Protein AF-A0A2E3Q3A1-F1 (afdb_monomer)

pLDDT: mean 87.08, std 12.89, range [39.47, 98.56]

Sequence (401 aa):
MSESPPPDHPSKDDPNRVDPGDLRKASRDSPEWWSAHWRRTAAVLAILVLLVGTHIPRLELGPPHDGPDKILHFFAFAVIAVLLRISDLGRTAMRTGLIAISLAVLDEITQELPGLNRSFDPMDLVADVAGTITALTWCAALAPTRRGSPGHRLRQIRRLAGLRLLLSSPMNWVHVATGGVLGAMLVGVFLGVAGRNPIIGPITMVVVGAITGFVAAAVLVVEAGCRHSIRRLDRERRCLSCLRSTPPGGECERCDGRYLPAPAGAGVTDRGMLLKTSISVFVLSLLIVVVYFGAMSGLAGAGSPGLQRMVTWYDGLSTSMSMALDATVLGISSALIVGSSRRRSAIAGEQEGILCLACGHDLQGTPHGADGGRCPECGTDFTMEPARTMAGTAAQGENAD

Structure (mmCIF, N/CA/C/O backbone):
data_AF-A0A2E3Q3A1-F1
#
_entry.id   AF-A0A2E3Q3A1-F1
#
loop_
_atom_site.group_PDB
_atom_site.id
_atom_site.type_symbol
_atom_site.label_atom_id
_atom_site.label_alt_id
_atom_site.label_comp_id
_atom_site.label_asym_id
_atom_site.label_entity_id
_atom_site.label_seq_id
_atom_site.pdbx_PDB_ins_code
_atom_site.Cartn_x
_atom_site.Cartn_y
_atom_site.Cartn_z
_atom_site.occupancy
_atom_site.B_iso_or_equiv
_atom_site.auth_seq_id
_atom_site.auth_comp_id
_atom_site.auth_asym_id
_atom_site.auth_atom_id
_atom_site.pdbx_PDB_model_num
ATOM 1 N N . MET A 1 1 ? 9.294 1.080 56.441 1.00 53.06 1 MET A N 1
ATOM 2 C CA . MET A 1 1 ? 9.211 0.828 54.989 1.00 53.06 1 MET A CA 1
ATOM 3 C C . MET A 1 1 ? 8.738 -0.602 54.827 1.00 53.06 1 MET A C 1
ATOM 5 O O . MET A 1 1 ? 9.459 -1.498 55.232 1.00 53.06 1 MET A O 1
ATOM 9 N N . SER A 1 2 ? 7.491 -0.796 54.399 1.00 55.88 2 SER A N 1
ATOM 10 C CA . SER A 1 2 ? 6.932 -2.125 54.130 1.00 55.88 2 SER A CA 1
ATOM 11 C C . SER A 1 2 ? 7.254 -2.453 52.681 1.00 55.88 2 SER A C 1
ATOM 13 O O . SER A 1 2 ? 6.757 -1.765 51.792 1.00 55.88 2 SER A O 1
ATOM 15 N N . GLU A 1 3 ? 8.117 -3.435 52.445 1.00 61.28 3 GLU A N 1
ATOM 16 C CA . GLU A 1 3 ? 8.357 -3.963 51.103 1.00 61.28 3 GLU A CA 1
ATOM 17 C C . GLU A 1 3 ? 7.063 -4.614 50.606 1.00 61.28 3 GLU A C 1
ATOM 19 O O . GLU A 1 3 ? 6.501 -5.497 51.255 1.00 61.28 3 GLU A O 1
ATOM 24 N N . SER A 1 4 ? 6.534 -4.119 49.489 1.00 63.78 4 SER A N 1
ATOM 25 C CA . SER A 1 4 ? 5.440 -4.768 48.777 1.00 63.78 4 SER A CA 1
ATOM 26 C C . SER A 1 4 ? 5.938 -6.117 48.248 1.00 63.78 4 SER A C 1
ATOM 28 O O . SER A 1 4 ? 7.024 -6.161 47.662 1.00 63.78 4 SER A O 1
ATOM 30 N N . PRO A 1 5 ? 5.178 -7.210 48.430 1.00 73.06 5 PRO A N 1
ATOM 31 C CA . PRO A 1 5 ? 5.574 -8.511 47.916 1.00 73.06 5 PRO A CA 1
ATOM 32 C C . PRO A 1 5 ? 5.735 -8.447 46.388 1.00 73.06 5 PRO A C 1
ATOM 34 O O . PRO A 1 5 ? 4.994 -7.711 45.722 1.00 73.06 5 PRO A O 1
ATOM 37 N N . PRO A 1 6 ? 6.708 -9.182 45.822 1.00 72.00 6 PRO A N 1
ATOM 38 C CA . PRO A 1 6 ? 6.875 -9.261 44.380 1.00 72.00 6 PRO A CA 1
ATOM 39 C C . PRO A 1 6 ? 5.580 -9.791 43.740 1.00 72.00 6 PRO A C 1
ATOM 41 O O . PRO A 1 6 ? 4.932 -10.659 44.324 1.00 72.00 6 PRO A O 1
ATOM 44 N N . PRO A 1 7 ? 5.174 -9.273 42.567 1.00 70.38 7 PRO A N 1
ATOM 45 C CA . PRO A 1 7 ? 3.980 -9.748 41.880 1.00 70.38 7 PRO A CA 1
ATOM 46 C C . PRO A 1 7 ? 4.133 -11.239 41.562 1.00 70.38 7 PRO A C 1
ATOM 48 O O . PRO A 1 7 ? 5.124 -11.640 40.950 1.00 70.38 7 PRO A O 1
ATOM 51 N N . ASP A 1 8 ? 3.156 -12.043 41.985 1.00 69.44 8 ASP A N 1
ATOM 52 C CA . ASP A 1 8 ? 3.122 -13.481 41.727 1.00 69.44 8 ASP A CA 1
ATOM 53 C C . ASP A 1 8 ? 3.256 -13.739 40.223 1.00 69.44 8 ASP A C 1
ATOM 55 O O . ASP A 1 8 ? 2.405 -13.356 39.415 1.00 69.44 8 ASP A O 1
ATOM 59 N N . HIS A 1 9 ? 4.355 -14.385 39.831 1.00 65.06 9 HIS A N 1
ATOM 60 C CA . HIS A 1 9 ? 4.501 -14.884 38.475 1.00 65.06 9 HIS A CA 1
ATOM 61 C C . HIS A 1 9 ? 3.432 -15.963 38.250 1.00 65.06 9 HIS A C 1
ATOM 63 O O . HIS A 1 9 ? 3.410 -16.945 38.996 1.00 65.06 9 HIS A O 1
ATOM 69 N N . PRO A 1 10 ? 2.558 -15.821 37.236 1.00 59.62 10 PRO A N 1
ATOM 70 C CA . PRO A 1 10 ? 1.483 -16.776 37.001 1.00 59.62 10 PRO A CA 1
ATOM 71 C C . PRO A 1 10 ? 2.063 -18.181 36.804 1.00 59.62 10 PRO A C 1
ATOM 73 O O . PRO A 1 10 ? 2.951 -18.387 35.965 1.00 59.62 10 PRO A O 1
ATOM 76 N N . SER A 1 11 ? 1.582 -19.142 37.601 1.00 70.38 11 SER A N 1
ATOM 77 C CA . SER A 1 11 ? 2.052 -20.528 37.571 1.00 70.38 11 SER A CA 1
ATOM 78 C C . SER A 1 11 ? 1.894 -21.116 36.169 1.00 70.38 11 SER A C 1
ATOM 80 O O . SER A 1 11 ? 0.898 -20.868 35.488 1.00 70.38 11 SER A O 1
ATOM 82 N N . LYS A 1 12 ? 2.869 -21.919 35.725 1.00 65.50 12 LYS A N 1
ATOM 83 C CA . LYS A 1 12 ? 2.830 -22.582 34.408 1.00 65.50 12 LYS A CA 1
ATOM 84 C C . LYS A 1 12 ? 1.596 -23.470 34.199 1.00 65.50 12 LYS A C 1
ATOM 86 O O . LYS A 1 12 ? 1.207 -23.637 33.051 1.00 65.50 12 LYS A O 1
ATOM 91 N N . ASP A 1 13 ? 0.969 -23.924 35.280 1.00 66.50 13 ASP A N 1
ATOM 92 C CA . ASP A 1 13 ? -0.155 -24.861 35.264 1.00 66.50 13 ASP A CA 1
ATOM 93 C C . ASP A 1 13 ? -1.523 -24.190 35.474 1.00 66.50 13 ASP A C 1
ATOM 95 O O . ASP A 1 13 ? -2.459 -24.847 35.919 1.00 66.50 13 ASP A O 1
ATOM 99 N N . ASP A 1 14 ? -1.666 -22.888 35.192 1.00 63.22 14 ASP A N 1
ATOM 100 C CA . ASP A 1 14 ? -2.988 -22.250 35.223 1.00 63.22 14 ASP A CA 1
ATOM 101 C C . ASP A 1 14 ? -3.893 -22.895 34.148 1.00 63.22 14 ASP A C 1
ATOM 103 O O . ASP A 1 14 ? -3.613 -22.747 32.956 1.00 63.22 14 ASP A O 1
ATOM 107 N N . PRO A 1 15 ? -4.975 -23.607 34.524 1.00 52.56 15 PRO A N 1
ATOM 108 C CA . PRO A 1 15 ? -5.883 -24.243 33.569 1.00 52.56 15 PRO A CA 1
ATOM 109 C C . PRO A 1 15 ? -6.650 -23.227 32.705 1.00 52.56 15 PRO A C 1
ATOM 111 O O . PRO A 1 15 ? -7.284 -23.621 31.727 1.00 52.56 15 PRO A O 1
ATOM 114 N N . ASN A 1 16 ? -6.574 -21.930 33.028 1.00 47.53 16 ASN A N 1
ATOM 115 C CA . ASN A 1 16 ? -7.085 -20.835 32.202 1.00 47.53 16 ASN A CA 1
ATOM 116 C C . ASN A 1 16 ? -6.011 -20.204 31.302 1.00 47.53 16 ASN A C 1
ATOM 118 O O . ASN A 1 16 ? -6.298 -19.239 30.587 1.00 47.53 16 ASN A O 1
ATOM 122 N N . ARG A 1 17 ? -4.775 -20.724 31.307 1.00 46.75 17 ARG A N 1
ATOM 123 C CA . ARG A 1 17 ? -3.708 -20.276 30.412 1.00 46.75 17 ARG A CA 1
ATOM 124 C C . ARG A 1 17 ? -4.016 -20.740 28.993 1.00 46.75 17 ARG A C 1
ATOM 126 O O . ARG A 1 17 ? -3.646 -21.832 28.576 1.00 46.75 17 ARG A O 1
ATOM 133 N N . VAL A 1 18 ? -4.701 -19.880 28.248 1.00 46.38 18 VAL A N 1
ATOM 134 C CA . VAL A 1 18 ? -4.923 -20.055 26.812 1.00 46.38 18 VAL A CA 1
ATOM 135 C C . VAL A 1 18 ? -3.567 -19.983 26.116 1.00 46.38 18 VAL A C 1
ATOM 137 O O . VAL A 1 18 ? -2.915 -18.939 26.117 1.00 46.38 18 VAL A O 1
ATOM 140 N N . ASP A 1 19 ? -3.122 -21.105 25.554 1.00 48.59 19 ASP A N 1
ATOM 141 C CA . ASP A 1 19 ? -1.874 -21.174 24.804 1.00 48.59 19 ASP A CA 1
ATOM 142 C C . ASP A 1 19 ? -2.017 -20.301 23.538 1.00 48.59 19 ASP A C 1
ATOM 144 O O . ASP A 1 19 ? -2.912 -20.550 22.723 1.00 48.59 19 ASP A O 1
ATOM 148 N N . PRO A 1 20 ? -1.197 -19.253 23.330 1.00 49.00 20 PRO A N 1
ATOM 149 C CA . PRO A 1 20 ? -1.325 -18.365 22.171 1.00 49.00 20 PRO A CA 1
ATOM 150 C C . PRO A 1 20 ? -1.158 -19.092 20.823 1.00 49.00 20 PRO A C 1
ATOM 152 O O . PRO A 1 20 ? -1.581 -18.576 19.789 1.00 49.00 20 PRO A O 1
ATOM 155 N N . GLY A 1 21 ? -0.597 -20.309 20.815 1.00 48.53 21 GLY A N 1
ATOM 156 C CA . GLY A 1 21 ? -0.563 -21.189 19.641 1.00 48.53 21 GLY A CA 1
ATOM 157 C C . GLY A 1 21 ? -1.930 -21.765 19.238 1.00 48.53 21 GLY A C 1
ATOM 158 O O . GLY A 1 21 ? -2.141 -22.049 18.056 1.00 48.53 21 GLY A O 1
ATOM 159 N N . ASP A 1 22 ? -2.867 -21.859 20.184 1.00 46.53 22 ASP A N 1
ATOM 160 C CA . ASP A 1 22 ? -4.243 -22.334 19.993 1.00 46.53 22 ASP A CA 1
ATOM 161 C C . ASP A 1 22 ? -5.241 -21.196 19.740 1.00 46.53 22 ASP A C 1
ATOM 163 O O . ASP A 1 22 ? -6.456 -21.422 19.685 1.00 46.53 22 ASP A O 1
ATOM 167 N N . LEU A 1 23 ? -4.745 -19.975 19.484 1.00 50.88 23 LEU A N 1
ATOM 168 C CA . LEU A 1 23 ? -5.519 -18.860 18.933 1.00 50.88 23 LEU A CA 1
ATOM 169 C C . LEU A 1 23 ? -5.980 -19.183 17.498 1.00 50.88 23 LEU A C 1
ATOM 171 O O . LEU A 1 23 ? -5.453 -18.728 16.483 1.00 50.88 23 LEU A O 1
ATOM 175 N N . ARG A 1 24 ? -7.012 -20.032 17.477 1.00 59.66 24 ARG A N 1
ATOM 176 C CA . ARG A 1 24 ? -8.144 -20.185 16.569 1.00 59.66 24 ARG A CA 1
ATOM 177 C C . ARG A 1 24 ? -7.825 -19.8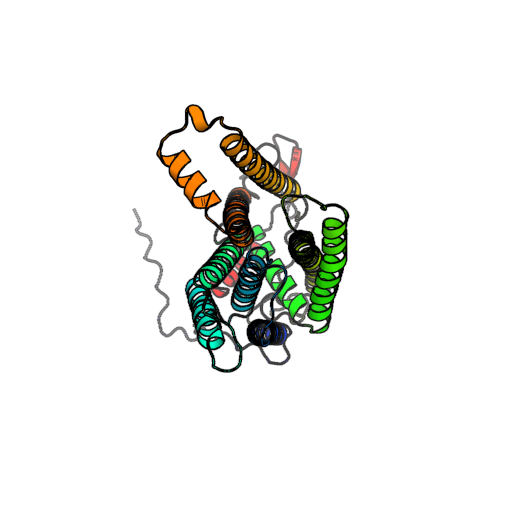94 15.110 1.00 59.66 24 ARG A C 1
ATOM 179 O O . ARG A 1 24 ? -7.980 -18.776 14.621 1.00 59.66 24 ARG A O 1
ATOM 186 N N . LYS A 1 25 ? -7.546 -20.970 14.362 1.00 71.31 25 LYS A N 1
ATOM 187 C CA . LYS A 1 25 ? -7.754 -21.000 12.905 1.00 71.31 25 LYS A CA 1
ATOM 188 C C . LYS A 1 25 ? -9.117 -20.371 12.612 1.00 71.31 25 LYS A C 1
ATOM 190 O O . LYS A 1 25 ? -10.144 -20.925 13.005 1.00 71.31 25 LYS A O 1
ATOM 195 N N . ALA A 1 26 ? -9.113 -19.214 11.946 1.00 80.25 26 ALA A N 1
ATOM 196 C CA . ALA A 1 26 ? -10.334 -18.539 11.530 1.00 80.25 26 ALA A CA 1
ATOM 197 C C . ALA A 1 26 ? -11.243 -19.558 10.838 1.00 80.25 26 ALA A C 1
ATOM 199 O O . ALA A 1 26 ? -10.810 -20.287 9.939 1.00 80.25 26 ALA A O 1
ATOM 200 N N . SER A 1 27 ? -12.487 -19.659 11.295 1.00 88.31 27 SER A N 1
ATOM 201 C CA . SER A 1 27 ? -13.410 -20.621 10.720 1.00 88.31 27 SER A CA 1
ATOM 202 C C . SER A 1 27 ? -13.651 -20.311 9.243 1.00 88.31 27 SER A C 1
ATOM 204 O O . SER A 1 27 ? -13.723 -19.142 8.862 1.00 88.31 27 SER A O 1
ATOM 206 N N . ARG A 1 28 ? -13.782 -21.346 8.402 1.00 91.81 28 ARG A N 1
ATOM 207 C CA . ARG A 1 28 ? -13.927 -21.198 6.936 1.00 91.81 28 ARG A CA 1
ATOM 208 C C . ARG A 1 28 ? -15.120 -20.336 6.517 1.00 91.81 28 ARG A C 1
ATOM 210 O O . ARG A 1 28 ? -15.147 -19.771 5.436 1.00 91.81 28 ARG A O 1
ATOM 217 N N . ASP A 1 29 ? -16.107 -20.229 7.387 1.00 91.81 29 ASP A N 1
ATOM 218 C CA . ASP A 1 29 ? -17.320 -19.440 7.220 1.00 91.81 29 ASP A CA 1
ATOM 219 C C . ASP A 1 29 ? -17.219 -18.034 7.848 1.00 91.81 29 ASP A C 1
ATOM 221 O O . ASP A 1 29 ? -18.210 -17.310 7.915 1.00 91.81 29 ASP A O 1
ATOM 225 N N . SER A 1 30 ? -16.063 -17.625 8.377 1.00 93.94 30 SER A N 1
ATOM 226 C CA . SER A 1 30 ? -15.847 -16.261 8.878 1.00 93.94 30 SER A CA 1
ATOM 227 C C . SER A 1 30 ? -15.355 -15.332 7.757 1.00 93.94 30 SER A C 1
ATOM 229 O O . SER A 1 30 ? -14.557 -15.757 6.918 1.00 93.94 30 SER A O 1
ATOM 231 N N . PRO A 1 31 ? -15.773 -14.051 7.731 1.00 96.06 31 PRO A N 1
ATOM 232 C CA . PRO A 1 31 ? -15.252 -13.090 6.758 1.00 96.06 31 PRO A CA 1
ATOM 233 C C . PRO A 1 31 ? -13.733 -12.909 6.853 1.00 96.06 31 PRO A C 1
ATOM 235 O O . PRO A 1 31 ? -13.092 -12.632 5.845 1.00 96.06 31 PRO A O 1
ATOM 238 N N . GLU A 1 32 ? -13.151 -13.102 8.040 1.00 94.75 32 GLU A N 1
ATOM 239 C CA . GLU A 1 32 ? -11.700 -13.042 8.235 1.00 94.75 32 GLU A CA 1
ATOM 240 C C . GLU A 1 32 ? -10.970 -14.135 7.448 1.00 94.75 32 GLU A C 1
ATOM 242 O O . GLU A 1 32 ? -9.980 -13.861 6.766 1.00 94.75 32 GLU A O 1
ATOM 247 N N . TRP A 1 33 ? -11.495 -15.366 7.468 1.00 95.62 33 TRP A N 1
ATOM 248 C CA . TRP A 1 33 ? -10.941 -16.458 6.669 1.00 95.62 33 TRP A CA 1
ATOM 249 C C . TRP A 1 33 ? -11.013 -16.150 5.172 1.00 95.62 33 TRP A C 1
ATOM 251 O O . TRP A 1 33 ? -10.010 -16.293 4.473 1.00 95.62 33 TRP A O 1
ATOM 261 N N . TRP A 1 34 ? -12.162 -15.662 4.690 1.00 97.06 34 TRP A N 1
ATOM 262 C CA . TRP A 1 34 ? -12.325 -15.264 3.289 1.00 97.06 34 TRP A CA 1
ATOM 263 C C . TRP A 1 34 ? -11.397 -14.112 2.901 1.00 97.06 34 TRP A C 1
ATOM 265 O O . TRP A 1 34 ? -10.813 -14.138 1.822 1.00 97.06 34 TRP A O 1
ATOM 275 N N . SER A 1 35 ? -11.190 -13.139 3.789 1.00 96.56 35 SER A N 1
ATOM 276 C CA . SER A 1 35 ? -10.228 -12.054 3.579 1.00 96.56 35 SER A CA 1
ATOM 277 C C . SER A 1 35 ? -8.805 -12.581 3.423 1.00 96.56 35 SER A C 1
ATOM 279 O O . SER A 1 35 ? -8.098 -12.226 2.481 1.00 96.56 35 SER A O 1
ATOM 281 N N . ALA A 1 36 ? -8.368 -13.472 4.316 1.00 95.88 36 ALA A N 1
ATOM 282 C CA . ALA A 1 36 ? -7.061 -14.114 4.206 1.00 95.88 36 ALA A CA 1
ATOM 283 C C . ALA A 1 36 ? -6.934 -14.949 2.921 1.00 95.88 36 ALA A C 1
ATOM 285 O O . ALA A 1 36 ? -5.903 -14.880 2.252 1.00 95.88 36 ALA A O 1
ATOM 286 N N . HIS A 1 37 ? -7.981 -15.693 2.557 1.00 97.12 37 HIS A N 1
ATOM 287 C CA . HIS A 1 37 ? -8.028 -16.470 1.322 1.00 97.12 37 HIS A CA 1
ATOM 288 C C . HIS A 1 37 ? -7.849 -15.574 0.091 1.00 97.12 37 HIS A C 1
ATOM 290 O O . HIS A 1 37 ? -6.892 -15.764 -0.655 1.00 97.12 37 HIS A O 1
ATOM 296 N N . TRP A 1 38 ? -8.683 -14.545 -0.080 1.00 97.94 38 TRP A N 1
ATOM 297 C CA . TRP A 1 38 ? -8.614 -13.671 -1.253 1.00 97.94 38 TRP A CA 1
ATOM 298 C C . TRP A 1 38 ? -7.334 -12.835 -1.319 1.00 97.94 38 TRP A C 1
ATOM 300 O O . TRP A 1 38 ? -6.791 -12.679 -2.409 1.00 97.94 38 TRP A O 1
ATOM 310 N N . ARG A 1 39 ? -6.788 -12.365 -0.185 1.00 97.31 39 ARG A N 1
ATOM 311 C CA . ARG A 1 39 ? -5.479 -11.678 -0.167 1.00 97.31 39 ARG A CA 1
ATOM 312 C C . ARG A 1 39 ? -4.355 -12.590 -0.679 1.00 97.31 39 ARG A C 1
ATOM 314 O O . ARG A 1 39 ? -3.512 -12.136 -1.448 1.00 97.31 39 ARG A O 1
ATOM 321 N N . ARG A 1 40 ? -4.344 -13.872 -0.290 1.00 97.81 40 ARG A N 1
ATOM 322 C CA . ARG A 1 40 ? -3.368 -14.862 -0.790 1.00 97.81 40 ARG A CA 1
ATOM 323 C C . ARG A 1 40 ? -3.581 -15.179 -2.261 1.00 97.81 40 ARG A C 1
ATOM 325 O O . ARG A 1 40 ? -2.610 -15.185 -3.007 1.00 97.81 40 ARG A O 1
ATOM 332 N N . THR A 1 41 ? -4.828 -15.390 -2.676 1.00 97.81 41 THR A N 1
ATOM 333 C CA . THR A 1 41 ? -5.170 -15.615 -4.084 1.00 97.81 41 THR A CA 1
ATOM 334 C C . THR A 1 41 ? -4.720 -14.441 -4.951 1.00 97.81 41 THR A C 1
ATOM 336 O O . THR A 1 41 ? -4.102 -14.665 -5.984 1.00 97.81 41 THR A O 1
ATOM 339 N N . ALA A 1 42 ? -4.937 -13.198 -4.509 1.00 97.75 42 ALA A N 1
ATOM 340 C CA . ALA A 1 42 ? -4.473 -12.005 -5.213 1.00 97.75 42 ALA A CA 1
ATOM 341 C C . ALA A 1 42 ? -2.939 -11.936 -5.308 1.00 97.75 42 ALA A C 1
ATOM 343 O O . ALA A 1 42 ? -2.417 -11.636 -6.376 1.00 97.75 42 ALA A O 1
ATOM 344 N N . ALA A 1 43 ? -2.216 -12.256 -4.228 1.00 98.12 43 ALA A N 1
ATOM 345 C CA . ALA A 1 43 ? -0.752 -12.305 -4.246 1.00 98.12 43 ALA A CA 1
ATOM 346 C C . ALA A 1 43 ? -0.217 -13.364 -5.224 1.00 98.12 43 ALA A C 1
ATOM 348 O O . ALA A 1 43 ? 0.664 -13.066 -6.024 1.00 98.12 43 ALA A O 1
ATOM 349 N N . VAL A 1 44 ? -0.778 -14.579 -5.203 1.00 98.25 44 VAL A N 1
ATOM 350 C CA . VAL A 1 44 ? -0.402 -15.655 -6.135 1.00 98.25 44 VAL A CA 1
ATOM 351 C C . VAL A 1 44 ? -0.729 -15.265 -7.574 1.00 98.25 44 VAL A C 1
ATOM 353 O O . VAL A 1 44 ? 0.114 -15.421 -8.448 1.00 98.25 44 VAL A O 1
ATOM 356 N N . LEU A 1 45 ? -1.921 -14.717 -7.823 1.00 97.81 45 LEU A N 1
ATOM 357 C CA . LEU A 1 45 ? -2.319 -14.278 -9.157 1.00 97.81 45 LEU A CA 1
ATOM 358 C C . LEU A 1 45 ? -1.397 -13.173 -9.685 1.00 97.81 45 LEU A C 1
ATOM 360 O O . LEU A 1 45 ? -1.012 -13.226 -10.845 1.00 97.81 45 LEU A O 1
ATOM 364 N N . ALA A 1 46 ? -1.002 -12.213 -8.847 1.00 97.94 46 ALA A N 1
ATOM 365 C CA . ALA A 1 46 ? -0.064 -11.164 -9.239 1.00 97.94 46 ALA A CA 1
ATOM 366 C C . ALA A 1 46 ? 1.319 -11.722 -9.605 1.00 97.94 46 ALA A C 1
ATOM 368 O O . ALA A 1 46 ? 1.891 -11.292 -10.600 1.00 97.94 46 ALA A O 1
ATOM 369 N N . ILE A 1 47 ? 1.824 -12.710 -8.856 1.00 98.44 47 ILE A N 1
ATOM 370 C CA . ILE A 1 47 ? 3.078 -13.405 -9.190 1.00 98.44 47 ILE A CA 1
ATOM 371 C C . ILE A 1 47 ? 2.945 -14.141 -10.527 1.00 98.44 47 ILE A C 1
ATOM 373 O O . ILE A 1 47 ? 3.829 -14.040 -11.366 1.00 98.44 47 ILE A O 1
ATOM 377 N N . LEU A 1 48 ? 1.833 -14.844 -10.761 1.00 98.06 48 LEU A N 1
ATOM 378 C CA . LEU A 1 48 ? 1.600 -15.526 -12.038 1.00 98.06 48 LEU A CA 1
ATOM 379 C C . LEU A 1 48 ? 1.514 -14.539 -13.207 1.00 98.06 48 LEU A C 1
ATOM 381 O O . LEU A 1 48 ? 2.072 -14.808 -14.263 1.00 98.06 48 LEU A O 1
ATOM 385 N N . VAL A 1 49 ? 0.840 -13.401 -13.026 1.00 97.12 49 VAL A N 1
ATOM 386 C CA . VAL A 1 49 ? 0.755 -12.347 -14.048 1.00 97.12 49 VAL A CA 1
ATOM 387 C C . VAL A 1 49 ? 2.129 -11.744 -14.335 1.00 97.12 49 VAL A C 1
ATOM 389 O O . VAL A 1 49 ? 2.440 -11.549 -15.506 1.00 97.12 49 VAL A O 1
ATOM 392 N N . LEU A 1 50 ? 2.949 -11.494 -13.305 1.00 97.12 50 LEU A N 1
ATOM 393 C CA . LEU A 1 50 ? 4.340 -11.065 -13.479 1.00 97.12 50 LEU A CA 1
ATOM 394 C C . LEU A 1 50 ? 5.102 -12.086 -14.328 1.00 97.12 50 LEU A C 1
ATOM 396 O O . LEU A 1 50 ? 5.554 -11.727 -15.406 1.00 97.12 50 LEU A O 1
ATOM 400 N N . LEU A 1 51 ? 5.169 -13.345 -13.877 1.00 96.94 51 LEU A N 1
ATOM 401 C CA . LEU A 1 51 ? 5.929 -14.404 -14.549 1.00 96.94 51 LEU A CA 1
ATOM 402 C C . LEU A 1 51 ? 5.469 -14.598 -15.999 1.00 96.94 51 LEU A C 1
ATOM 404 O O . LEU A 1 51 ? 6.281 -14.766 -16.897 1.00 96.94 51 LEU A O 1
ATOM 408 N N . VAL A 1 52 ? 4.161 -14.549 -16.262 1.00 96.75 52 VAL A N 1
ATOM 409 C CA . VAL A 1 52 ? 3.654 -14.619 -17.639 1.00 96.75 52 VAL A CA 1
ATOM 410 C C . VAL A 1 52 ? 4.103 -13.402 -18.447 1.00 96.75 52 VAL A C 1
ATOM 412 O O . VAL A 1 52 ? 4.523 -13.574 -19.586 1.00 96.75 52 VAL A O 1
ATOM 415 N N . GLY A 1 53 ? 4.020 -12.195 -17.882 1.00 95.12 53 GLY A N 1
ATOM 416 C CA . GLY A 1 53 ? 4.376 -10.948 -18.561 1.00 95.12 53 GLY A CA 1
ATOM 417 C C . GLY A 1 53 ? 5.862 -10.835 -18.908 1.00 95.12 53 GLY A C 1
ATOM 418 O O . GLY A 1 53 ? 6.194 -10.424 -20.018 1.00 95.12 53 GLY A O 1
ATOM 419 N N . THR A 1 54 ? 6.745 -11.247 -17.999 1.00 95.06 54 THR A N 1
ATOM 420 C CA . THR A 1 54 ? 8.209 -11.213 -18.173 1.00 95.06 54 THR A CA 1
ATOM 421 C C . THR A 1 54 ? 8.723 -12.307 -19.113 1.00 95.06 54 THR A C 1
ATOM 423 O O . THR A 1 54 ? 9.804 -12.185 -19.684 1.00 95.06 54 THR A O 1
ATOM 426 N N . HIS A 1 55 ? 7.924 -13.352 -19.350 1.00 95.38 55 HIS A N 1
ATOM 427 C CA . HIS A 1 55 ? 8.279 -14.479 -20.218 1.00 95.38 55 HIS A CA 1
ATOM 428 C C . HIS A 1 55 ? 7.575 -14.444 -21.585 1.00 95.38 55 HIS A C 1
ATOM 430 O O . HIS A 1 55 ? 7.589 -15.439 -22.314 1.00 95.38 55 HIS A O 1
ATOM 436 N N . ILE A 1 56 ? 6.964 -13.317 -21.974 1.00 95.31 56 ILE A N 1
ATOM 437 C CA . ILE A 1 56 ? 6.445 -13.149 -23.339 1.00 95.31 56 ILE A CA 1
ATOM 438 C C . ILE A 1 56 ? 7.640 -13.041 -24.309 1.00 95.31 56 ILE A C 1
ATOM 440 O O . ILE A 1 56 ? 8.431 -12.100 -24.195 1.00 95.31 56 ILE A O 1
ATOM 444 N N . PRO A 1 57 ? 7.788 -13.959 -25.288 1.00 93.25 57 PRO A N 1
ATOM 445 C CA . PRO A 1 57 ? 8.944 -13.962 -26.181 1.00 93.25 57 PRO A CA 1
ATOM 446 C C . PRO A 1 57 ? 9.042 -12.668 -26.992 1.00 93.25 57 PRO A C 1
ATOM 448 O O . PRO A 1 57 ? 8.052 -12.242 -27.591 1.00 93.25 57 PRO A O 1
ATOM 451 N N . ARG A 1 58 ? 10.249 -12.089 -27.074 1.00 87.69 58 ARG A N 1
ATOM 452 C CA . ARG A 1 58 ? 10.546 -10.877 -27.871 1.00 87.69 58 ARG A CA 1
ATOM 453 C C . ARG A 1 58 ? 9.659 -9.667 -27.544 1.00 87.69 58 ARG A C 1
ATOM 455 O O . ARG A 1 58 ? 9.377 -8.847 -28.418 1.00 87.69 58 ARG A O 1
ATOM 462 N N . LEU A 1 59 ? 9.182 -9.560 -26.305 1.00 87.19 59 LEU A N 1
ATOM 463 C CA . LEU A 1 59 ? 8.464 -8.371 -25.866 1.00 87.19 59 LEU A CA 1
ATOM 464 C C . LEU A 1 59 ? 9.463 -7.216 -25.696 1.00 87.19 59 LEU A C 1
ATOM 466 O O . LEU A 1 59 ? 10.168 -7.150 -24.694 1.00 87.19 59 LEU A O 1
ATOM 470 N N . GLU A 1 60 ? 9.521 -6.320 -26.675 1.00 84.06 60 GLU A N 1
ATOM 471 C CA . GLU A 1 60 ? 10.278 -5.065 -26.615 1.00 84.06 60 GLU A CA 1
ATOM 472 C C . GLU A 1 60 ? 9.284 -3.901 -26.514 1.00 84.06 60 GLU A C 1
ATOM 474 O O . GLU A 1 60 ? 8.510 -3.630 -27.436 1.00 84.06 60 GLU A O 1
ATOM 479 N N . LEU A 1 61 ? 9.250 -3.232 -25.358 1.00 83.38 61 LEU A N 1
ATOM 480 C CA . LEU A 1 61 ? 8.353 -2.104 -25.114 1.00 83.38 61 LEU A CA 1
ATOM 481 C C . LEU A 1 61 ? 9.065 -0.787 -25.437 1.00 83.38 61 LEU A C 1
ATOM 483 O O . LEU A 1 61 ? 9.664 -0.163 -24.568 1.00 83.38 61 LEU A O 1
ATOM 487 N N . GLY A 1 62 ? 8.948 -0.339 -26.686 1.00 82.12 62 GLY A N 1
ATOM 488 C CA . GLY A 1 62 ? 9.512 0.934 -27.146 1.00 82.12 62 GLY A CA 1
ATOM 489 C C . GLY A 1 62 ? 10.889 0.800 -27.810 1.00 82.12 62 GLY A C 1
ATOM 490 O O . GLY A 1 62 ? 11.341 -0.312 -28.070 1.00 82.12 62 GLY A O 1
ATOM 491 N N . PRO A 1 63 ? 11.532 1.929 -28.160 1.00 79.88 63 PRO A N 1
ATOM 492 C CA . PRO A 1 63 ? 12.839 1.928 -28.808 1.00 79.88 63 PRO A CA 1
ATOM 493 C C . PRO A 1 63 ? 13.923 1.307 -27.913 1.00 79.88 63 PRO A C 1
ATOM 495 O O . PRO A 1 63 ? 13.848 1.451 -26.686 1.00 79.88 63 PRO A O 1
ATOM 498 N N . PRO A 1 64 ? 14.969 0.697 -28.503 1.00 72.44 64 PRO A N 1
ATOM 499 C CA . PRO A 1 64 ? 16.135 0.241 -27.755 1.00 72.44 64 PRO A CA 1
ATOM 500 C C . PRO A 1 64 ? 16.683 1.387 -26.893 1.00 72.44 64 PRO A C 1
ATOM 502 O O . PRO A 1 64 ? 16.905 2.481 -27.407 1.00 72.44 64 PRO A O 1
ATOM 505 N N . HIS A 1 65 ? 16.883 1.132 -25.597 1.00 72.62 65 HIS A N 1
ATOM 506 C CA . HIS A 1 65 ? 17.383 2.067 -24.568 1.00 72.62 65 HIS A CA 1
ATOM 507 C C . HIS A 1 65 ? 16.397 3.088 -23.968 1.00 72.62 65 HIS A C 1
ATOM 509 O O . HIS A 1 65 ? 16.737 3.685 -22.947 1.00 72.62 65 HIS A O 1
ATOM 515 N N . ASP A 1 66 ? 15.180 3.236 -24.503 1.00 72.56 66 ASP A N 1
ATOM 516 C CA . ASP A 1 66 ? 14.198 4.239 -24.032 1.00 72.56 66 ASP A CA 1
ATOM 517 C C . ASP A 1 66 ? 12.856 3.641 -23.567 1.00 72.56 66 ASP A C 1
ATOM 519 O O . ASP A 1 66 ? 11.872 4.351 -23.335 1.00 72.56 66 ASP A O 1
ATOM 523 N N . GLY A 1 67 ? 12.801 2.317 -23.413 1.00 81.62 67 GLY A N 1
ATOM 524 C CA . GLY A 1 67 ? 11.615 1.614 -22.938 1.00 81.62 67 GLY A CA 1
ATOM 525 C C . GLY A 1 67 ? 11.318 1.851 -21.447 1.00 81.62 67 GLY A C 1
ATOM 526 O O . GLY A 1 67 ? 12.245 1.975 -20.643 1.00 81.62 67 GLY A O 1
ATOM 527 N N . PRO A 1 68 ? 10.037 1.844 -21.027 1.00 92.50 68 PRO A N 1
ATOM 528 C CA . PRO A 1 68 ? 9.612 2.016 -19.632 1.00 92.50 68 PRO A CA 1
ATOM 529 C C . PRO A 1 68 ? 9.858 0.771 -18.757 1.00 92.50 68 PRO A C 1
ATOM 531 O O . PRO A 1 68 ? 9.287 0.650 -17.675 1.00 92.50 68 PRO A O 1
ATOM 534 N N . ASP A 1 69 ? 10.680 -0.159 -19.230 1.00 93.12 69 ASP A N 1
ATOM 535 C CA . ASP A 1 69 ? 10.828 -1.518 -18.716 1.00 93.12 69 ASP A CA 1
ATOM 536 C C . ASP A 1 69 ? 11.213 -1.547 -17.230 1.00 93.12 69 ASP A C 1
ATOM 538 O O . ASP A 1 69 ? 10.479 -2.067 -16.393 1.00 93.12 69 ASP A O 1
ATOM 542 N N . LYS A 1 70 ? 12.259 -0.801 -16.860 1.00 94.75 70 LYS A N 1
ATOM 543 C CA . LYS A 1 70 ? 12.731 -0.674 -15.469 1.00 94.75 70 LYS A CA 1
ATOM 544 C C . LYS A 1 70 ? 11.682 -0.097 -14.519 1.00 94.75 70 LYS A C 1
ATOM 546 O O . LYS A 1 70 ? 11.621 -0.466 -13.351 1.00 94.75 70 LYS A O 1
ATOM 551 N N . ILE A 1 71 ? 10.819 0.796 -15.005 1.00 95.12 71 ILE A N 1
ATOM 552 C CA . ILE A 1 71 ? 9.724 1.358 -14.198 1.00 95.12 71 ILE A CA 1
ATOM 553 C C . ILE A 1 71 ? 8.627 0.309 -13.990 1.00 95.12 71 ILE A C 1
ATOM 555 O O . ILE A 1 71 ? 8.040 0.243 -12.906 1.00 95.12 71 ILE A O 1
ATOM 559 N N . LEU A 1 72 ? 8.348 -0.512 -15.008 1.00 95.44 72 LEU A N 1
ATOM 560 C CA . LEU A 1 72 ? 7.399 -1.619 -14.903 1.00 95.44 72 LEU A CA 1
ATOM 561 C C . LEU A 1 72 ? 7.897 -2.670 -13.907 1.00 95.44 72 LEU A C 1
ATOM 563 O O . LEU A 1 72 ? 7.125 -3.046 -13.028 1.00 95.44 72 LEU A O 1
ATOM 567 N N . HIS A 1 73 ? 9.173 -3.050 -13.982 1.00 97.25 73 HIS A N 1
ATOM 568 C CA . HIS A 1 73 ? 9.862 -3.923 -13.024 1.00 97.25 73 HIS A CA 1
ATOM 569 C C . HIS A 1 73 ? 9.763 -3.390 -11.584 1.00 97.25 73 HIS A C 1
ATOM 571 O O . HIS A 1 73 ? 9.147 -4.016 -10.710 1.00 97.25 73 HIS A O 1
ATOM 577 N N . PHE A 1 74 ? 10.199 -2.141 -11.371 1.00 97.81 74 PHE A N 1
ATOM 578 C CA . PHE A 1 74 ? 10.058 -1.435 -10.094 1.00 97.81 74 PHE A CA 1
ATOM 579 C C . PHE A 1 74 ? 8.625 -1.495 -9.543 1.00 97.81 74 PHE A C 1
ATOM 581 O O . PHE A 1 74 ? 8.399 -1.846 -8.379 1.00 97.81 74 PHE A O 1
ATOM 588 N N . PHE A 1 75 ? 7.628 -1.155 -10.363 1.00 97.50 75 PHE A N 1
ATOM 589 C CA . PHE A 1 75 ? 6.241 -1.111 -9.912 1.00 97.50 75 PHE A CA 1
ATOM 590 C C . PHE A 1 75 ? 5.664 -2.507 -9.655 1.00 97.50 75 PHE A C 1
ATOM 592 O O . PHE A 1 75 ? 4.960 -2.707 -8.660 1.00 97.50 75 PHE A O 1
ATOM 599 N N . ALA A 1 76 ? 5.968 -3.482 -10.510 1.00 97.75 76 ALA A N 1
ATOM 600 C CA . ALA A 1 76 ? 5.463 -4.841 -10.382 1.00 97.75 76 ALA A CA 1
ATOM 601 C C . ALA A 1 76 ? 5.960 -5.496 -9.086 1.00 97.75 76 ALA A C 1
ATOM 603 O O . ALA A 1 76 ? 5.153 -6.029 -8.314 1.00 97.75 76 ALA A O 1
ATOM 604 N N . PHE A 1 77 ? 7.249 -5.354 -8.767 1.00 98.44 77 PHE A N 1
ATOM 605 C CA . PHE A 1 77 ? 7.798 -5.863 -7.510 1.00 98.44 77 PHE A CA 1
ATOM 606 C C . PHE A 1 77 ? 7.345 -5.069 -6.284 1.00 98.44 77 PHE A C 1
ATOM 608 O O . PHE A 1 77 ? 7.120 -5.664 -5.224 1.00 98.44 77 PHE A O 1
ATOM 615 N N . ALA A 1 78 ? 7.091 -3.762 -6.412 1.00 98.44 78 ALA A N 1
ATOM 616 C CA . ALA A 1 78 ? 6.435 -3.001 -5.351 1.00 98.44 78 ALA A CA 1
ATOM 617 C C . ALA A 1 78 ? 5.027 -3.556 -5.041 1.00 98.44 78 ALA A C 1
ATOM 619 O O . ALA A 1 78 ? 4.687 -3.777 -3.873 1.00 98.44 78 ALA A O 1
ATOM 620 N N . VAL A 1 79 ? 4.217 -3.842 -6.069 1.00 98.06 79 VAL A N 1
ATOM 621 C CA . VAL A 1 79 ? 2.879 -4.443 -5.914 1.00 98.06 79 VAL A CA 1
ATOM 622 C C . VAL A 1 79 ? 2.967 -5.838 -5.294 1.00 98.06 79 VAL A C 1
ATOM 624 O O . VAL A 1 79 ? 2.230 -6.124 -4.345 1.00 98.06 79 VAL A O 1
ATOM 627 N N . ILE A 1 80 ? 3.883 -6.691 -5.760 1.00 98.56 80 ILE A N 1
ATOM 628 C CA . ILE A 1 80 ? 4.093 -8.033 -5.195 1.00 98.56 80 ILE A CA 1
ATOM 629 C C . ILE A 1 80 ? 4.488 -7.949 -3.722 1.00 98.56 80 ILE A C 1
ATOM 631 O O . ILE A 1 80 ? 3.894 -8.643 -2.897 1.00 98.56 80 ILE A O 1
ATOM 635 N N . ALA A 1 81 ? 5.425 -7.072 -3.356 1.00 98.50 81 ALA A N 1
ATOM 636 C CA . ALA A 1 81 ? 5.835 -6.890 -1.967 1.00 98.50 81 ALA A CA 1
ATOM 637 C C . ALA A 1 81 ? 4.662 -6.444 -1.073 1.00 98.50 81 ALA A C 1
ATOM 639 O O . ALA A 1 81 ? 4.476 -6.995 0.018 1.00 98.50 81 ALA A O 1
ATOM 640 N N . VAL A 1 82 ? 3.816 -5.514 -1.541 1.00 98.06 82 VAL A N 1
ATOM 641 C CA . VAL A 1 82 ? 2.585 -5.122 -0.827 1.00 98.06 82 VAL A CA 1
ATOM 642 C C . VAL A 1 82 ? 1.637 -6.315 -0.678 1.00 98.06 82 VAL A C 1
ATOM 644 O O . VAL A 1 82 ? 1.178 -6.591 0.433 1.00 98.06 82 VAL A O 1
ATOM 647 N N . LEU A 1 83 ? 1.359 -7.052 -1.757 1.00 97.94 83 LEU A N 1
ATOM 648 C CA . LEU A 1 83 ? 0.440 -8.195 -1.745 1.00 97.94 83 LEU A CA 1
ATOM 649 C C . LEU A 1 83 ? 0.938 -9.342 -0.852 1.00 97.94 83 LEU A C 1
ATOM 651 O O . LEU A 1 83 ? 0.161 -9.918 -0.086 1.00 97.94 83 LEU A O 1
ATOM 655 N N . LEU A 1 84 ? 2.236 -9.643 -0.871 1.00 97.88 84 LEU A N 1
ATOM 656 C CA . LEU A 1 84 ? 2.870 -10.605 0.034 1.00 97.88 84 LEU A CA 1
ATOM 657 C C . LEU A 1 84 ? 2.744 -10.169 1.497 1.00 97.88 84 LEU A C 1
ATOM 659 O O . LEU A 1 84 ? 2.443 -11.000 2.363 1.00 97.88 84 LEU A O 1
ATOM 663 N N . ARG A 1 85 ? 2.923 -8.870 1.774 1.00 96.75 85 ARG A N 1
ATOM 664 C CA . ARG A 1 85 ? 2.817 -8.324 3.129 1.00 96.75 85 ARG A CA 1
ATOM 665 C C . ARG A 1 85 ? 1.390 -8.380 3.661 1.00 96.75 85 ARG A C 1
ATOM 667 O O . ARG A 1 85 ? 1.209 -8.744 4.823 1.00 96.75 85 ARG A O 1
ATOM 674 N N . ILE A 1 86 ? 0.394 -8.033 2.840 1.00 95.94 86 ILE A N 1
ATOM 675 C CA . ILE A 1 86 ? -1.015 -8.053 3.256 1.00 95.94 86 ILE A CA 1
ATOM 676 C C . ILE A 1 86 ? -1.632 -9.451 3.205 1.00 95.94 86 ILE A C 1
ATOM 678 O O . ILE A 1 86 ? -2.656 -9.650 3.835 1.00 95.94 86 ILE A O 1
ATOM 682 N N . SER A 1 87 ? -1.076 -10.423 2.482 1.00 96.06 87 SER A N 1
ATOM 683 C CA . SER A 1 87 ? -1.611 -11.799 2.418 1.00 96.06 87 SER A CA 1
ATOM 684 C C . SER A 1 87 ? -1.162 -12.705 3.567 1.00 96.06 87 SER A C 1
ATOM 686 O O . SER A 1 87 ? -1.557 -13.875 3.640 1.00 96.06 87 SER A O 1
ATOM 688 N N . ASP A 1 88 ? -0.324 -12.173 4.458 1.00 93.56 88 ASP A N 1
ATOM 689 C CA . ASP A 1 88 ? 0.340 -12.897 5.541 1.00 93.56 88 ASP A CA 1
ATOM 690 C C . ASP A 1 88 ? 1.272 -14.030 5.047 1.00 93.56 88 ASP A C 1
ATOM 692 O O . ASP A 1 88 ? 1.732 -14.839 5.855 1.00 93.56 88 ASP A O 1
ATOM 696 N N . LEU A 1 89 ? 1.588 -14.092 3.741 1.00 95.06 89 LEU A N 1
ATOM 697 C CA . LEU A 1 89 ? 2.634 -14.970 3.187 1.00 95.06 89 LEU A CA 1
ATOM 698 C C . LEU A 1 89 ? 4.027 -14.457 3.583 1.00 95.06 89 LEU A C 1
ATOM 700 O O . LEU A 1 89 ? 4.893 -15.232 3.997 1.00 95.06 89 LEU A O 1
ATOM 704 N N . GLY A 1 90 ? 4.206 -13.135 3.546 1.00 92.19 90 GLY A N 1
ATOM 705 C CA . GLY A 1 90 ? 5.360 -12.410 4.068 1.00 92.19 90 GLY A CA 1
ATOM 706 C C . GLY A 1 90 ? 5.043 -11.745 5.409 1.00 92.19 90 GLY A C 1
ATOM 707 O O . GLY A 1 90 ? 4.980 -10.524 5.507 1.00 92.19 90 GLY A O 1
ATOM 708 N N . ARG A 1 91 ? 4.806 -12.534 6.470 1.00 90.88 91 ARG A N 1
ATOM 709 C CA . ARG A 1 91 ? 4.401 -11.988 7.790 1.00 90.88 91 ARG A CA 1
ATOM 710 C C . ARG A 1 91 ? 5.316 -10.872 8.311 1.00 90.88 91 ARG A C 1
ATOM 712 O O . ARG A 1 91 ? 4.840 -9.928 8.933 1.00 90.88 91 ARG A O 1
ATOM 719 N N . THR A 1 92 ? 6.618 -10.972 8.049 1.00 94.94 92 THR A N 1
ATOM 720 C CA . THR A 1 92 ? 7.618 -9.964 8.425 1.00 94.94 92 THR A CA 1
ATOM 721 C C . THR A 1 92 ? 8.172 -9.260 7.188 1.00 94.94 92 THR A C 1
ATOM 723 O O . THR A 1 92 ? 8.167 -9.818 6.088 1.00 94.94 92 THR A O 1
ATOM 726 N N . ALA A 1 93 ? 8.683 -8.036 7.363 1.00 95.75 93 ALA A N 1
ATOM 727 C CA . ALA A 1 93 ? 9.326 -7.292 6.277 1.00 95.75 93 ALA A CA 1
ATOM 728 C C . ALA A 1 93 ? 10.529 -8.059 5.705 1.00 95.75 93 ALA A C 1
ATOM 730 O O . ALA A 1 93 ? 10.651 -8.177 4.493 1.00 95.75 93 ALA A O 1
ATOM 731 N N . MET A 1 94 ? 11.345 -8.669 6.574 1.00 97.38 94 MET A N 1
ATOM 732 C CA . MET A 1 94 ? 12.483 -9.500 6.169 1.00 97.38 94 MET A CA 1
ATOM 733 C C . MET A 1 94 ? 12.047 -10.708 5.334 1.00 97.38 94 MET A C 1
ATOM 735 O O . MET A 1 94 ? 12.602 -10.941 4.267 1.00 97.38 94 MET A O 1
ATOM 739 N N . ARG A 1 95 ? 11.017 -11.450 5.772 1.00 97.62 95 ARG A N 1
ATOM 740 C CA . ARG A 1 95 ? 10.499 -12.597 5.009 1.00 97.62 95 ARG A CA 1
ATOM 741 C C . ARG A 1 95 ? 9.902 -12.162 3.672 1.00 97.62 95 ARG A C 1
ATOM 743 O O . ARG A 1 95 ? 10.099 -12.845 2.678 1.00 97.62 95 ARG A O 1
ATOM 750 N N . THR A 1 96 ? 9.183 -11.041 3.650 1.00 97.81 96 THR A N 1
ATOM 751 C CA . THR A 1 96 ? 8.632 -10.474 2.410 1.00 97.81 96 THR A CA 1
ATOM 752 C C . THR A 1 96 ? 9.745 -10.093 1.442 1.00 97.81 96 THR A C 1
ATOM 754 O O 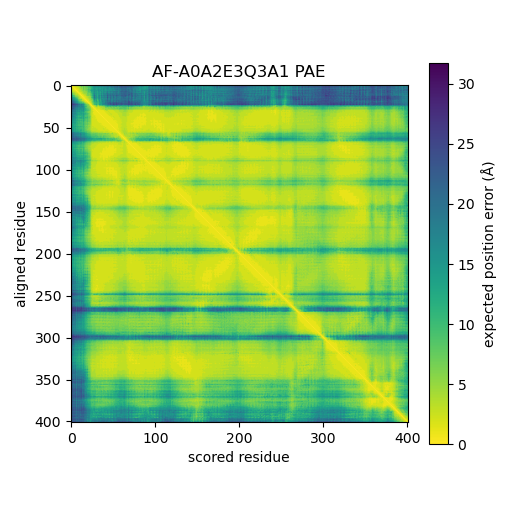. THR A 1 96 ? 9.685 -10.486 0.285 1.00 97.81 96 THR A O 1
ATOM 757 N N . GLY A 1 97 ? 10.769 -9.381 1.925 1.00 98.12 97 GLY A N 1
ATOM 758 C CA . GLY A 1 97 ? 11.928 -8.990 1.128 1.00 98.12 97 GLY A CA 1
ATOM 759 C C . GLY A 1 97 ? 12.673 -10.199 0.579 1.00 98.12 97 GLY A C 1
ATOM 760 O O . GLY A 1 97 ? 12.960 -10.229 -0.606 1.00 98.12 97 GLY A O 1
ATOM 761 N N . LEU A 1 98 ? 12.894 -11.234 1.396 1.00 98.44 98 LEU A N 1
ATOM 762 C CA . LEU A 1 98 ? 13.522 -12.472 0.937 1.00 98.44 98 LEU A CA 1
ATOM 763 C C . LEU A 1 98 ? 12.701 -13.145 -0.170 1.00 98.44 98 LEU A C 1
ATOM 765 O O . LEU A 1 98 ? 13.260 -13.466 -1.207 1.00 98.44 98 LEU A O 1
ATOM 769 N N . ILE A 1 99 ? 11.382 -13.304 0.004 1.00 98.25 99 ILE A N 1
ATOM 770 C CA . ILE A 1 99 ? 10.521 -13.907 -1.030 1.00 98.25 99 ILE A CA 1
ATOM 771 C C . ILE A 1 99 ? 10.541 -13.073 -2.319 1.00 98.25 99 ILE A C 1
ATOM 773 O O . ILE A 1 99 ? 10.715 -13.637 -3.393 1.00 98.25 99 ILE A O 1
ATOM 777 N N . ALA A 1 100 ? 10.364 -11.753 -2.221 1.00 98.31 100 ALA A N 1
ATOM 778 C CA . ALA A 1 100 ? 10.297 -10.870 -3.384 1.00 98.31 100 ALA A CA 1
ATOM 779 C C . ALA A 1 100 ? 11.641 -10.784 -4.126 1.00 98.31 100 ALA A C 1
ATOM 781 O O . ALA A 1 100 ? 11.665 -10.915 -5.340 1.00 98.31 100 ALA A O 1
ATOM 782 N N . ILE A 1 101 ? 12.764 -10.651 -3.415 1.00 98.38 101 ILE A N 1
ATOM 783 C CA . ILE A 1 101 ? 14.097 -10.596 -4.035 1.00 98.38 101 ILE A CA 1
ATOM 784 C C . ILE A 1 101 ? 14.475 -11.956 -4.632 1.00 98.38 101 ILE A C 1
ATOM 786 O O . ILE A 1 101 ? 15.014 -12.006 -5.731 1.00 98.38 101 ILE A O 1
ATOM 790 N N . SER A 1 102 ? 14.161 -13.070 -3.960 1.00 98.50 102 SER A N 1
ATOM 791 C CA . SER A 1 102 ? 14.355 -14.400 -4.554 1.00 98.50 102 SER A CA 1
ATOM 792 C C . SER A 1 102 ? 13.506 -14.598 -5.808 1.00 98.50 102 SER A C 1
ATOM 794 O O . SER A 1 102 ? 13.977 -15.233 -6.745 1.00 98.50 102 SER A O 1
ATOM 796 N N . LEU A 1 103 ? 12.284 -14.055 -5.841 1.00 98.44 103 LEU A N 1
ATOM 797 C CA . LEU A 1 103 ? 11.442 -14.076 -7.035 1.00 98.44 103 LEU A CA 1
ATOM 798 C C . LEU A 1 103 ? 12.037 -13.228 -8.168 1.00 98.44 103 LEU A C 1
ATOM 800 O O . LEU A 1 103 ? 12.007 -13.692 -9.295 1.00 98.44 103 LEU A O 1
ATOM 804 N N . ALA A 1 104 ? 12.610 -12.055 -7.877 1.00 98.12 104 ALA A N 1
ATOM 805 C CA . ALA A 1 104 ? 13.287 -11.213 -8.873 1.00 98.12 104 ALA A CA 1
ATOM 806 C C . ALA A 1 104 ? 14.497 -11.921 -9.489 1.00 98.12 104 ALA A C 1
ATOM 808 O O . ALA A 1 104 ? 14.616 -12.028 -10.702 1.00 98.12 104 ALA A O 1
ATOM 809 N N . VAL A 1 105 ? 15.355 -12.506 -8.646 1.00 98.12 105 VAL A N 1
ATOM 810 C CA . VAL A 1 105 ? 16.504 -13.296 -9.116 1.00 98.12 105 VAL A CA 1
ATOM 811 C C . VAL A 1 105 ? 16.050 -14.492 -9.954 1.00 98.12 105 VAL A C 1
ATOM 813 O O . VAL A 1 105 ? 16.667 -14.789 -10.971 1.00 98.12 105 VAL A O 1
ATOM 816 N N . LEU A 1 106 ? 14.990 -15.190 -9.530 1.00 97.88 106 LEU A N 1
ATOM 817 C CA . LEU A 1 106 ? 14.435 -16.303 -10.296 1.00 97.88 106 LEU A CA 1
ATOM 818 C C . LEU A 1 106 ? 13.927 -15.827 -11.658 1.00 97.88 106 LEU A C 1
ATOM 820 O O . LEU A 1 106 ? 14.284 -16.453 -12.646 1.00 97.88 106 LEU A O 1
ATOM 824 N N . ASP A 1 107 ? 13.127 -14.758 -11.689 1.00 97.56 107 ASP A N 1
ATOM 825 C CA . ASP A 1 107 ? 12.528 -14.208 -12.906 1.00 97.56 107 ASP A CA 1
ATOM 826 C C . ASP A 1 107 ? 13.603 -13.857 -13.940 1.00 97.56 107 ASP A C 1
ATOM 828 O O . ASP A 1 107 ? 13.560 -14.367 -15.056 1.00 97.56 107 ASP A O 1
ATOM 832 N N . GLU A 1 108 ? 14.632 -13.114 -13.534 1.00 96.69 108 GLU A N 1
ATOM 833 C CA . GLU A 1 108 ? 15.748 -12.731 -14.404 1.00 96.69 108 GLU A CA 1
ATOM 834 C C . GLU A 1 108 ? 16.544 -13.937 -14.928 1.00 96.69 108 GLU A C 1
ATOM 836 O O . GLU A 1 108 ? 16.857 -14.022 -16.115 1.00 96.69 108 GLU A O 1
ATOM 841 N N . ILE A 1 109 ? 16.837 -14.924 -14.072 1.00 97.00 109 ILE A N 1
ATOM 842 C CA . ILE A 1 109 ? 17.533 -16.148 -14.504 1.00 97.00 109 ILE A CA 1
ATOM 843 C C . ILE A 1 109 ? 16.667 -16.945 -15.488 1.00 97.00 109 ILE A C 1
ATOM 845 O O . ILE A 1 109 ? 17.180 -17.506 -16.457 1.00 97.00 109 ILE A O 1
ATOM 849 N N . THR A 1 110 ? 15.354 -17.033 -15.260 1.00 96.75 110 THR A N 1
ATOM 850 C CA . THR A 1 110 ? 14.461 -17.792 -16.145 1.00 96.75 110 THR A CA 1
ATOM 851 C C . THR A 1 110 ? 14.173 -17.069 -17.460 1.00 96.75 110 THR A C 1
ATOM 853 O O . THR A 1 110 ? 13.859 -17.738 -18.447 1.00 96.75 110 THR A O 1
ATOM 856 N N . GLN A 1 111 ? 14.359 -15.750 -17.535 1.00 95.25 111 GLN A N 1
ATOM 857 C CA . GLN A 1 111 ? 14.301 -15.014 -18.801 1.00 95.25 111 GLN A CA 1
ATOM 858 C C . GLN A 1 111 ? 15.431 -15.409 -19.778 1.00 95.25 111 GLN A C 1
ATOM 860 O O . GLN A 1 111 ? 15.237 -15.308 -20.991 1.00 95.25 111 GLN A O 1
ATOM 865 N N . GLU A 1 112 ? 16.559 -15.954 -19.295 1.00 95.62 112 GLU A N 1
ATOM 866 C CA . GLU A 1 112 ? 17.643 -16.480 -20.150 1.00 95.62 112 GLU A CA 1
ATOM 867 C C . GLU A 1 112 ? 17.314 -17.828 -20.822 1.00 95.62 112 GLU A C 1
ATOM 869 O O . GLU A 1 112 ? 18.118 -18.352 -21.602 1.00 95.62 112 GLU A O 1
ATOM 874 N N . LEU A 1 113 ? 16.150 -18.429 -20.541 1.00 95.44 113 LEU A N 1
ATOM 875 C CA . LEU A 1 113 ? 15.794 -19.730 -21.104 1.00 95.44 113 LEU A CA 1
ATOM 876 C C . LEU A 1 113 ? 15.825 -19.708 -22.649 1.00 95.44 113 LEU A C 1
ATOM 878 O O . LEU A 1 113 ? 15.176 -18.859 -23.279 1.00 95.44 113 LEU A O 1
ATOM 882 N N . PRO A 1 114 ? 16.521 -20.677 -23.288 1.00 93.31 114 PRO A N 1
ATOM 883 C CA . PRO A 1 114 ? 16.578 -20.773 -24.741 1.00 93.31 114 PRO A CA 1
ATOM 884 C C . PRO A 1 114 ? 15.172 -20.809 -25.352 1.00 93.31 114 PRO A C 1
ATOM 886 O O . PRO A 1 114 ? 14.367 -21.684 -25.038 1.00 93.31 114 PRO A O 1
ATOM 889 N N . GLY A 1 115 ? 14.877 -19.853 -26.235 1.00 92.25 115 GLY A N 1
ATOM 890 C CA . GLY A 1 115 ? 13.570 -19.702 -26.888 1.00 92.25 115 GLY A CA 1
ATOM 891 C C . GLY A 1 115 ? 12.848 -18.393 -26.561 1.00 92.25 115 GLY A C 1
ATOM 892 O O . GLY A 1 115 ? 12.099 -17.903 -27.409 1.00 92.25 115 GLY A O 1
ATOM 893 N N . LEU A 1 116 ? 13.126 -17.771 -25.409 1.00 92.06 116 LEU A N 1
ATOM 894 C CA . LEU A 1 116 ? 12.548 -16.464 -25.057 1.00 92.06 116 LEU A CA 1
ATOM 895 C C . LEU A 1 116 ? 13.201 -15.306 -25.829 1.00 92.06 116 LEU A C 1
ATOM 897 O O . LEU A 1 116 ? 12.530 -14.322 -26.145 1.00 92.06 116 LEU A O 1
ATOM 901 N N . ASN A 1 117 ? 14.471 -15.476 -26.224 1.00 93.12 117 ASN A N 1
ATOM 902 C CA . ASN A 1 117 ? 15.316 -14.444 -26.843 1.00 93.12 117 ASN A CA 1
ATOM 903 C C . ASN A 1 117 ? 15.413 -13.179 -25.974 1.00 93.12 117 ASN A C 1
ATOM 905 O O . ASN A 1 117 ? 15.320 -12.067 -26.489 1.00 93.12 117 ASN A O 1
ATOM 909 N N . ARG A 1 118 ? 15.568 -13.365 -24.660 1.00 91.81 118 ARG A N 1
ATOM 910 C CA . ARG A 1 118 ? 15.875 -12.311 -23.693 1.00 91.81 118 ARG A CA 1
ATOM 911 C C . ARG A 1 118 ? 17.221 -12.599 -23.032 1.00 91.81 118 ARG A C 1
ATOM 913 O O . ARG A 1 118 ? 17.677 -13.742 -23.023 1.00 91.81 118 ARG A O 1
ATOM 920 N N . SER A 1 119 ? 17.868 -11.547 -22.548 1.00 91.50 119 SER A N 1
ATOM 921 C CA . SER A 1 119 ? 19.134 -11.607 -21.817 1.00 91.50 119 SER A CA 1
ATOM 922 C C . SER A 1 119 ? 18.928 -11.037 -20.426 1.00 91.50 119 SER A C 1
ATOM 924 O O . SER A 1 119 ? 18.224 -10.039 -20.301 1.00 91.50 119 SER A O 1
ATOM 926 N N . PHE A 1 120 ? 19.590 -11.617 -19.431 1.00 93.75 120 PHE A N 1
ATOM 927 C CA . PHE A 1 120 ? 19.646 -11.075 -18.078 1.00 93.75 120 PHE A CA 1
ATOM 928 C C . PHE A 1 120 ? 20.136 -9.618 -18.093 1.00 93.75 120 PHE A C 1
ATOM 930 O O . PHE A 1 120 ? 21.248 -9.349 -18.566 1.00 93.75 120 PHE A O 1
ATOM 937 N N . ASP A 1 121 ? 19.335 -8.687 -17.566 1.00 94.06 121 ASP A N 1
ATOM 938 C CA . ASP A 1 121 ? 19.749 -7.298 -17.336 1.00 94.06 121 ASP A CA 1
ATOM 939 C C . ASP A 1 121 ? 19.885 -7.058 -15.822 1.00 94.06 121 ASP A C 1
ATOM 941 O O . ASP A 1 121 ? 18.889 -6.935 -15.105 1.00 94.06 121 ASP A O 1
ATOM 945 N N . PRO A 1 122 ? 21.118 -6.921 -15.293 1.00 96.06 122 PRO A N 1
ATOM 946 C CA . PRO A 1 122 ? 21.327 -6.625 -13.879 1.00 96.06 122 PRO A CA 1
ATOM 947 C C . PRO A 1 122 ? 20.565 -5.385 -13.393 1.00 96.06 122 PRO A C 1
ATOM 949 O O . PRO A 1 122 ? 20.275 -5.271 -12.202 1.00 96.06 122 PRO A O 1
ATOM 952 N N . MET A 1 123 ? 20.273 -4.433 -14.281 1.00 95.62 123 MET A N 1
ATOM 953 C CA . MET A 1 123 ? 19.586 -3.199 -13.918 1.00 95.62 123 MET A CA 1
ATOM 954 C C . MET A 1 123 ? 18.085 -3.397 -13.677 1.00 95.62 123 MET A C 1
ATOM 956 O O . MET A 1 123 ? 17.515 -2.641 -12.886 1.00 95.62 123 MET A O 1
ATOM 960 N N . ASP A 1 124 ? 17.466 -4.416 -14.274 1.00 95.81 124 ASP A N 1
ATOM 961 C CA . ASP A 1 124 ? 16.066 -4.766 -14.011 1.00 95.81 124 ASP A CA 1
ATOM 962 C C . ASP A 1 124 ? 15.939 -5.397 -12.615 1.00 95.81 124 ASP A C 1
ATOM 964 O O . ASP A 1 124 ? 15.119 -4.956 -11.806 1.00 95.81 124 ASP A O 1
ATOM 968 N N . LEU A 1 125 ? 16.899 -6.252 -12.230 1.00 97.12 125 LEU A N 1
ATOM 969 C CA . LEU A 1 125 ? 17.021 -6.746 -10.852 1.00 97.12 125 LEU A CA 1
ATOM 970 C C . LEU A 1 125 ? 17.189 -5.606 -9.828 1.00 97.12 125 LEU A C 1
ATOM 972 O O . LEU A 1 125 ? 16.610 -5.650 -8.736 1.00 97.12 125 LEU A O 1
ATOM 976 N N . VAL A 1 126 ? 17.979 -4.568 -10.142 1.00 97.31 126 VAL A N 1
ATOM 977 C CA . VAL A 1 126 ? 18.104 -3.396 -9.252 1.00 97.31 126 VAL A CA 1
ATOM 978 C C . VAL A 1 126 ? 16.762 -2.673 -9.127 1.00 97.31 126 VAL A C 1
ATOM 980 O O . VAL A 1 126 ? 16.390 -2.286 -8.013 1.00 97.31 126 VAL A O 1
ATOM 983 N N . ALA A 1 127 ? 16.024 -2.507 -10.226 1.00 96.94 127 ALA A N 1
ATOM 984 C CA . ALA A 1 127 ? 14.702 -1.890 -10.208 1.00 96.94 127 ALA A CA 1
ATOM 985 C C . ALA A 1 127 ? 13.703 -2.697 -9.353 1.00 96.94 127 ALA A C 1
ATOM 987 O O . ALA A 1 127 ? 13.003 -2.110 -8.520 1.00 96.94 127 ALA A O 1
ATOM 988 N N . ASP A 1 128 ? 13.709 -4.026 -9.458 1.00 98.00 128 ASP A N 1
ATOM 989 C CA . ASP A 1 128 ? 12.867 -4.933 -8.666 1.00 98.00 128 ASP A CA 1
ATOM 990 C C . ASP A 1 128 ? 13.139 -4.826 -7.160 1.00 98.00 128 ASP A C 1
ATOM 992 O O . ASP A 1 128 ? 12.222 -4.714 -6.327 1.00 98.00 128 ASP A O 1
ATOM 996 N N . VAL A 1 129 ? 14.424 -4.817 -6.790 1.00 98.44 129 VAL A N 1
ATOM 997 C CA . VAL A 1 129 ? 14.869 -4.637 -5.402 1.00 98.44 129 VAL A CA 1
ATOM 998 C C . VAL A 1 129 ? 14.440 -3.264 -4.885 1.00 98.44 129 VAL A C 1
ATOM 1000 O O . VAL A 1 129 ? 13.913 -3.155 -3.771 1.00 98.44 129 VAL A O 1
ATOM 1003 N N . ALA A 1 130 ? 14.614 -2.214 -5.686 1.00 98.25 130 ALA A N 1
ATOM 1004 C CA . ALA A 1 130 ? 14.250 -0.853 -5.315 1.00 98.25 130 ALA A CA 1
ATOM 1005 C C . ALA A 1 130 ? 12.729 -0.691 -5.112 1.00 98.25 130 ALA A C 1
ATOM 1007 O O . ALA A 1 130 ? 12.288 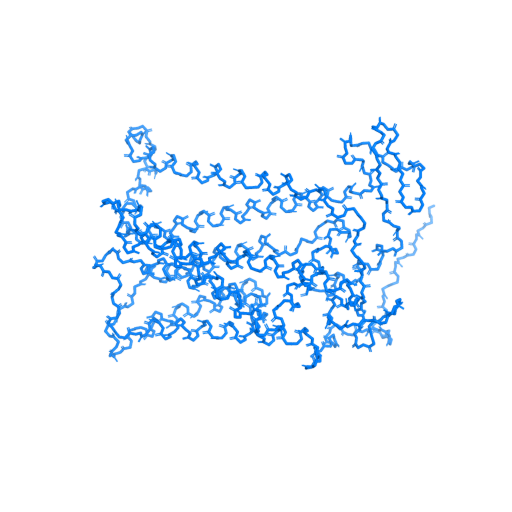-0.089 -4.120 1.00 98.25 130 ALA A O 1
ATOM 1008 N N . GLY A 1 131 ? 11.920 -1.313 -5.976 1.00 98.38 131 GLY A N 1
ATOM 1009 C CA . GLY A 1 131 ? 10.464 -1.398 -5.841 1.00 98.38 131 GLY A CA 1
ATOM 1010 C C . GLY A 1 131 ? 10.042 -2.115 -4.563 1.00 98.38 131 GLY A C 1
ATOM 1011 O O . GLY A 1 131 ? 9.236 -1.599 -3.777 1.00 98.38 131 GLY A O 1
ATOM 1012 N N . THR A 1 132 ? 10.668 -3.261 -4.290 1.00 98.56 132 THR A N 1
ATOM 1013 C CA . THR A 1 132 ? 10.450 -4.052 -3.071 1.00 98.56 132 THR A CA 1
ATOM 1014 C C . THR A 1 132 ? 10.759 -3.244 -1.806 1.00 98.56 132 THR A C 1
ATOM 1016 O O . THR A 1 132 ? 9.930 -3.178 -0.894 1.00 98.56 132 THR A O 1
ATOM 1019 N N . ILE A 1 133 ? 11.922 -2.586 -1.733 1.00 98.44 133 ILE A N 1
ATOM 1020 C CA . ILE A 1 133 ? 12.319 -1.768 -0.571 1.00 98.44 133 ILE A CA 1
ATOM 1021 C C . ILE A 1 133 ? 11.348 -0.602 -0.373 1.00 98.44 133 ILE A C 1
ATOM 1023 O O . ILE A 1 133 ? 10.913 -0.337 0.756 1.00 98.44 133 ILE A O 1
ATOM 1027 N N . THR A 1 134 ? 10.969 0.076 -1.457 1.00 98.38 134 THR A N 1
ATOM 1028 C CA . THR A 1 134 ? 10.018 1.192 -1.408 1.00 98.38 134 THR A CA 1
ATOM 1029 C C . THR A 1 134 ? 8.675 0.739 -0.835 1.00 98.38 134 THR A C 1
ATOM 1031 O O . THR A 1 134 ? 8.167 1.339 0.119 1.00 98.38 134 THR A O 1
ATOM 1034 N N . ALA A 1 135 ? 8.132 -0.373 -1.336 1.00 98.06 135 ALA A N 1
ATOM 1035 C CA . ALA A 1 135 ? 6.891 -0.964 -0.844 1.00 98.06 135 ALA A CA 1
ATOM 1036 C C . ALA A 1 135 ? 6.968 -1.382 0.631 1.00 98.06 135 ALA A C 1
ATOM 1038 O O . ALA A 1 135 ? 6.047 -1.099 1.405 1.00 98.06 135 ALA A O 1
ATOM 1039 N N . LEU A 1 136 ? 8.066 -2.015 1.054 1.00 98.31 136 LEU A N 1
ATOM 1040 C CA . LEU A 1 136 ? 8.271 -2.405 2.452 1.00 98.31 136 LEU A CA 1
ATOM 1041 C C . LEU A 1 136 ? 8.365 -1.193 3.380 1.00 98.31 136 LEU A C 1
ATOM 1043 O O . LEU A 1 136 ? 7.822 -1.230 4.488 1.00 98.31 136 LEU A O 1
ATOM 1047 N N . THR A 1 137 ? 8.984 -0.106 2.920 1.00 98.00 137 THR A N 1
ATOM 1048 C CA . THR A 1 137 ? 9.066 1.152 3.674 1.00 98.00 137 THR A CA 1
ATOM 1049 C C . THR A 1 137 ? 7.676 1.764 3.859 1.00 98.00 137 THR A C 1
ATOM 1051 O O . THR A 1 137 ? 7.319 2.148 4.974 1.00 98.00 137 THR A O 1
ATOM 1054 N N . TRP A 1 138 ? 6.842 1.776 2.814 1.00 97.69 138 TRP A N 1
ATOM 1055 C CA . TRP A 1 138 ? 5.438 2.192 2.918 1.00 97.69 138 TRP A CA 1
ATOM 1056 C C . TRP A 1 138 ? 4.620 1.286 3.837 1.00 97.69 138 TRP A C 1
ATOM 1058 O O . TRP A 1 138 ? 3.877 1.782 4.684 1.00 97.69 138 TRP A O 1
ATOM 1068 N N . CYS A 1 139 ? 4.794 -0.033 3.745 1.00 96.25 139 CYS A N 1
ATOM 1069 C CA . CYS A 1 139 ? 4.138 -0.974 4.651 1.00 96.25 139 CYS A CA 1
ATOM 1070 C C . CYS A 1 139 ? 4.528 -0.710 6.113 1.00 96.25 139 CYS A C 1
ATOM 1072 O O . CYS A 1 139 ? 3.665 -0.724 6.988 1.00 96.25 139 CYS A O 1
ATOM 1074 N N . ALA A 1 140 ? 5.803 -0.422 6.388 1.00 95.81 140 ALA A N 1
ATOM 1075 C CA . ALA A 1 140 ? 6.276 -0.065 7.724 1.00 95.81 140 ALA A CA 1
ATOM 1076 C C . ALA A 1 140 ? 5.738 1.299 8.193 1.00 95.81 140 ALA A C 1
ATOM 1078 O O . ALA A 1 140 ? 5.367 1.450 9.358 1.00 95.81 140 ALA A O 1
ATOM 1079 N N . ALA A 1 141 ? 5.652 2.283 7.295 1.00 95.06 141 ALA A N 1
ATOM 1080 C CA . ALA A 1 141 ? 5.093 3.602 7.580 1.00 95.06 141 ALA A CA 1
ATOM 1081 C C . ALA A 1 141 ? 3.586 3.560 7.874 1.00 95.06 141 ALA A C 1
ATOM 1083 O O . ALA A 1 141 ? 3.094 4.345 8.689 1.00 95.06 141 ALA A O 1
ATOM 1084 N N . LEU A 1 142 ? 2.859 2.644 7.226 1.00 93.50 142 LEU A N 1
ATOM 1085 C CA . LEU A 1 142 ? 1.414 2.440 7.365 1.00 93.50 142 LEU A CA 1
ATOM 1086 C C . LEU A 1 142 ? 1.036 1.400 8.430 1.00 93.50 142 LEU A C 1
ATOM 1088 O O . LEU A 1 142 ? -0.127 1.346 8.838 1.00 93.50 142 LEU A O 1
ATOM 1092 N N . ALA A 1 143 ? 2.004 0.638 8.945 1.00 92.12 143 ALA A N 1
ATOM 1093 C CA . ALA A 1 143 ? 1.784 -0.325 10.016 1.00 92.12 143 ALA A CA 1
ATOM 1094 C C . ALA A 1 143 ? 1.148 0.333 11.261 1.00 92.12 143 ALA A C 1
ATOM 1096 O O . ALA A 1 143 ? 1.319 1.543 11.485 1.00 92.12 143 ALA A O 1
ATOM 1097 N N . PRO A 1 144 ? 0.396 -0.432 12.072 1.00 88.75 144 PRO A N 1
ATOM 1098 C CA . PRO A 1 144 ? -0.083 0.038 13.364 1.00 88.75 144 PRO A CA 1
ATOM 1099 C C . PRO A 1 144 ? 1.070 0.559 14.228 1.00 88.75 144 PRO A C 1
ATOM 1101 O O . PRO A 1 144 ? 2.160 -0.017 14.264 1.00 88.75 144 PRO A O 1
ATOM 1104 N N . THR A 1 145 ? 0.851 1.678 14.910 1.00 89.19 145 THR A N 1
ATOM 1105 C CA . THR A 1 145 ? 1.852 2.242 15.818 1.00 89.19 145 THR A CA 1
ATOM 1106 C C . THR A 1 145 ? 1.718 1.570 17.178 1.00 89.19 145 THR A C 1
ATOM 1108 O O . THR A 1 145 ? 0.638 1.549 17.755 1.00 89.19 145 THR A O 1
ATOM 1111 N N . ARG A 1 146 ? 2.829 1.067 17.731 1.00 86.69 146 ARG A N 1
ATOM 1112 C CA . ARG A 1 146 ? 2.853 0.499 19.096 1.00 86.69 146 ARG A CA 1
ATOM 1113 C C . ARG A 1 146 ? 2.606 1.542 20.192 1.00 86.69 146 ARG A C 1
ATOM 1115 O O . ARG A 1 146 ? 2.187 1.200 21.290 1.00 86.69 146 ARG A O 1
ATOM 1122 N N . ARG A 1 147 ? 2.888 2.811 19.887 1.00 87.44 147 ARG A N 1
ATOM 1123 C CA . ARG A 1 147 ? 2.612 3.971 20.743 1.00 87.44 147 ARG A CA 1
ATOM 1124 C C . ARG A 1 147 ? 1.253 4.575 20.405 1.00 87.44 147 ARG A C 1
ATOM 1126 O O . ARG A 1 147 ? 0.754 4.380 19.292 1.00 87.44 147 ARG A O 1
ATOM 1133 N N . GLY A 1 148 ? 0.694 5.321 21.347 1.00 85.31 148 GLY A N 1
ATOM 1134 C CA . GLY A 1 148 ? -0.580 6.014 21.213 1.00 85.31 148 GLY A CA 1
ATOM 1135 C C . GLY A 1 148 ? -1.602 5.643 22.277 1.00 85.31 148 GLY A C 1
ATOM 1136 O O . GLY A 1 148 ? -1.542 4.550 22.857 1.00 85.31 148 GLY A O 1
ATOM 1137 N N . SER A 1 149 ? -2.565 6.551 22.474 1.00 84.62 149 SER A N 1
ATOM 1138 C CA . SER A 1 149 ? -3.709 6.344 23.363 1.00 84.62 149 SER A CA 1
ATOM 1139 C C . SER A 1 149 ? -4.505 5.092 22.983 1.00 84.62 149 SER A C 1
ATOM 1141 O O . SER A 1 149 ? -4.532 4.701 21.806 1.00 84.62 149 SER A O 1
ATOM 1143 N N . PRO A 1 150 ? -5.206 4.459 23.939 1.00 83.19 150 PRO A N 1
ATOM 1144 C CA . PRO A 1 150 ? -6.056 3.308 23.644 1.00 83.19 150 PRO A CA 1
ATOM 1145 C C . PRO A 1 150 ? -7.106 3.607 22.564 1.00 83.19 150 PRO A C 1
ATOM 1147 O O . PRO A 1 150 ? -7.327 2.770 21.690 1.00 83.19 150 PRO A O 1
ATOM 1150 N N . GLY A 1 151 ? -7.661 4.825 22.529 1.00 83.62 151 GLY A N 1
ATOM 1151 C CA . GLY A 1 151 ? -8.562 5.274 21.462 1.00 83.62 151 GLY A CA 1
ATOM 1152 C C . GLY A 1 151 ? -7.884 5.350 20.086 1.00 83.62 151 GLY A C 1
ATOM 1153 O O . GLY A 1 151 ? -8.477 4.976 19.070 1.00 83.62 151 GLY A O 1
ATOM 1154 N N . HIS A 1 152 ? -6.616 5.776 20.010 1.00 85.69 152 HIS A N 1
ATOM 1155 C CA . HIS A 1 152 ? -5.849 5.728 18.759 1.00 85.69 152 HIS A CA 1
ATOM 1156 C C . HIS A 1 152 ? -5.605 4.287 18.288 1.00 85.69 152 HIS A C 1
ATOM 1158 O O . HIS A 1 152 ? -5.846 3.976 17.117 1.00 85.69 152 HIS A O 1
ATOM 1164 N N . ARG A 1 153 ? -5.202 3.389 19.195 1.00 86.38 153 ARG A N 1
ATOM 1165 C CA . ARG A 1 153 ? -5.014 1.961 18.877 1.00 86.38 153 ARG A CA 1
ATOM 1166 C C . ARG A 1 153 ? -6.318 1.320 18.410 1.00 86.38 153 ARG A C 1
ATOM 1168 O O . ARG A 1 153 ? -6.332 0.648 17.383 1.00 86.38 153 ARG A O 1
ATOM 1175 N N . LEU A 1 154 ? -7.430 1.605 19.087 1.00 87.88 154 LEU A N 1
ATOM 1176 C CA . LEU A 1 154 ? -8.751 1.117 18.702 1.00 87.88 154 LEU A CA 1
ATOM 1177 C C . LEU A 1 154 ? -9.155 1.598 17.302 1.00 87.88 154 LEU A C 1
ATOM 1179 O O . LEU A 1 154 ? -9.644 0.804 16.498 1.00 87.88 154 LEU A O 1
ATOM 1183 N N . ARG A 1 155 ? -8.900 2.869 16.960 1.00 89.19 155 ARG A N 1
ATOM 1184 C CA . ARG A 1 155 ? -9.116 3.393 15.597 1.00 89.19 155 ARG A CA 1
ATOM 1185 C C . ARG A 1 155 ? -8.305 2.618 14.555 1.00 89.19 155 ARG A C 1
ATOM 1187 O O . ARG A 1 155 ? -8.845 2.271 13.504 1.00 89.19 155 ARG A O 1
ATOM 1194 N N . GLN A 1 156 ? -7.040 2.312 14.846 1.00 90.12 156 GLN A N 1
ATOM 1195 C CA . GLN A 1 156 ? -6.188 1.525 13.948 1.00 90.12 156 GLN A CA 1
ATOM 1196 C C . GLN A 1 156 ? -6.695 0.086 13.785 1.00 90.12 156 GLN A C 1
ATOM 1198 O O . GLN A 1 156 ? -6.841 -0.374 12.652 1.00 90.12 156 GLN A O 1
ATOM 1203 N N . ILE A 1 157 ? -7.037 -0.591 14.887 1.00 89.94 157 ILE A N 1
ATOM 1204 C CA . ILE A 1 157 ? -7.613 -1.946 14.874 1.00 89.94 157 ILE A CA 1
ATOM 1205 C C . ILE A 1 157 ? -8.905 -1.961 14.052 1.00 89.94 157 ILE A C 1
ATOM 1207 O O . ILE A 1 157 ? -9.080 -2.809 13.179 1.00 89.94 157 ILE A O 1
ATOM 1211 N N . ARG A 1 158 ? -9.790 -0.981 14.258 1.00 93.12 158 ARG A N 1
ATOM 1212 C CA . ARG A 1 158 ? -11.051 -0.860 13.512 1.00 93.12 158 ARG A CA 1
ATOM 1213 C C . ARG A 1 158 ? -10.830 -0.584 12.028 1.00 93.12 158 ARG A C 1
ATOM 1215 O O . ARG A 1 158 ? -11.542 -1.150 11.202 1.00 93.12 158 ARG A O 1
ATOM 1222 N N . ARG A 1 159 ? -9.838 0.236 11.662 1.00 93.69 159 ARG A N 1
ATOM 1223 C CA . ARG A 1 159 ? -9.469 0.457 10.252 1.00 93.69 159 ARG A CA 1
ATOM 1224 C C . ARG A 1 159 ? -8.945 -0.824 9.608 1.00 93.69 159 ARG A C 1
ATOM 1226 O O . ARG A 1 159 ? -9.337 -1.134 8.487 1.00 93.69 159 ARG A O 1
ATOM 1233 N N . LEU A 1 160 ? -8.119 -1.590 10.319 1.00 93.56 160 LEU A N 1
ATOM 1234 C CA . LEU A 1 160 ? -7.621 -2.879 9.840 1.00 93.56 160 LEU A CA 1
ATOM 1235 C C . LEU A 1 160 ? -8.753 -3.905 9.692 1.00 93.56 160 LEU A C 1
ATOM 1237 O O . LEU A 1 160 ? -8.843 -4.557 8.655 1.00 93.56 160 LEU A O 1
ATOM 1241 N N . ALA A 1 161 ? -9.658 -3.995 10.668 1.00 95.12 161 ALA A N 1
ATOM 1242 C CA . ALA A 1 161 ? -10.860 -4.825 10.591 1.00 95.12 161 ALA A CA 1
ATOM 1243 C C . ALA A 1 161 ? -11.768 -4.405 9.420 1.00 95.12 161 ALA A C 1
ATOM 1245 O O . ALA A 1 161 ? -12.283 -5.253 8.693 1.00 95.12 161 ALA A O 1
ATOM 1246 N N . GLY A 1 162 ? -11.922 -3.098 9.184 1.00 96.38 162 GLY A N 1
ATOM 1247 C CA . GLY A 1 162 ? -12.668 -2.549 8.050 1.00 96.38 162 GLY A CA 1
ATOM 1248 C C . GLY A 1 162 ? -12.045 -2.914 6.702 1.00 96.38 162 GLY A C 1
ATOM 1249 O O . GLY A 1 162 ? -12.761 -3.319 5.785 1.00 96.38 162 GLY A O 1
ATOM 1250 N N . LEU A 1 163 ? -10.715 -2.842 6.595 1.00 96.75 163 LEU A N 1
ATOM 1251 C CA . LEU A 1 163 ? -9.973 -3.280 5.412 1.00 96.75 163 LEU A CA 1
ATOM 1252 C C . LEU A 1 163 ? -10.102 -4.794 5.200 1.00 96.75 163 LEU A C 1
ATOM 1254 O O . LEU A 1 163 ? -10.379 -5.235 4.089 1.00 96.75 163 LEU A O 1
ATOM 1258 N N . ARG A 1 164 ? -9.959 -5.602 6.253 1.00 96.62 164 ARG A N 1
ATOM 1259 C CA . ARG A 1 164 ? -10.132 -7.059 6.163 1.00 96.62 164 ARG A CA 1
ATOM 1260 C C . ARG A 1 164 ? -11.548 -7.422 5.727 1.00 96.62 164 ARG A C 1
ATOM 1262 O O . ARG A 1 164 ? -11.706 -8.240 4.823 1.00 96.62 164 ARG A O 1
ATOM 1269 N N . LEU A 1 165 ? -12.564 -6.751 6.274 1.00 97.44 165 LEU A N 1
ATOM 1270 C CA . LEU A 1 165 ? -13.951 -6.926 5.848 1.00 97.44 165 LEU A CA 1
ATOM 1271 C C . LEU A 1 165 ? -14.151 -6.513 4.383 1.00 97.44 165 LEU A C 1
ATOM 1273 O O . LEU A 1 165 ? -14.817 -7.235 3.644 1.00 97.44 165 LEU A O 1
ATOM 1277 N N . LEU A 1 166 ? -13.545 -5.405 3.938 1.00 97.62 166 LEU A N 1
ATOM 1278 C CA . LEU A 1 166 ? -13.561 -4.998 2.529 1.00 97.62 166 LEU A CA 1
ATOM 1279 C C . LEU A 1 166 ? -12.983 -6.107 1.636 1.00 97.62 166 LEU A C 1
ATOM 1281 O O . LEU A 1 166 ? -13.632 -6.529 0.684 1.00 97.62 166 LEU A O 1
ATOM 1285 N N . LEU A 1 167 ? -11.807 -6.632 1.975 1.00 97.56 167 LEU A N 1
ATOM 1286 C CA . LEU A 1 167 ? -11.098 -7.631 1.168 1.00 97.56 167 LEU A CA 1
ATOM 1287 C C . LEU A 1 167 ? -11.658 -9.060 1.302 1.00 97.56 167 LEU A C 1
ATOM 1289 O O . LEU A 1 167 ? -11.165 -9.971 0.641 1.00 97.56 167 LEU A O 1
ATOM 1293 N N . SER A 1 168 ? -12.694 -9.266 2.123 1.00 97.44 168 SER A N 1
ATOM 1294 C CA . SER A 1 168 ? -13.362 -10.566 2.281 1.00 97.44 168 SER A CA 1
ATOM 1295 C C . SER A 1 168 ? -14.272 -10.954 1.110 1.00 97.44 168 SER A C 1
ATOM 1297 O O . SER A 1 168 ? -14.621 -12.124 0.979 1.00 97.44 168 SER A O 1
ATOM 1299 N N . SER A 1 169 ? -14.643 -9.999 0.250 1.00 97.38 169 SER A N 1
ATOM 1300 C CA . SER A 1 169 ? -15.508 -10.232 -0.911 1.00 97.38 169 SER A CA 1
ATOM 1301 C C . SER A 1 169 ? -14.717 -10.134 -2.219 1.00 97.38 169 SER A C 1
ATOM 1303 O O . SER A 1 169 ? -14.053 -9.115 -2.430 1.00 97.38 169 SER A O 1
ATOM 1305 N N . PRO A 1 170 ? -14.832 -11.108 -3.143 1.00 97.19 170 PRO A N 1
ATOM 1306 C CA . PRO A 1 170 ? -14.163 -11.040 -4.443 1.00 97.19 170 PRO A CA 1
ATOM 1307 C C . PRO A 1 170 ? -14.649 -9.852 -5.284 1.00 97.19 170 PRO A C 1
ATOM 1309 O O . PRO A 1 170 ? -13.864 -9.252 -6.011 1.00 97.19 170 PRO A O 1
ATOM 1312 N N . MET A 1 171 ? -15.912 -9.437 -5.134 1.00 98.12 171 MET A N 1
ATOM 1313 C CA . MET A 1 171 ? -16.454 -8.283 -5.861 1.00 98.12 171 MET A CA 1
ATOM 1314 C C . MET A 1 171 ? -15.726 -6.979 -5.499 1.00 98.12 171 MET A C 1
ATOM 1316 O O . MET A 1 171 ? -15.501 -6.128 -6.353 1.00 98.12 171 MET A O 1
ATOM 1320 N N . ASN A 1 172 ? -15.282 -6.837 -4.247 1.00 97.75 172 ASN A N 1
ATOM 1321 C CA . ASN A 1 172 ? -14.524 -5.658 -3.829 1.00 97.75 172 ASN A CA 1
ATOM 1322 C C . ASN A 1 172 ? -13.125 -5.627 -4.461 1.00 97.75 172 ASN A C 1
ATOM 1324 O O . ASN A 1 172 ? -12.648 -4.549 -4.803 1.00 97.75 172 ASN A O 1
ATOM 1328 N N . TRP A 1 173 ? -12.493 -6.785 -4.682 1.00 97.75 173 TRP A N 1
ATOM 1329 C CA . TRP A 1 173 ? -11.247 -6.871 -5.452 1.00 97.75 173 TRP A CA 1
ATOM 1330 C C . TRP A 1 173 ? -11.452 -6.449 -6.904 1.00 97.75 173 TRP A C 1
ATOM 1332 O O . TRP A 1 173 ? -10.648 -5.677 -7.424 1.00 97.75 173 TRP A O 1
ATOM 1342 N N . VAL A 1 174 ? -12.554 -6.884 -7.525 1.00 97.69 174 VAL A N 1
ATOM 1343 C CA . VAL A 1 174 ? -12.935 -6.438 -8.874 1.00 97.69 174 VAL A CA 1
ATOM 1344 C C . VAL A 1 174 ? -13.108 -4.921 -8.900 1.00 97.69 174 VAL A C 1
ATOM 1346 O O . VAL A 1 174 ? -12.523 -4.273 -9.757 1.00 97.69 174 VAL A O 1
ATOM 1349 N N . HIS A 1 175 ? -13.805 -4.320 -7.931 1.00 97.44 175 HIS A N 1
ATOM 1350 C CA . HIS A 1 175 ? -13.951 -2.861 -7.867 1.00 97.44 175 HIS A CA 1
ATOM 1351 C C . HIS A 1 175 ? -12.620 -2.115 -7.714 1.00 97.44 175 HIS A C 1
ATOM 1353 O O . HIS A 1 175 ? -12.430 -1.087 -8.364 1.00 97.44 175 HIS A O 1
ATOM 1359 N N . VAL A 1 176 ? -11.695 -2.618 -6.888 1.00 96.81 176 VAL A N 1
ATOM 1360 C CA . VAL A 1 176 ? -10.351 -2.028 -6.752 1.00 96.81 176 VAL A CA 1
ATOM 1361 C C . VAL A 1 176 ? -9.588 -2.125 -8.075 1.00 96.81 176 VAL A C 1
ATOM 1363 O O . VAL A 1 176 ? -9.031 -1.123 -8.519 1.00 96.81 176 VAL A O 1
ATOM 1366 N N . ALA A 1 177 ? -9.616 -3.287 -8.734 1.00 96.56 177 ALA A N 1
ATOM 1367 C CA . ALA A 1 177 ? -8.971 -3.489 -10.029 1.00 96.56 177 ALA A CA 1
ATOM 1368 C C . ALA A 1 177 ? -9.581 -2.599 -11.123 1.00 96.56 177 ALA A C 1
ATOM 1370 O O . ALA A 1 177 ? -8.848 -1.912 -11.828 1.00 96.56 177 ALA A O 1
ATOM 1371 N N . THR A 1 178 ? -10.912 -2.542 -11.232 1.00 97.56 178 THR A N 1
ATOM 1372 C CA . THR A 1 178 ? -11.620 -1.678 -12.188 1.00 97.56 178 THR A CA 1
ATOM 1373 C C . THR A 1 178 ? -11.314 -0.206 -11.938 1.00 97.56 178 THR A C 1
ATOM 1375 O O . THR A 1 178 ? -10.999 0.513 -12.882 1.00 97.56 178 THR A O 1
ATOM 1378 N N . GLY A 1 179 ? -11.361 0.248 -10.681 1.00 97.50 179 GLY A N 1
ATOM 1379 C CA . GLY A 1 179 ? -11.001 1.619 -10.324 1.00 97.50 179 GLY A CA 1
ATOM 1380 C C . GLY A 1 179 ? -9.566 1.951 -10.722 1.00 97.50 179 GLY A C 1
ATOM 1381 O O . GLY A 1 179 ? -9.336 2.973 -11.364 1.00 97.50 179 GLY A O 1
ATOM 1382 N N . GLY A 1 180 ? -8.623 1.054 -10.420 1.00 96.38 180 GLY A N 1
ATOM 1383 C CA . GLY A 1 180 ? -7.231 1.179 -10.841 1.00 96.38 180 GLY A CA 1
ATOM 1384 C C . GLY A 1 180 ? -7.080 1.267 -12.363 1.00 96.38 180 GLY A C 1
ATOM 1385 O O . GLY A 1 180 ? -6.472 2.210 -12.858 1.00 96.38 180 GLY A O 1
ATOM 1386 N N . VAL A 1 181 ? -7.669 0.343 -13.127 1.00 97.50 181 VAL A N 1
ATOM 1387 C CA . VAL A 1 181 ? -7.591 0.346 -14.602 1.00 97.50 181 VAL A CA 1
ATOM 1388 C C . VAL A 1 181 ? -8.186 1.625 -15.197 1.00 97.50 181 VAL A C 1
ATOM 1390 O O . VAL A 1 181 ? -7.568 2.234 -16.067 1.00 97.50 181 VAL A O 1
ATOM 1393 N N . LEU A 1 182 ? -9.338 2.088 -14.704 1.00 97.19 182 LEU A N 1
ATOM 1394 C CA . LEU A 1 182 ? -9.941 3.346 -15.161 1.00 97.19 182 LEU A CA 1
ATOM 1395 C C . LEU A 1 182 ? -9.049 4.555 -14.851 1.00 97.19 182 LEU A C 1
ATOM 1397 O O . LEU A 1 182 ? -8.876 5.424 -15.706 1.00 97.19 182 LEU A O 1
ATOM 1401 N N . GLY A 1 183 ? -8.450 4.598 -13.658 1.00 97.31 183 GLY A N 1
ATOM 1402 C CA . GLY A 1 183 ? -7.466 5.619 -13.301 1.00 97.31 183 GLY A CA 1
ATOM 1403 C C . GLY A 1 183 ? -6.246 5.588 -14.220 1.00 97.31 183 GLY A C 1
ATOM 1404 O O . GLY A 1 183 ? -5.807 6.638 -14.691 1.00 97.31 183 GLY A O 1
ATOM 1405 N N . ALA A 1 184 ? -5.745 4.391 -14.529 1.00 95.94 184 ALA A N 1
ATOM 1406 C CA . ALA A 1 184 ? -4.617 4.186 -15.427 1.00 95.94 184 ALA A CA 1
ATOM 1407 C C . ALA A 1 184 ? -4.905 4.702 -16.840 1.00 95.94 184 ALA A C 1
ATOM 1409 O O . ALA A 1 184 ? -4.106 5.442 -17.409 1.00 95.94 184 ALA A O 1
ATOM 1410 N N . MET A 1 185 ? -6.076 4.367 -17.385 1.00 96.69 185 MET A N 1
ATOM 1411 C CA . MET A 1 185 ? -6.510 4.852 -18.693 1.00 96.69 185 MET A CA 1
ATOM 1412 C C . MET A 1 185 ? -6.631 6.378 -18.705 1.00 96.69 185 MET A C 1
ATOM 1414 O O . MET A 1 185 ? -6.096 7.023 -19.601 1.00 96.69 185 MET A O 1
ATOM 1418 N N . LEU A 1 186 ? -7.291 6.966 -17.701 1.00 96.25 186 LEU A N 1
ATOM 1419 C CA . LEU A 1 186 ? -7.525 8.410 -17.641 1.00 96.25 186 LEU A CA 1
ATOM 1420 C C . LEU A 1 186 ? -6.210 9.200 -17.575 1.00 96.25 186 LEU A C 1
ATOM 1422 O O . LEU A 1 186 ? -5.985 10.103 -18.381 1.00 96.25 186 LEU A O 1
ATOM 1426 N N . VAL A 1 187 ? -5.342 8.865 -16.618 1.00 95.56 187 VAL A N 1
ATOM 1427 C CA . VAL A 1 187 ? -4.106 9.621 -16.369 1.00 95.56 187 VAL A CA 1
ATOM 1428 C C . VAL A 1 187 ? -3.023 9.264 -17.388 1.00 95.56 187 VAL A C 1
ATOM 1430 O O . VAL A 1 187 ? -2.304 10.154 -17.836 1.00 95.56 187 VAL A O 1
ATOM 1433 N N . GLY A 1 188 ? -2.936 8.001 -17.814 1.00 93.56 188 GLY A N 1
ATOM 1434 C CA . GLY A 1 188 ? -2.011 7.558 -18.859 1.00 93.56 188 GLY A CA 1
ATOM 1435 C C . GLY A 1 188 ? -2.290 8.227 -20.203 1.00 93.56 188 GLY A C 1
ATOM 1436 O O . GLY A 1 188 ? -1.375 8.782 -20.809 1.00 93.56 188 GLY A O 1
ATOM 1437 N N . VAL A 1 189 ? -3.555 8.269 -20.642 1.00 93.44 189 VAL A N 1
ATOM 1438 C CA . VAL A 1 189 ? -3.935 8.988 -21.872 1.00 93.44 189 VAL A CA 1
ATOM 1439 C C . VAL A 1 189 ? -3.685 10.488 -21.721 1.00 93.44 189 VAL A C 1
ATOM 1441 O O . VAL A 1 189 ? -3.116 11.100 -22.624 1.00 93.44 189 VAL A O 1
ATOM 1444 N N . PHE A 1 190 ? -4.050 11.084 -20.580 1.00 93.81 190 PHE A N 1
ATOM 1445 C CA . PHE A 1 190 ? -3.817 12.508 -20.337 1.00 93.81 190 PHE A CA 1
ATOM 1446 C C . PHE A 1 190 ? -2.329 12.873 -20.417 1.00 93.81 190 PHE A C 1
ATOM 1448 O O . PHE A 1 190 ? -1.976 13.789 -21.160 1.00 93.81 190 PHE A O 1
ATOM 1455 N N . LEU A 1 191 ? -1.446 12.146 -19.721 1.00 90.31 191 LEU A N 1
ATOM 1456 C CA . LEU A 1 191 ? -0.003 12.405 -19.773 1.00 90.31 191 LEU A CA 1
ATOM 1457 C C . LEU A 1 191 ? 0.617 12.046 -21.124 1.00 90.31 191 LEU A C 1
ATOM 1459 O O . LEU A 1 191 ? 1.534 12.738 -21.550 1.00 90.31 191 LEU A O 1
ATOM 1463 N N . GLY A 1 192 ? 0.108 11.041 -21.836 1.00 89.25 192 GLY A N 1
ATOM 1464 C CA . GLY A 1 192 ? 0.551 10.755 -23.202 1.00 89.25 192 GLY A CA 1
ATOM 1465 C C . GLY A 1 192 ? 0.237 11.884 -24.189 1.00 89.25 192 GLY A C 1
ATOM 1466 O O . GLY A 1 192 ? 1.038 12.181 -25.074 1.00 89.25 192 GLY A O 1
ATOM 1467 N N . VAL A 1 193 ? -0.919 12.539 -24.033 1.00 89.88 193 VAL A N 1
ATOM 1468 C CA . VAL A 1 193 ? -1.343 13.652 -24.900 1.00 89.88 193 VAL A CA 1
ATOM 1469 C C . VAL A 1 193 ? -0.686 14.971 -24.490 1.00 89.88 193 VAL A C 1
ATOM 1471 O O . VAL A 1 193 ? -0.168 15.685 -25.351 1.00 89.88 193 VAL A O 1
ATOM 1474 N N . ALA A 1 194 ? -0.708 15.305 -23.197 1.00 88.12 194 ALA A N 1
ATOM 1475 C CA . ALA A 1 194 ? -0.186 16.566 -22.668 1.00 88.12 194 ALA A CA 1
ATOM 1476 C C . ALA A 1 194 ? 1.344 16.565 -22.545 1.00 88.12 194 ALA A C 1
ATOM 1478 O O . ALA A 1 194 ? 1.990 17.594 -22.722 1.00 88.12 194 ALA A O 1
ATOM 1479 N N . GLY A 1 195 ? 1.930 15.406 -22.259 1.00 79.31 195 GLY A N 1
ATOM 1480 C CA . GLY A 1 195 ? 3.352 15.216 -22.003 1.00 79.31 195 GLY A CA 1
ATOM 1481 C C . GLY A 1 195 ? 4.180 14.950 -23.252 1.00 79.31 195 GLY A C 1
ATOM 1482 O O . GLY A 1 195 ? 5.158 14.217 -23.156 1.00 79.31 195 GLY A O 1
ATOM 1483 N N . ARG A 1 196 ? 3.828 15.521 -24.414 1.00 79.38 196 ARG A N 1
ATOM 1484 C CA . ARG A 1 196 ? 4.708 15.508 -25.598 1.00 79.38 196 ARG A CA 1
ATOM 1485 C C . ARG A 1 196 ? 5.949 16.363 -25.325 1.00 79.38 196 ARG A C 1
ATOM 1487 O O . ARG A 1 196 ? 6.052 17.500 -25.774 1.00 79.38 196 ARG A O 1
ATOM 1494 N N . ASN A 1 197 ? 6.861 15.819 -24.533 1.00 75.69 197 ASN A N 1
ATOM 1495 C CA . ASN A 1 197 ? 8.138 16.410 -24.188 1.00 75.69 197 ASN A CA 1
ATOM 1496 C C . ASN A 1 197 ? 9.200 15.813 -25.127 1.00 75.69 197 ASN A C 1
ATOM 1498 O O . ASN A 1 197 ? 9.239 14.594 -25.268 1.00 75.69 197 ASN A O 1
ATOM 1502 N N . PRO A 1 198 ? 10.061 16.621 -25.768 1.00 76.75 198 PRO A N 1
ATOM 1503 C CA . PRO A 1 198 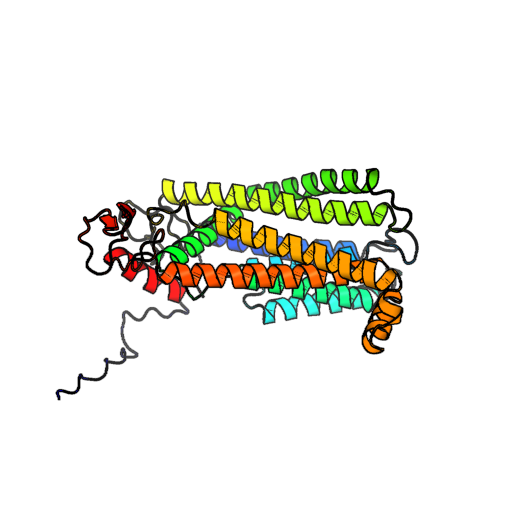? 11.142 16.094 -26.603 1.00 76.75 198 PRO A CA 1
ATOM 1504 C C . PRO A 1 198 ? 12.153 15.226 -25.833 1.00 76.75 198 PRO A C 1
ATOM 1506 O O . PRO A 1 198 ? 12.891 14.480 -26.463 1.00 76.75 198 PRO A O 1
ATOM 1509 N N . ILE A 1 199 ? 12.196 15.327 -24.500 1.00 77.31 199 ILE A N 1
ATOM 1510 C CA . ILE A 1 199 ? 13.165 14.628 -23.642 1.00 77.31 199 ILE A CA 1
ATOM 1511 C C . ILE A 1 199 ? 12.647 13.256 -23.189 1.00 77.31 199 ILE A C 1
ATOM 1513 O O . ILE A 1 199 ? 13.428 12.322 -23.067 1.00 77.31 199 ILE A O 1
ATOM 1517 N N . ILE A 1 200 ? 11.342 13.117 -22.930 1.00 80.62 200 ILE A N 1
ATOM 1518 C CA . ILE A 1 200 ? 10.753 11.866 -22.433 1.00 80.62 200 ILE A CA 1
ATOM 1519 C C . ILE A 1 200 ? 9.829 11.303 -23.504 1.00 80.62 200 ILE A C 1
ATOM 1521 O O . ILE A 1 200 ? 8.840 11.939 -23.874 1.00 80.62 200 ILE A O 1
ATOM 1525 N N . GLY A 1 201 ? 10.122 10.085 -23.960 1.00 84.25 201 GLY A N 1
ATOM 1526 C CA . GLY A 1 201 ? 9.310 9.396 -24.955 1.00 84.25 201 GLY A CA 1
ATOM 1527 C C . GLY A 1 201 ? 7.824 9.319 -24.556 1.00 84.25 201 GLY A C 1
ATOM 1528 O O . GLY A 1 201 ? 7.497 9.103 -23.383 1.00 84.25 201 GLY A O 1
ATOM 1529 N N . PRO A 1 202 ? 6.889 9.447 -25.517 1.00 87.44 202 PRO A N 1
ATOM 1530 C CA . PRO A 1 202 ? 5.452 9.465 -25.231 1.00 87.44 202 PRO A CA 1
ATOM 1531 C C . PRO A 1 202 ? 4.966 8.173 -24.562 1.00 87.44 202 PRO A C 1
ATOM 1533 O O . PRO A 1 202 ? 4.064 8.216 -23.730 1.00 87.44 202 PRO A O 1
ATOM 1536 N N . ILE A 1 203 ? 5.587 7.031 -24.878 1.00 89.31 203 ILE A N 1
ATOM 1537 C CA . ILE A 1 203 ? 5.273 5.734 -24.260 1.00 89.31 203 ILE A CA 1
ATOM 1538 C C . ILE A 1 203 ? 5.574 5.772 -22.757 1.00 89.31 203 ILE A C 1
ATOM 1540 O O . ILE A 1 203 ? 4.729 5.386 -21.952 1.00 89.31 203 ILE A O 1
ATOM 1544 N N . THR A 1 204 ? 6.733 6.299 -22.366 1.00 89.44 204 THR A N 1
ATOM 1545 C CA . THR A 1 204 ? 7.134 6.421 -20.959 1.00 89.44 204 THR A CA 1
ATOM 1546 C C . THR A 1 204 ? 6.175 7.322 -20.187 1.00 89.44 204 THR A C 1
ATOM 1548 O O . THR A 1 204 ? 5.734 6.954 -19.100 1.00 89.44 204 THR A O 1
ATOM 1551 N N . MET A 1 205 ? 5.747 8.445 -20.775 1.00 90.75 205 MET A N 1
ATOM 1552 C CA . MET A 1 205 ? 4.736 9.320 -20.164 1.00 90.75 205 MET A CA 1
ATOM 1553 C C . MET A 1 205 ? 3.380 8.625 -19.987 1.00 90.75 205 MET A C 1
ATOM 1555 O O . MET A 1 205 ? 2.742 8.788 -18.944 1.00 90.75 205 MET A O 1
ATOM 1559 N N . VAL A 1 206 ? 2.953 7.819 -20.967 1.00 92.81 206 VAL A N 1
ATOM 1560 C CA . VAL A 1 206 ? 1.735 7.001 -20.850 1.00 92.81 206 VAL A CA 1
ATOM 1561 C C . VAL A 1 206 ? 1.869 5.994 -19.711 1.00 92.81 206 VAL A C 1
ATOM 1563 O O . VAL A 1 206 ? 0.947 5.888 -18.906 1.00 92.81 206 VAL A O 1
ATOM 1566 N N . VAL A 1 207 ? 2.998 5.287 -19.599 1.00 93.19 207 VAL A N 1
ATOM 1567 C CA . VAL A 1 207 ? 3.209 4.282 -18.543 1.00 93.19 207 VAL A CA 1
ATOM 1568 C C . VAL A 1 207 ? 3.264 4.919 -17.157 1.00 93.19 207 VAL A C 1
ATOM 1570 O O . VAL A 1 207 ? 2.555 4.472 -16.255 1.00 93.19 207 VAL A O 1
ATOM 1573 N N . VAL A 1 208 ? 4.030 5.997 -16.981 1.00 92.56 208 VAL A N 1
ATOM 1574 C CA . VAL A 1 208 ? 4.099 6.729 -15.705 1.00 92.56 208 VAL A CA 1
ATOM 1575 C C . VAL A 1 208 ? 2.721 7.266 -15.316 1.00 92.56 208 VAL A C 1
ATOM 1577 O O . VAL A 1 208 ? 2.297 7.128 -14.162 1.00 92.56 208 VAL A O 1
ATOM 1580 N N . GLY A 1 209 ? 1.981 7.826 -16.278 1.00 93.81 209 GLY A N 1
ATOM 1581 C CA . GLY A 1 209 ? 0.610 8.278 -16.061 1.00 93.81 209 GLY A CA 1
ATOM 1582 C C . GLY A 1 209 ? -0.332 7.139 -15.698 1.00 93.81 209 GLY A C 1
ATOM 1583 O O . GLY A 1 209 ? -1.115 7.272 -14.758 1.00 93.81 209 GLY A O 1
ATOM 1584 N N . ALA A 1 210 ? -0.217 5.999 -16.376 1.00 95.69 210 ALA A N 1
ATOM 1585 C CA . ALA A 1 210 ? -1.024 4.820 -16.112 1.00 95.69 210 ALA A CA 1
ATOM 1586 C C . ALA A 1 210 ? -0.779 4.268 -14.700 1.00 95.69 210 ALA A C 1
ATOM 1588 O O . ALA A 1 210 ? -1.734 4.042 -13.959 1.00 95.69 210 ALA A O 1
ATOM 1589 N N . ILE A 1 211 ? 0.481 4.129 -14.284 1.00 95.62 211 ILE A N 1
ATOM 1590 C CA . ILE A 1 211 ? 0.845 3.680 -12.932 1.00 95.62 211 ILE A CA 1
ATOM 1591 C C . ILE A 1 211 ? 0.318 4.660 -11.878 1.00 95.62 211 ILE A C 1
ATOM 1593 O O . ILE A 1 211 ? -0.344 4.256 -10.919 1.00 95.62 211 ILE A O 1
ATOM 1597 N N . THR A 1 212 ? 0.556 5.959 -12.073 1.00 93.75 212 THR A N 1
ATOM 1598 C CA . THR A 1 212 ? 0.121 7.004 -11.133 1.00 93.75 212 THR A CA 1
ATOM 1599 C C . THR A 1 212 ? -1.400 7.015 -10.988 1.00 93.75 212 THR A C 1
ATOM 1601 O O . THR A 1 212 ? -1.929 7.014 -9.873 1.00 93.75 212 THR A O 1
ATOM 1604 N N . GLY A 1 213 ? -2.112 6.974 -12.116 1.00 96.38 213 GLY A N 1
ATOM 1605 C CA . GLY A 1 213 ? -3.567 6.908 -12.151 1.00 96.38 213 GLY A CA 1
ATOM 1606 C C . GLY A 1 213 ? -4.116 5.641 -11.503 1.00 96.38 213 GLY A C 1
ATOM 1607 O O . GLY A 1 213 ? -5.074 5.727 -10.731 1.00 96.38 213 GLY A O 1
ATOM 1608 N N . PHE A 1 214 ? -3.483 4.489 -11.751 1.00 97.25 214 PHE A N 1
ATOM 1609 C CA . PHE A 1 214 ? -3.850 3.217 -11.132 1.00 97.25 214 PHE A CA 1
ATOM 1610 C C . PHE A 1 214 ? -3.771 3.293 -9.611 1.00 97.25 214 PHE A C 1
ATOM 1612 O O . PHE A 1 214 ? -4.755 3.005 -8.927 1.00 97.25 214 PHE A O 1
ATOM 1619 N N . VAL A 1 215 ? -2.622 3.716 -9.078 1.00 95.31 215 VAL A N 1
ATOM 1620 C CA . VAL A 1 215 ? -2.394 3.800 -7.631 1.00 95.31 215 VAL A CA 1
ATOM 1621 C C . VAL A 1 215 ? -3.376 4.775 -6.990 1.00 95.31 215 VAL A C 1
ATOM 1623 O O . VAL A 1 215 ? -4.029 4.423 -6.007 1.00 95.31 215 VAL A O 1
ATOM 1626 N N . ALA A 1 216 ? -3.529 5.975 -7.557 1.00 94.81 216 ALA A N 1
ATOM 1627 C CA . ALA A 1 216 ? -4.425 6.990 -7.012 1.00 94.81 216 ALA A CA 1
ATOM 1628 C C . ALA A 1 216 ? -5.879 6.493 -6.952 1.00 94.81 216 ALA A C 1
ATOM 1630 O O . ALA A 1 216 ? -6.522 6.575 -5.901 1.00 94.81 216 ALA A O 1
ATOM 1631 N N . ALA A 1 217 ? -6.392 5.927 -8.046 1.00 96.00 217 ALA A N 1
ATOM 1632 C CA . ALA A 1 217 ? -7.764 5.437 -8.100 1.00 96.00 217 ALA A CA 1
ATOM 1633 C C . ALA A 1 217 ? -7.980 4.201 -7.211 1.00 96.00 217 ALA A C 1
ATOM 1635 O O . ALA A 1 217 ? -8.977 4.141 -6.487 1.00 96.00 217 ALA A O 1
ATOM 1636 N N . ALA A 1 218 ? -7.037 3.253 -7.189 1.00 95.69 218 ALA A N 1
ATOM 1637 C CA . ALA A 1 218 ? -7.105 2.086 -6.310 1.00 95.69 218 ALA A CA 1
ATOM 1638 C C . ALA A 1 218 ? -7.139 2.499 -4.830 1.00 95.69 218 ALA A C 1
ATOM 1640 O O . ALA A 1 218 ? -7.985 2.013 -4.076 1.00 95.69 218 ALA A O 1
ATOM 1641 N N . VAL A 1 219 ? -6.291 3.448 -4.416 1.00 95.00 219 VAL A N 1
ATOM 1642 C CA . VAL A 1 219 ? -6.291 3.992 -3.048 1.00 95.00 219 VAL A CA 1
ATOM 1643 C C . VAL A 1 219 ? -7.626 4.662 -2.722 1.00 95.00 219 VAL A C 1
ATOM 1645 O O . VAL A 1 219 ? -8.185 4.406 -1.656 1.00 95.00 219 VAL A O 1
ATOM 1648 N N . LEU A 1 220 ? -8.188 5.466 -3.632 1.00 95.00 220 LEU A N 1
ATOM 1649 C CA . LEU A 1 220 ? -9.497 6.097 -3.425 1.00 95.00 220 LEU A CA 1
ATOM 1650 C C . LEU A 1 220 ? -10.615 5.064 -3.232 1.00 95.00 220 LEU A C 1
ATOM 1652 O O . LEU A 1 220 ? -11.427 5.214 -2.313 1.00 95.00 220 LEU A O 1
ATOM 1656 N N . VAL A 1 221 ? -10.641 4.008 -4.051 1.00 97.25 221 VAL A N 1
ATOM 1657 C CA . VAL A 1 221 ? -11.623 2.918 -3.929 1.00 97.25 221 VAL A CA 1
ATOM 1658 C C . VAL A 1 221 ? -11.438 2.164 -2.612 1.00 97.25 221 VAL A C 1
ATOM 1660 O O . VAL A 1 221 ? -12.422 1.926 -1.909 1.00 97.25 221 VAL A O 1
ATOM 1663 N N . VAL A 1 222 ? -10.199 1.843 -2.227 1.00 96.50 222 VAL A N 1
ATOM 1664 C CA . VAL A 1 222 ? -9.901 1.170 -0.951 1.00 96.50 222 VAL A CA 1
ATOM 1665 C C . VAL A 1 222 ? -10.318 2.033 0.241 1.00 96.50 222 VAL A C 1
ATOM 1667 O O . VAL A 1 222 ? -10.957 1.528 1.162 1.00 96.50 222 VAL A O 1
ATOM 1670 N N . GLU A 1 223 ? -10.039 3.336 0.230 1.00 95.25 223 GLU A N 1
ATOM 1671 C CA . GLU A 1 223 ? -10.420 4.252 1.313 1.00 95.25 223 GLU A CA 1
ATOM 1672 C C . GLU A 1 223 ? -11.936 4.481 1.393 1.00 95.25 223 GLU A C 1
ATOM 1674 O O . GLU A 1 223 ? -12.510 4.570 2.485 1.00 95.25 223 GLU A O 1
ATOM 1679 N N . ALA A 1 224 ? -12.620 4.580 0.252 1.00 95.50 224 ALA A N 1
ATOM 1680 C CA . ALA A 1 224 ? -14.079 4.651 0.212 1.00 95.50 224 ALA A CA 1
ATOM 1681 C C . ALA A 1 224 ? -14.711 3.345 0.729 1.00 95.50 224 ALA A C 1
ATOM 1683 O O . ALA A 1 224 ? -15.594 3.379 1.593 1.00 95.50 224 ALA A O 1
ATOM 1684 N N . GLY A 1 225 ? -14.204 2.201 0.264 1.00 97.06 225 GLY A N 1
ATOM 1685 C CA . GLY A 1 225 ? -14.633 0.872 0.683 1.00 97.06 225 GLY A CA 1
ATOM 1686 C C . GLY A 1 225 ? -14.379 0.610 2.166 1.00 97.06 225 GLY A C 1
ATOM 1687 O O . GLY A 1 225 ? -15.263 0.120 2.862 1.00 97.06 225 GLY A O 1
ATOM 1688 N N . CYS A 1 226 ? -13.222 1.011 2.694 1.00 96.31 226 CYS A N 1
ATOM 1689 C CA . CYS A 1 226 ? -12.886 0.861 4.109 1.00 96.31 226 CYS A CA 1
ATOM 1690 C C . CYS A 1 226 ? -13.823 1.695 4.994 1.00 96.31 226 CYS A C 1
ATOM 1692 O O . CYS A 1 226 ? -14.375 1.179 5.968 1.00 96.31 226 CYS A O 1
ATOM 1694 N N . ARG A 1 227 ? -14.109 2.950 4.614 1.00 95.25 227 ARG A N 1
ATOM 1695 C CA . ARG A 1 227 ? -15.106 3.786 5.309 1.00 95.25 227 ARG A CA 1
ATOM 1696 C C . ARG A 1 227 ? -16.496 3.150 5.304 1.00 95.25 227 ARG A C 1
ATOM 1698 O O . ARG A 1 227 ? -17.182 3.182 6.326 1.00 95.25 227 ARG A O 1
ATOM 1705 N N . HIS A 1 228 ? -16.910 2.559 4.184 1.00 96.94 228 HIS A N 1
ATOM 1706 C CA . HIS A 1 228 ? -18.169 1.820 4.103 1.00 96.94 228 HIS A CA 1
ATOM 1707 C C . HIS A 1 228 ? -18.165 0.582 5.018 1.00 96.94 228 HIS A C 1
ATOM 1709 O O . HIS A 1 228 ? -19.098 0.394 5.801 1.00 96.94 228 HIS A O 1
ATOM 1715 N N . SER A 1 229 ? -17.095 -0.216 4.986 1.00 96.75 229 SER A N 1
ATOM 1716 C CA . SER A 1 229 ? -16.927 -1.401 5.831 1.00 96.75 229 SER A CA 1
ATOM 1717 C C . SER A 1 229 ? -16.937 -1.069 7.321 1.00 96.75 229 SER A C 1
ATOM 1719 O O . SER A 1 229 ? -17.582 -1.782 8.080 1.00 96.75 229 SER A O 1
ATOM 1721 N N . ILE A 1 230 ? -16.309 0.028 7.755 1.00 95.50 230 ILE A N 1
ATOM 1722 C CA . ILE A 1 230 ? -16.336 0.460 9.164 1.00 95.50 230 ILE A CA 1
ATOM 1723 C C . ILE A 1 230 ? -17.766 0.795 9.608 1.00 95.50 230 ILE A C 1
ATOM 1725 O O . ILE A 1 230 ? -18.211 0.311 10.645 1.00 95.50 230 ILE A O 1
ATOM 1729 N N . ARG A 1 231 ? -18.535 1.536 8.797 1.00 95.81 231 ARG A N 1
ATOM 1730 C CA . ARG A 1 231 ? -19.954 1.812 9.107 1.00 95.81 231 ARG A CA 1
ATOM 1731 C C . ARG A 1 231 ? -20.777 0.529 9.205 1.00 95.81 231 ARG A C 1
ATOM 1733 O O . ARG A 1 231 ? -21.718 0.455 9.994 1.00 95.81 231 ARG A O 1
ATOM 1740 N N . ARG A 1 232 ? -20.443 -0.476 8.392 1.00 96.44 232 ARG A N 1
ATOM 1741 C CA . ARG A 1 232 ? -21.075 -1.796 8.439 1.00 96.44 232 ARG A CA 1
ATOM 1742 C C . ARG A 1 232 ? -20.681 -2.576 9.696 1.00 96.44 232 ARG A C 1
ATOM 1744 O O . ARG A 1 232 ? -21.561 -3.183 10.299 1.00 96.44 232 ARG A O 1
ATOM 1751 N N . LEU A 1 233 ? -19.409 -2.524 10.113 1.00 95.56 233 LEU A N 1
ATOM 1752 C CA . LEU A 1 233 ? -18.951 -3.098 11.386 1.00 95.56 233 LEU A CA 1
ATOM 1753 C C . LEU A 1 233 ? -19.771 -2.547 12.557 1.00 95.56 233 LEU A C 1
ATOM 1755 O O . LEU A 1 233 ? -20.187 -3.327 13.407 1.00 95.56 233 LEU A O 1
ATOM 1759 N N . ASP A 1 234 ? -20.045 -1.240 12.563 1.00 94.62 234 ASP A N 1
ATOM 1760 C CA . ASP A 1 234 ? -20.824 -0.590 13.624 1.00 94.62 234 ASP A CA 1
ATOM 1761 C C . ASP A 1 234 ? -22.301 -0.969 13.594 1.00 94.62 234 ASP A C 1
ATOM 1763 O O . ASP A 1 234 ? -22.875 -1.336 14.620 1.00 94.62 234 ASP A O 1
ATOM 1767 N N . ARG A 1 235 ? -22.915 -0.929 12.407 1.00 95.62 235 ARG A N 1
ATOM 1768 C CA . ARG A 1 235 ? -24.333 -1.265 12.232 1.00 95.62 235 ARG A CA 1
ATOM 1769 C C . ARG A 1 235 ? -24.638 -2.703 12.640 1.00 95.62 235 ARG A C 1
ATOM 1771 O O . ARG A 1 235 ? -25.664 -2.961 13.256 1.00 95.62 235 ARG A O 1
ATOM 1778 N N . GLU A 1 236 ? -23.754 -3.627 12.281 1.00 96.00 236 GLU A N 1
ATOM 1779 C CA . GLU A 1 236 ? -23.933 -5.062 12.513 1.00 96.00 236 GLU A CA 1
ATOM 1780 C C . GLU A 1 236 ? -23.210 -5.556 13.777 1.00 96.00 236 GLU A C 1
ATOM 1782 O O . GLU A 1 236 ? -23.176 -6.762 14.020 1.00 96.00 236 GLU A O 1
ATOM 1787 N N . ARG A 1 237 ? -22.612 -4.640 14.560 1.00 95.12 237 ARG A N 1
ATOM 1788 C CA . ARG A 1 237 ? -21.826 -4.924 15.774 1.00 95.12 237 ARG A CA 1
ATOM 1789 C C . ARG A 1 237 ? -20.879 -6.104 15.574 1.00 95.12 237 ARG A C 1
ATOM 1791 O O . ARG A 1 237 ? -20.963 -7.121 16.252 1.00 95.12 237 ARG A O 1
ATOM 1798 N N . ARG A 1 238 ? -20.017 -6.023 14.564 1.00 95.38 238 ARG A N 1
ATOM 1799 C CA . ARG A 1 238 ? -19.129 -7.138 14.216 1.00 95.38 238 ARG A CA 1
ATOM 1800 C C . ARG A 1 238 ? -17.921 -7.198 15.148 1.00 95.38 238 ARG A C 1
ATOM 1802 O O . ARG A 1 238 ? -17.273 -6.186 15.398 1.00 95.38 238 ARG A O 1
ATOM 1809 N N . CYS A 1 239 ? -17.576 -8.397 15.605 1.00 94.12 239 CYS A N 1
ATOM 1810 C CA . CYS A 1 239 ? -16.345 -8.665 16.339 1.00 94.12 239 CYS A CA 1
ATOM 1811 C C . CYS A 1 239 ? -15.131 -8.180 15.534 1.00 94.12 239 CYS A C 1
ATOM 1813 O O . CYS A 1 239 ? -15.010 -8.510 14.355 1.00 94.12 239 CYS A O 1
ATOM 1815 N N . LEU A 1 240 ? -14.212 -7.438 16.156 1.00 91.75 240 LEU A N 1
ATOM 1816 C CA . LEU A 1 240 ? -13.053 -6.884 15.445 1.00 91.75 240 LEU A CA 1
ATOM 1817 C C . LEU A 1 240 ? -12.010 -7.944 15.049 1.00 91.75 240 LEU A C 1
ATOM 1819 O O . LEU A 1 240 ? -11.204 -7.683 14.161 1.00 91.75 240 LEU A O 1
ATOM 1823 N N . SER A 1 241 ? -12.055 -9.133 15.660 1.00 90.25 241 SER A N 1
ATOM 1824 C CA . SER A 1 241 ? -11.123 -10.233 15.383 1.00 90.25 241 SER A CA 1
ATOM 1825 C C . SER A 1 241 ? -11.613 -11.156 14.262 1.00 90.25 241 SER A C 1
ATOM 1827 O O . SER A 1 241 ? -10.896 -11.380 13.294 1.00 90.25 241 SER A O 1
ATOM 1829 N N . CYS A 1 242 ? -12.838 -11.693 14.362 1.00 92.38 242 CYS A N 1
ATOM 1830 C CA . CYS A 1 242 ? -13.375 -12.652 13.378 1.00 92.38 242 CYS A CA 1
ATOM 1831 C C . CYS A 1 242 ? -14.390 -12.048 12.392 1.00 92.38 242 CYS A C 1
ATOM 1833 O O . CYS A 1 242 ? -14.868 -12.742 11.490 1.00 92.38 242 CYS A O 1
ATOM 1835 N N . LEU A 1 243 ? -14.750 -10.772 12.575 1.00 95.69 243 LEU A N 1
ATOM 1836 C CA . LEU A 1 243 ? -15.676 -10.007 11.735 1.00 95.69 243 LEU A CA 1
ATOM 1837 C C . LEU A 1 243 ? -17.117 -10.540 11.694 1.00 95.69 243 LEU A C 1
ATOM 1839 O O . LEU A 1 243 ? -17.895 -10.114 10.841 1.00 95.69 243 LEU A O 1
ATOM 1843 N N . ARG A 1 244 ? -17.512 -11.454 12.588 1.00 95.19 244 ARG A N 1
ATOM 1844 C CA . ARG A 1 244 ? -18.904 -11.928 12.722 1.00 95.19 244 ARG A CA 1
ATOM 1845 C C . ARG A 1 244 ? -19.741 -10.972 13.557 1.00 95.19 244 ARG A C 1
ATOM 1847 O O . ARG A 1 244 ? -19.206 -10.342 14.461 1.00 95.19 244 ARG A O 1
ATOM 1854 N N . SER A 1 245 ? -21.036 -10.883 13.270 1.00 95.25 245 SER A N 1
ATOM 1855 C CA . SER A 1 245 ? -21.990 -10.139 14.101 1.00 95.25 245 SER A CA 1
ATOM 1856 C C . SER A 1 245 ? -22.006 -10.702 15.521 1.00 95.25 245 SER A C 1
ATOM 1858 O O . SER A 1 245 ? -22.076 -11.921 15.686 1.00 95.25 245 SER A O 1
ATOM 1860 N N . THR A 1 246 ? -21.944 -9.834 16.528 1.00 93.69 246 THR A N 1
ATOM 1861 C CA . THR A 1 246 ? -22.082 -10.217 17.938 1.00 93.69 246 THR A CA 1
ATOM 1862 C C . THR A 1 246 ? -23.443 -9.781 18.478 1.00 93.69 246 THR A C 1
ATOM 1864 O O . THR A 1 246 ? -23.938 -8.720 18.077 1.00 93.69 246 THR A O 1
ATOM 1867 N N . PRO A 1 247 ? -24.048 -10.543 19.405 1.00 92.00 247 PRO A N 1
ATOM 1868 C CA . PRO A 1 247 ? -25.265 -10.112 20.079 1.00 92.00 247 PRO A CA 1
ATOM 1869 C C . PRO A 1 247 ? -25.038 -8.801 20.863 1.00 92.00 247 PRO A C 1
ATOM 1871 O O . PRO A 1 247 ? -23.900 -8.463 21.214 1.00 92.00 247 PRO A O 1
ATOM 1874 N N . PRO A 1 248 ? -26.094 -8.013 21.138 1.00 90.12 248 PRO A N 1
ATOM 1875 C CA . PRO A 1 248 ? -25.972 -6.765 21.887 1.00 90.12 248 PRO A CA 1
ATOM 1876 C C . PRO A 1 248 ? -25.367 -6.993 23.281 1.00 90.12 248 PRO A C 1
ATOM 1878 O O . PRO A 1 248 ? -25.960 -7.675 24.104 1.00 90.12 248 PRO A O 1
ATOM 1881 N N . GLY A 1 249 ? -24.197 -6.402 23.550 1.00 77.56 249 GLY A N 1
ATOM 1882 C CA . GLY A 1 249 ? -23.538 -6.480 24.862 1.00 77.56 249 GLY A CA 1
ATOM 1883 C C . GLY A 1 249 ? -22.808 -7.796 25.152 1.00 77.56 249 GLY A C 1
ATOM 1884 O O . GLY A 1 249 ? -22.269 -7.939 26.244 1.00 77.56 249 GLY A O 1
ATOM 1885 N N . GLY A 1 250 ? -22.771 -8.733 24.199 1.00 79.06 250 GLY A N 1
ATOM 1886 C CA . GLY A 1 250 ? -22.136 -10.038 24.374 1.00 79.06 250 GLY A CA 1
ATOM 1887 C C . GLY A 1 250 ? -20.719 -10.129 23.808 1.00 79.06 250 GLY A C 1
ATOM 1888 O O . GLY A 1 250 ? -20.329 -9.393 22.896 1.00 79.06 250 GLY A O 1
ATOM 1889 N N . GLU A 1 251 ? -19.961 -11.081 24.342 1.00 88.56 251 GLU A N 1
ATOM 1890 C CA . GLU A 1 251 ? -18.730 -11.585 23.735 1.00 88.56 251 GLU A CA 1
ATOM 1891 C C . GLU A 1 251 ? -19.052 -12.316 22.424 1.00 88.56 251 GLU A C 1
ATOM 1893 O O . GLU A 1 251 ? -20.187 -12.738 22.178 1.00 88.56 251 GLU A O 1
ATOM 1898 N N . CYS A 1 252 ? -18.076 -12.433 21.523 1.00 88.62 252 CYS A N 1
ATOM 1899 C CA . CYS A 1 252 ? -18.307 -13.195 20.306 1.00 88.62 252 CYS A CA 1
ATOM 1900 C C . CYS A 1 252 ? -18.395 -14.691 20.641 1.00 88.62 252 CYS A C 1
ATOM 1902 O O . CYS A 1 252 ? -17.457 -15.275 21.158 1.00 88.62 252 CYS A O 1
ATOM 1904 N N . GLU A 1 253 ? -19.487 -15.348 20.254 1.00 90.00 253 GLU A N 1
ATOM 1905 C CA . GLU A 1 253 ? -19.722 -16.775 20.549 1.00 90.00 253 GLU A CA 1
ATOM 1906 C C . GLU A 1 253 ? -18.646 -17.724 19.991 1.00 90.00 253 GLU A C 1
ATOM 1908 O O . GLU A 1 253 ? -18.557 -18.882 20.387 1.00 90.00 253 GLU A O 1
ATOM 1913 N N . ARG A 1 254 ? -17.841 -17.259 19.025 1.00 86.56 254 ARG A N 1
ATOM 1914 C CA . ARG A 1 254 ? -16.875 -18.092 18.297 1.00 86.56 254 ARG A CA 1
ATOM 1915 C C . ARG A 1 254 ? -15.415 -17.768 18.589 1.00 86.56 254 ARG A C 1
ATOM 1917 O O . ARG A 1 254 ? -14.549 -18.605 18.341 1.00 86.56 254 ARG A O 1
ATOM 1924 N N . CYS A 1 255 ? -15.130 -16.552 19.037 1.00 85.06 255 CYS A N 1
ATOM 1925 C CA . CYS A 1 255 ? -13.782 -16.125 19.392 1.00 85.06 255 CYS A CA 1
ATOM 1926 C C . CYS A 1 255 ? -13.832 -15.263 20.656 1.00 85.06 255 CYS A C 1
ATOM 1928 O O . CYS A 1 255 ? -14.805 -14.551 20.831 1.00 85.06 255 CYS A O 1
ATOM 1930 N N . ASP A 1 256 ? -12.757 -15.167 21.435 1.00 83.44 256 ASP A N 1
ATOM 1931 C CA . ASP A 1 256 ? -12.714 -14.327 22.656 1.00 83.44 256 ASP A CA 1
ATOM 1932 C C . ASP A 1 256 ? -12.613 -12.819 22.324 1.00 83.44 256 ASP A C 1
ATOM 1934 O O . ASP A 1 256 ? -12.334 -11.955 23.155 1.00 83.44 256 ASP A O 1
ATOM 1938 N N . GLY A 1 257 ? -12.811 -12.484 21.047 1.00 84.62 257 GLY A N 1
ATOM 1939 C CA . GLY A 1 257 ? -12.964 -11.128 20.564 1.00 84.62 257 GLY A CA 1
ATOM 1940 C C . GLY A 1 257 ? -14.326 -10.541 20.935 1.00 84.62 257 GLY A C 1
ATOM 1941 O O . GLY A 1 257 ? -15.309 -11.244 21.158 1.00 84.62 257 GLY A O 1
ATOM 1942 N N . ARG A 1 258 ? -14.428 -9.214 20.891 1.00 87.75 258 ARG A N 1
ATOM 1943 C CA . ARG A 1 258 ? -15.690 -8.489 21.099 1.00 87.75 258 ARG A CA 1
ATOM 1944 C C . ARG A 1 258 ? -15.822 -7.347 20.107 1.00 87.75 258 ARG A C 1
ATOM 1946 O O . ARG A 1 258 ? -14.839 -6.915 19.501 1.00 87.75 258 ARG A O 1
ATOM 1953 N N . TYR A 1 259 ? -17.046 -6.874 19.919 1.00 90.62 259 TYR A N 1
ATOM 1954 C CA . TYR A 1 259 ? -17.267 -5.588 19.274 1.00 90.62 259 TYR A CA 1
ATOM 1955 C C . TYR A 1 259 ? -16.878 -4.473 20.249 1.00 90.62 259 TYR A C 1
ATOM 1957 O O . TYR A 1 259 ? -17.294 -4.476 21.406 1.00 90.62 259 TYR A O 1
ATOM 1965 N N . LEU A 1 260 ? -16.085 -3.518 19.770 1.00 88.50 260 LEU A N 1
ATOM 1966 C CA . LEU A 1 260 ? -15.751 -2.303 20.502 1.00 88.50 260 LEU A CA 1
ATOM 1967 C C . LEU A 1 260 ? -16.309 -1.110 19.714 1.00 88.50 260 LEU A C 1
ATOM 1969 O O . LEU A 1 260 ? -15.943 -0.954 18.538 1.00 88.50 260 LEU A O 1
ATOM 1973 N N . PRO A 1 261 ? -17.201 -0.294 20.309 1.00 88.31 261 PRO A N 1
ATOM 1974 C CA . PRO A 1 261 ? -17.758 0.870 19.632 1.00 88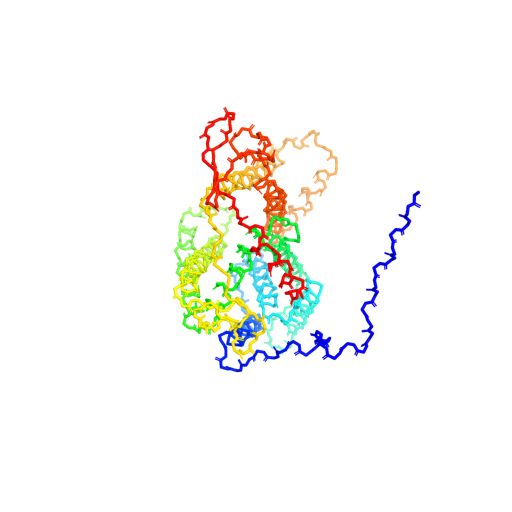.31 261 PRO A CA 1
ATOM 1975 C C . PRO A 1 261 ? -16.651 1.857 19.252 1.00 88.31 261 PRO A C 1
ATOM 1977 O O . PRO A 1 261 ? -15.570 1.864 19.840 1.00 88.31 261 PRO A O 1
ATOM 1980 N N . ALA A 1 262 ? -16.898 2.677 18.231 1.00 86.56 262 ALA A N 1
ATOM 1981 C CA . ALA A 1 262 ? -15.968 3.745 17.888 1.00 86.56 262 ALA A CA 1
ATOM 1982 C C . ALA A 1 262 ? -15.824 4.721 19.077 1.00 86.56 262 ALA A C 1
ATOM 1984 O O . ALA A 1 262 ? -16.844 5.062 19.679 1.00 86.56 262 ALA A O 1
ATOM 1985 N N . PRO A 1 263 ? -14.605 5.194 19.395 1.00 82.31 263 PRO A N 1
ATOM 1986 C CA . PRO A 1 263 ? -14.417 6.193 20.443 1.00 82.31 263 PRO A CA 1
ATOM 1987 C C . PRO A 1 263 ? -15.182 7.481 20.096 1.00 82.31 263 PRO A C 1
ATOM 1989 O O . PRO A 1 263 ? -15.192 7.915 18.935 1.00 82.31 263 PRO A O 1
ATOM 1992 N N . ALA A 1 264 ? -15.839 8.082 21.091 1.00 69.50 264 ALA A N 1
ATOM 1993 C CA . ALA A 1 264 ? -16.545 9.354 20.936 1.00 69.50 264 ALA A CA 1
ATOM 1994 C C . ALA A 1 264 ? -15.553 10.471 20.544 1.00 69.50 264 ALA A C 1
ATOM 1996 O O . ALA A 1 264 ? -14.422 10.496 21.019 1.00 69.50 264 ALA A O 1
ATOM 1997 N N . GLY A 1 265 ? -15.942 11.377 19.635 1.00 65.50 265 GLY A N 1
ATOM 1998 C CA . GLY A 1 265 ? -15.091 12.510 19.220 1.00 65.50 265 GLY A CA 1
ATOM 1999 C C . GLY A 1 265 ? -14.146 12.263 18.028 1.00 65.50 265 GLY A C 1
ATOM 2000 O O . GLY A 1 265 ? -13.260 13.071 17.758 1.00 65.50 265 GLY A O 1
ATOM 2001 N N . ALA A 1 266 ? -14.343 11.191 17.254 1.00 54.06 266 ALA A N 1
ATOM 2002 C CA . ALA A 1 266 ? -13.445 10.719 16.185 1.00 54.06 266 ALA A CA 1
ATOM 2003 C C . ALA A 1 266 ? -13.213 11.646 14.956 1.00 54.06 266 ALA A C 1
ATOM 2005 O O . ALA A 1 266 ? -12.647 11.194 13.960 1.00 54.06 266 ALA A O 1
ATOM 2006 N N . GLY A 1 267 ? -13.647 12.911 14.968 1.00 55.00 267 GLY A N 1
ATOM 2007 C CA . GLY A 1 267 ? -13.748 13.734 13.755 1.00 55.00 267 GLY A CA 1
ATOM 2008 C C . GLY A 1 267 ? -12.628 14.744 13.480 1.00 55.00 267 GLY A C 1
ATOM 2009 O O . GLY A 1 267 ? -12.441 15.116 12.322 1.00 55.00 267 GLY A O 1
ATOM 2010 N N . VAL A 1 268 ? -11.911 15.236 14.497 1.00 52.72 268 VAL A N 1
ATOM 2011 C CA . VAL A 1 268 ? -11.315 16.587 14.382 1.00 52.72 268 VAL A CA 1
ATOM 2012 C C . VAL A 1 268 ? -9.802 16.605 14.113 1.00 52.72 268 VAL A C 1
ATOM 2014 O O . VAL A 1 268 ? -9.328 17.483 13.396 1.00 52.72 268 VAL A O 1
ATOM 2017 N N . THR A 1 269 ? -9.023 15.630 14.588 1.00 59.81 269 THR A N 1
ATOM 2018 C CA . THR A 1 269 ? -7.550 15.761 14.609 1.00 59.81 269 THR A CA 1
ATOM 2019 C C . THR A 1 269 ? -6.804 15.326 13.339 1.00 59.81 269 THR A C 1
ATOM 2021 O O . THR A 1 269 ? -5.653 15.718 13.158 1.00 59.81 269 THR A O 1
ATOM 2024 N N . ASP A 1 270 ? -7.426 14.597 12.405 1.00 70.06 270 ASP A N 1
ATOM 2025 C CA . ASP A 1 270 ? -6.669 13.991 11.291 1.00 70.06 270 ASP A CA 1
ATOM 2026 C C . ASP A 1 270 ? -6.436 14.952 10.103 1.00 70.06 270 ASP A C 1
ATOM 2028 O O . ASP A 1 270 ? -5.409 14.902 9.429 1.00 70.06 270 ASP A O 1
ATOM 2032 N N . ARG A 1 271 ? -7.349 15.904 9.850 1.00 77.62 271 ARG A N 1
ATOM 2033 C CA . ARG A 1 271 ? -7.282 16.761 8.644 1.00 77.62 271 ARG A CA 1
ATOM 2034 C C . ARG A 1 271 ? -6.072 17.691 8.625 1.00 77.62 271 ARG A C 1
ATOM 2036 O O . ARG A 1 271 ? -5.394 17.786 7.605 1.00 77.62 271 ARG A O 1
ATOM 2043 N N . GLY A 1 272 ? -5.792 18.368 9.739 1.00 79.06 272 GLY A N 1
ATOM 2044 C CA . GLY A 1 272 ? -4.661 19.299 9.823 1.00 79.06 272 GLY A CA 1
ATOM 2045 C C . GLY A 1 272 ? -3.318 18.582 9.681 1.00 79.06 272 GLY A C 1
ATOM 2046 O O . GLY A 1 272 ? -2.392 19.086 9.050 1.00 79.06 272 GLY A O 1
ATOM 2047 N N . MET A 1 273 ? -3.226 17.368 10.216 1.00 76.62 273 MET A N 1
ATOM 2048 C CA . MET A 1 273 ? -2.039 16.534 10.106 1.00 76.62 273 MET A CA 1
ATOM 2049 C C . MET A 1 273 ? -1.848 15.963 8.695 1.00 76.62 273 MET A C 1
ATOM 2051 O O . MET A 1 273 ? -0.729 15.982 8.173 1.00 76.62 273 MET A O 1
ATOM 2055 N N . LEU A 1 274 ? -2.923 15.490 8.058 1.00 77.69 274 LEU A N 1
ATOM 2056 C CA . LEU A 1 274 ? -2.896 15.047 6.664 1.00 77.69 274 LEU A CA 1
ATOM 2057 C C . LEU A 1 274 ? -2.475 16.188 5.736 1.00 77.69 274 LEU A C 1
ATOM 2059 O O . LEU A 1 274 ? -1.627 15.981 4.870 1.00 77.69 274 LEU A O 1
ATOM 2063 N N . LEU A 1 275 ? -2.991 17.399 5.962 1.00 84.06 275 LEU A N 1
ATOM 2064 C CA . LEU A 1 275 ? -2.599 18.585 5.205 1.00 84.06 275 LEU A CA 1
ATOM 2065 C C . LEU A 1 275 ? -1.111 18.906 5.397 1.00 84.06 275 LEU A C 1
ATOM 2067 O O . LEU A 1 275 ? -0.399 19.056 4.409 1.00 84.06 275 LEU A O 1
ATOM 2071 N N . LYS A 1 276 ? -0.612 18.936 6.642 1.00 84.12 276 LYS A N 1
ATOM 2072 C CA . LYS A 1 276 ? 0.818 19.163 6.931 1.00 84.12 276 LYS A CA 1
ATOM 2073 C C . LYS A 1 276 ? 1.707 18.121 6.255 1.00 84.12 276 LYS A C 1
ATOM 2075 O O . LYS A 1 276 ? 2.673 18.487 5.598 1.00 84.12 276 LYS A O 1
ATOM 2080 N N . THR A 1 277 ? 1.352 16.842 6.373 1.00 79.06 277 THR A N 1
ATOM 2081 C CA . THR A 1 277 ? 2.078 15.736 5.730 1.00 79.06 277 THR A CA 1
ATOM 2082 C C . THR A 1 277 ? 2.086 15.897 4.209 1.00 79.06 277 THR A C 1
ATOM 2084 O O . THR A 1 277 ? 3.140 15.775 3.591 1.00 79.06 277 THR A O 1
ATOM 2087 N N . SER A 1 278 ? 0.940 16.240 3.612 1.00 82.50 278 SER A N 1
ATOM 2088 C CA . SER A 1 278 ? 0.814 16.458 2.165 1.00 82.50 278 SER A CA 1
ATOM 2089 C C . SER A 1 278 ? 1.663 17.642 1.695 1.00 82.50 278 SER A C 1
ATOM 2091 O O . SER A 1 278 ? 2.379 17.522 0.706 1.00 82.50 278 SER A O 1
ATOM 2093 N N . ILE A 1 279 ? 1.654 18.754 2.440 1.00 88.19 279 ILE A N 1
ATOM 2094 C CA . ILE A 1 279 ? 2.508 19.918 2.171 1.00 88.19 279 ILE A CA 1
ATOM 2095 C C . ILE A 1 279 ? 3.986 19.532 2.282 1.00 88.19 279 ILE A C 1
ATOM 2097 O O . ILE A 1 279 ? 4.765 19.892 1.410 1.00 88.19 279 ILE A O 1
ATOM 2101 N N . SER A 1 280 ? 4.388 18.777 3.309 1.00 84.50 280 SER A N 1
ATOM 2102 C CA . SER A 1 280 ? 5.784 18.344 3.466 1.00 84.50 280 SER A CA 1
ATOM 2103 C C . SER A 1 280 ? 6.258 17.460 2.311 1.00 84.50 280 SER A C 1
ATOM 2105 O O . SER A 1 280 ? 7.356 17.671 1.806 1.00 84.50 280 SER A O 1
ATOM 2107 N N . VAL A 1 281 ? 5.433 16.508 1.863 1.00 81.00 281 VAL A N 1
ATOM 2108 C CA . VAL A 1 281 ? 5.748 15.658 0.701 1.00 81.00 281 VAL A CA 1
ATOM 2109 C C . VAL A 1 281 ? 5.831 16.490 -0.581 1.00 81.00 281 VAL A C 1
ATOM 2111 O O . VAL A 1 281 ? 6.755 16.309 -1.373 1.00 81.00 281 VAL A O 1
ATOM 2114 N N . PHE A 1 282 ? 4.914 17.443 -0.765 1.00 85.62 282 PHE A N 1
ATOM 2115 C CA . PHE A 1 282 ? 4.929 18.351 -1.911 1.00 85.62 282 PHE A CA 1
ATOM 2116 C C . PHE A 1 282 ? 6.186 19.232 -1.935 1.00 85.62 282 PHE A C 1
ATOM 2118 O O . PHE A 1 282 ? 6.874 19.292 -2.950 1.00 85.62 282 PHE A O 1
ATOM 2125 N N . VAL A 1 283 ? 6.529 19.861 -0.806 1.00 89.19 283 VAL A N 1
ATOM 2126 C CA . VAL A 1 283 ? 7.732 20.696 -0.667 1.00 89.19 283 VAL A CA 1
ATOM 2127 C C . VAL A 1 283 ? 8.998 19.876 -0.902 1.00 89.19 283 VAL A C 1
ATOM 2129 O O . VAL A 1 283 ? 9.891 20.345 -1.601 1.00 89.19 283 VAL A O 1
ATOM 2132 N N . LEU A 1 284 ? 9.075 18.648 -0.376 1.00 87.06 284 LEU A N 1
ATOM 2133 C CA . LEU A 1 284 ? 10.209 17.759 -0.632 1.00 87.06 284 LEU A CA 1
ATOM 2134 C C . LEU A 1 284 ? 10.339 17.425 -2.124 1.00 87.06 284 LEU A C 1
ATOM 2136 O O . LEU A 1 284 ? 11.438 17.478 -2.669 1.00 87.06 284 LEU A O 1
ATOM 2140 N N . SER A 1 285 ? 9.223 17.110 -2.783 1.00 80.25 285 SER A N 1
ATOM 2141 C CA . SER A 1 285 ? 9.211 16.801 -4.217 1.00 80.25 285 SER A CA 1
ATOM 2142 C C . SER A 1 285 ? 9.678 18.005 -5.039 1.00 80.25 285 SER A C 1
ATOM 2144 O O . SER A 1 285 ? 10.530 17.866 -5.912 1.00 80.25 285 SER A O 1
ATOM 2146 N N . LEU A 1 286 ? 9.191 19.207 -4.709 1.00 87.25 286 LEU A N 1
ATOM 2147 C CA . LEU A 1 286 ? 9.620 20.450 -5.348 1.00 87.25 286 LEU A CA 1
ATOM 2148 C C . LEU A 1 286 ? 11.113 20.727 -5.113 1.00 87.25 286 LEU A C 1
ATOM 2150 O O . LEU A 1 286 ? 11.810 21.128 -6.040 1.00 87.25 286 LEU A O 1
ATOM 2154 N N . LEU A 1 287 ? 11.614 20.487 -3.898 1.00 87.94 287 LEU A N 1
ATOM 2155 C CA . LEU A 1 287 ? 13.029 20.656 -3.566 1.00 87.94 287 LEU A CA 1
ATOM 2156 C C . LEU A 1 287 ? 13.915 19.725 -4.401 1.00 87.94 287 LEU A C 1
ATOM 2158 O O . LEU A 1 287 ? 14.929 20.179 -4.919 1.00 87.94 287 LEU A O 1
ATOM 2162 N N . ILE A 1 288 ? 13.527 18.456 -4.563 1.00 82.44 288 ILE A N 1
ATOM 2163 C CA . ILE A 1 288 ? 14.257 17.489 -5.398 1.00 82.44 288 ILE A CA 1
ATOM 2164 C C . ILE A 1 288 ? 14.327 17.982 -6.845 1.00 82.44 288 ILE A C 1
ATOM 2166 O O . ILE A 1 288 ? 15.410 18.012 -7.424 1.00 82.44 288 ILE A O 1
ATOM 2170 N N . VAL A 1 289 ? 13.204 18.458 -7.392 1.00 82.12 289 VAL A N 1
ATOM 2171 C CA . VAL A 1 289 ? 13.149 19.036 -8.742 1.00 82.12 289 VAL A CA 1
ATOM 2172 C C . VAL A 1 289 ? 14.068 20.257 -8.865 1.00 82.12 289 VAL A C 1
ATOM 2174 O O . VAL A 1 289 ? 14.853 20.343 -9.806 1.00 82.12 289 VAL A O 1
ATOM 2177 N N . VAL A 1 290 ? 14.026 21.188 -7.907 1.00 85.06 290 VAL A N 1
ATOM 2178 C CA . VAL A 1 290 ? 14.879 22.392 -7.915 1.00 85.06 290 VAL A CA 1
ATOM 2179 C C . VAL A 1 290 ? 16.363 22.033 -7.820 1.00 85.06 290 VAL A C 1
ATOM 2181 O O . VAL A 1 290 ? 17.169 22.602 -8.553 1.00 85.06 290 VAL A O 1
ATOM 2184 N N . VAL A 1 291 ? 16.733 21.089 -6.951 1.00 83.12 291 VAL A N 1
ATOM 2185 C CA . VAL A 1 291 ? 18.121 20.618 -6.813 1.00 83.12 291 VAL A CA 1
ATOM 2186 C C . VAL A 1 291 ? 18.594 19.950 -8.102 1.00 83.12 291 VAL A C 1
ATOM 2188 O O . VAL A 1 291 ? 19.705 20.232 -8.544 1.00 83.12 291 VAL A O 1
ATOM 2191 N N . TYR A 1 292 ? 17.750 19.129 -8.729 1.00 80.75 292 TYR A N 1
ATOM 2192 C CA . TYR A 1 292 ? 18.053 18.478 -10.001 1.00 80.75 292 TYR A CA 1
ATOM 2193 C C . TYR A 1 292 ? 18.312 19.501 -11.116 1.00 80.75 292 TYR A C 1
ATOM 2195 O O . TYR A 1 292 ? 19.387 19.514 -11.715 1.00 80.75 292 TYR A O 1
ATOM 2203 N N . PHE A 1 293 ? 17.379 20.432 -11.341 1.00 81.31 293 PHE A N 1
ATOM 2204 C CA . PHE A 1 293 ? 17.546 21.464 -12.369 1.00 81.31 293 PHE A CA 1
ATOM 2205 C C . PHE A 1 293 ? 18.706 22.418 -12.067 1.00 81.31 293 PHE A C 1
ATOM 2207 O O . PHE A 1 293 ? 19.424 22.806 -12.987 1.00 81.31 293 PHE A O 1
ATOM 2214 N N . GLY A 1 294 ? 18.926 22.767 -10.797 1.00 82.31 294 GLY A N 1
ATOM 2215 C CA . GLY A 1 294 ? 20.058 23.595 -10.384 1.00 82.31 294 GLY A CA 1
ATOM 2216 C C . GLY A 1 294 ? 21.405 22.907 -10.612 1.00 82.31 294 GLY A C 1
ATOM 2217 O O . GLY A 1 294 ? 22.349 23.546 -11.078 1.00 82.31 294 GLY A O 1
ATOM 2218 N N . ALA A 1 295 ? 21.500 21.602 -10.341 1.00 77.19 295 ALA A N 1
ATOM 2219 C CA . ALA A 1 295 ? 22.699 20.821 -10.635 1.00 77.19 295 ALA A CA 1
ATOM 2220 C C . ALA A 1 295 ? 22.993 20.790 -12.145 1.00 77.19 295 ALA A C 1
ATOM 2222 O O . ALA A 1 295 ? 24.140 20.993 -12.544 1.00 77.19 295 ALA A O 1
ATOM 2223 N N . MET A 1 296 ? 21.953 20.629 -12.971 1.00 75.00 296 MET A N 1
ATOM 2224 C CA . MET A 1 296 ? 22.062 20.603 -14.435 1.00 75.00 296 MET A CA 1
ATOM 2225 C C . MET A 1 296 ? 22.414 21.965 -15.047 1.00 75.00 296 MET A C 1
ATOM 2227 O O . MET A 1 296 ? 23.172 22.032 -16.012 1.00 75.00 296 MET A O 1
ATOM 2231 N N . SER A 1 297 ? 21.908 23.073 -14.499 1.00 79.12 297 SER A N 1
ATOM 2232 C CA . SER A 1 297 ? 22.086 24.413 -15.079 1.00 79.12 297 SER A CA 1
ATOM 2233 C C . SER A 1 297 ? 23.470 25.038 -14.835 1.00 79.12 297 SER A C 1
ATOM 2235 O O . SER A 1 297 ? 23.632 26.247 -14.991 1.00 79.12 297 SER A O 1
ATOM 2237 N N . GLY A 1 298 ? 24.474 24.260 -14.420 1.00 68.31 298 GLY A N 1
ATOM 2238 C CA . GLY A 1 298 ? 25.849 24.746 -14.267 1.00 68.31 298 GLY A CA 1
ATOM 2239 C C . GLY A 1 298 ? 26.135 25.534 -12.983 1.00 68.31 298 GLY A C 1
ATOM 2240 O O . GLY A 1 298 ? 27.265 25.986 -12.799 1.00 68.31 298 GLY A O 1
ATOM 2241 N N . LEU A 1 299 ? 25.191 25.620 -12.029 1.00 59.09 299 LEU A N 1
ATOM 2242 C CA . LEU A 1 299 ? 25.505 26.065 -10.653 1.00 59.09 299 LEU A CA 1
ATOM 2243 C C . LEU A 1 299 ? 26.542 25.140 -9.976 1.00 59.09 299 LEU A C 1
ATOM 2245 O O . LEU A 1 299 ? 27.171 25.520 -8.990 1.00 59.09 299 LEU A O 1
ATOM 2249 N N . ALA A 1 300 ? 26.788 23.958 -10.552 1.00 54.22 300 ALA A N 1
ATOM 2250 C CA . ALA A 1 300 ? 27.869 23.044 -10.201 1.00 54.22 300 ALA A CA 1
ATOM 2251 C C . ALA A 1 300 ? 29.288 23.551 -10.544 1.00 54.22 300 ALA A C 1
ATOM 2253 O O . ALA A 1 300 ? 30.252 22.925 -10.109 1.00 54.22 300 ALA A O 1
ATOM 2254 N N . GLY A 1 301 ? 29.455 24.687 -11.239 1.00 60.38 301 GLY A N 1
ATOM 2255 C CA . GLY A 1 301 ? 30.776 25.300 -11.465 1.00 60.38 301 GLY A CA 1
ATOM 2256 C C . GLY A 1 301 ? 31.524 25.679 -10.173 1.00 60.38 301 GLY A C 1
ATOM 2257 O O . GLY A 1 301 ? 32.744 25.806 -10.186 1.00 60.38 301 GLY A O 1
ATOM 2258 N N . ALA A 1 302 ? 30.808 25.795 -9.048 1.00 66.12 302 ALA A N 1
ATOM 2259 C CA . ALA A 1 302 ? 31.365 25.960 -7.700 1.00 66.12 302 ALA A CA 1
ATOM 2260 C C . ALA A 1 302 ? 31.143 24.724 -6.794 1.00 66.12 302 ALA A C 1
ATOM 2262 O O . ALA A 1 302 ? 31.328 24.791 -5.577 1.00 66.12 302 ALA A O 1
ATOM 2263 N N . GLY A 1 303 ? 30.692 23.603 -7.363 1.00 70.00 303 GLY A N 1
ATOM 2264 C CA . GLY A 1 303 ? 30.290 22.404 -6.633 1.00 70.00 303 GLY A CA 1
ATOM 2265 C C . GLY A 1 303 ? 31.468 21.546 -6.174 1.00 70.00 303 GLY A C 1
ATOM 2266 O O . GLY A 1 303 ? 32.520 21.489 -6.805 1.00 70.00 303 GLY A O 1
ATOM 2267 N N . SER A 1 304 ? 31.282 20.828 -5.064 1.00 84.31 304 SER A N 1
ATOM 2268 C CA . SER A 1 304 ? 32.267 19.852 -4.590 1.00 84.31 304 SER A CA 1
ATOM 2269 C C . SER A 1 304 ? 32.510 18.747 -5.641 1.00 84.31 304 SER A C 1
ATOM 2271 O O . SER A 1 304 ? 31.556 18.286 -6.275 1.00 84.31 304 SER A O 1
ATOM 2273 N N . PRO A 1 305 ? 33.744 18.224 -5.783 1.00 89.00 305 PRO A N 1
ATOM 2274 C CA . PRO A 1 305 ? 34.060 17.139 -6.723 1.00 89.00 305 PRO A CA 1
ATOM 2275 C C . PRO A 1 305 ? 33.301 15.828 -6.442 1.00 89.00 305 PRO A C 1
ATOM 2277 O O . PRO A 1 305 ? 33.325 14.903 -7.254 1.00 89.00 305 PRO A O 1
ATOM 2280 N N . GLY A 1 306 ? 32.649 15.706 -5.280 1.00 87.12 306 GLY A N 1
ATOM 2281 C CA . GLY A 1 306 ? 31.726 14.610 -4.984 1.00 87.12 306 GLY A CA 1
ATOM 2282 C C . GLY A 1 306 ? 30.389 14.757 -5.712 1.00 87.12 306 GLY A C 1
ATOM 2283 O O . GLY A 1 306 ? 29.921 13.794 -6.313 1.00 87.12 306 GLY A O 1
ATOM 2284 N N . LEU A 1 307 ? 29.809 15.965 -5.720 1.00 84.06 307 LEU A N 1
ATOM 2285 C CA . LEU A 1 307 ? 28.535 16.236 -6.394 1.00 84.06 307 LEU A CA 1
ATOM 2286 C C . LEU A 1 307 ? 28.657 16.022 -7.905 1.00 84.06 307 LEU A C 1
ATOM 2288 O O . LEU A 1 307 ? 27.796 15.385 -8.499 1.00 84.06 307 LEU A O 1
ATOM 2292 N N . GLN A 1 308 ? 29.760 16.477 -8.507 1.00 84.88 308 GLN A N 1
ATOM 2293 C CA . GLN A 1 308 ? 30.009 16.270 -9.933 1.00 84.88 308 GLN A CA 1
ATOM 2294 C C . GLN A 1 308 ? 30.096 14.779 -10.282 1.00 84.88 308 GLN A C 1
ATOM 2296 O O . GLN A 1 308 ? 29.445 14.342 -11.221 1.00 84.88 308 GLN A O 1
ATOM 2301 N N . ARG A 1 309 ? 30.822 13.976 -9.487 1.00 90.38 309 ARG A N 1
ATOM 2302 C CA . ARG A 1 309 ? 30.885 12.517 -9.682 1.00 90.38 309 ARG A CA 1
ATOM 2303 C C . ARG A 1 309 ? 29.511 11.855 -9.592 1.00 90.38 309 ARG A C 1
ATOM 2305 O O . ARG A 1 309 ? 29.234 10.949 -10.368 1.00 90.38 309 ARG A O 1
ATOM 2312 N N . MET A 1 310 ? 28.664 12.306 -8.669 1.00 88.44 310 MET A N 1
ATOM 2313 C CA . MET A 1 310 ? 27.306 11.785 -8.517 1.00 88.44 310 MET A CA 1
ATOM 2314 C C . MET A 1 310 ? 26.414 12.147 -9.710 1.00 88.44 310 MET A C 1
ATOM 2316 O O . MET A 1 310 ? 25.710 11.275 -10.206 1.00 88.44 310 MET A O 1
ATOM 2320 N N . VAL A 1 311 ? 26.474 13.394 -10.193 1.00 86.81 311 VAL A N 1
ATOM 2321 C CA . VAL A 1 311 ? 25.725 13.841 -11.381 1.00 86.81 311 VAL A CA 1
ATOM 2322 C C . VAL A 1 311 ? 26.188 13.078 -12.619 1.00 86.8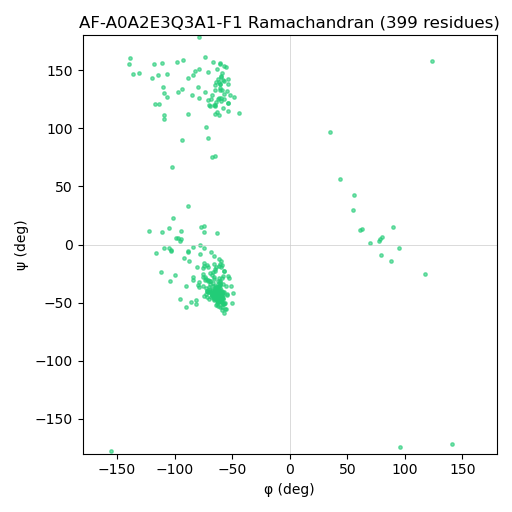1 311 VAL A C 1
ATOM 2324 O O . VAL A 1 311 ? 25.365 12.482 -13.295 1.00 86.81 311 VAL A O 1
ATOM 2327 N N . THR A 1 312 ? 27.499 12.977 -12.858 1.00 89.69 312 THR A N 1
ATOM 2328 C CA . THR A 1 312 ? 28.035 12.216 -14.000 1.00 89.69 312 THR A CA 1
ATOM 2329 C C . THR A 1 312 ? 27.672 10.730 -13.936 1.00 89.69 312 THR A C 1
ATOM 2331 O O . THR A 1 312 ? 27.425 10.118 -14.969 1.00 89.69 312 THR A O 1
ATOM 2334 N N . TRP A 1 313 ? 27.628 10.136 -12.739 1.00 92.88 313 TRP A N 1
ATOM 2335 C CA . TRP A 1 313 ? 27.154 8.762 -12.570 1.00 92.88 313 TRP A CA 1
ATOM 2336 C C . TRP A 1 313 ? 25.660 8.630 -12.893 1.00 92.88 313 TRP A C 1
ATOM 2338 O O . TRP A 1 313 ? 25.282 7.708 -13.608 1.00 92.88 313 TRP A O 1
ATOM 2348 N N . TYR A 1 314 ? 24.831 9.556 -12.402 1.00 91.00 314 TYR A N 1
ATOM 2349 C CA . TYR A 1 314 ? 23.388 9.563 -12.647 1.00 91.00 314 TYR A CA 1
ATOM 2350 C C . TYR A 1 314 ? 23.057 9.791 -14.130 1.00 91.00 314 TYR A C 1
ATOM 2352 O O . TYR A 1 314 ? 22.229 9.072 -14.679 1.00 91.00 314 TYR A O 1
ATOM 2360 N N . ASP A 1 315 ? 23.755 10.714 -14.796 1.00 89.31 315 ASP A N 1
ATOM 2361 C CA . ASP A 1 315 ? 23.625 10.975 -16.238 1.00 89.31 315 ASP A CA 1
ATOM 2362 C C . ASP A 1 315 ? 24.065 9.777 -17.096 1.00 89.31 315 ASP A C 1
ATOM 2364 O O . ASP A 1 315 ? 23.672 9.656 -18.254 1.00 89.31 315 ASP A O 1
ATOM 2368 N N . GLY A 1 316 ? 24.879 8.877 -16.533 1.00 91.88 316 GLY A N 1
ATOM 2369 C CA . GLY A 1 316 ? 25.265 7.620 -17.169 1.00 91.88 316 GLY A CA 1
ATOM 2370 C C . GLY A 1 316 ? 24.187 6.532 -17.115 1.00 91.88 316 GLY A C 1
ATOM 2371 O O . GLY A 1 316 ? 24.358 5.483 -17.736 1.00 91.88 316 GLY A O 1
ATOM 2372 N N . LEU A 1 317 ? 23.095 6.740 -16.373 1.00 92.00 317 LEU A N 1
ATOM 2373 C CA . LEU A 1 317 ? 21.989 5.791 -16.282 1.00 92.00 317 LEU A CA 1
ATOM 2374 C C . LEU A 1 317 ? 21.015 5.968 -17.452 1.00 92.00 317 LEU A C 1
ATOM 2376 O O . LEU A 1 317 ? 20.730 7.081 -17.885 1.00 92.00 317 LEU A O 1
ATOM 2380 N N . SER A 1 318 ? 20.423 4.866 -17.919 1.00 91.12 318 SER A N 1
ATOM 2381 C CA . SER A 1 318 ? 19.295 4.929 -18.858 1.00 91.12 318 SER A CA 1
ATOM 2382 C C . SER A 1 318 ? 18.121 5.711 -18.256 1.00 91.12 318 SER A C 1
ATOM 2384 O O . SER A 1 318 ? 17.859 5.576 -17.057 1.00 91.12 318 SER A O 1
ATOM 2386 N N . THR A 1 319 ? 17.348 6.410 -19.089 1.00 89.31 319 THR A N 1
ATOM 2387 C CA . THR A 1 319 ? 16.170 7.203 -18.690 1.00 89.31 319 THR A CA 1
ATOM 2388 C C . THR A 1 319 ? 15.190 6.438 -17.793 1.00 89.31 319 THR A C 1
ATOM 2390 O O . THR A 1 319 ? 14.670 6.969 -16.816 1.00 89.31 319 THR A O 1
ATOM 2393 N N . SER A 1 320 ? 14.927 5.163 -18.085 1.00 90.19 320 SER A N 1
ATOM 2394 C CA . SER A 1 320 ? 14.007 4.353 -17.278 1.00 90.19 320 SER A CA 1
ATOM 2395 C C . SER A 1 320 ? 14.589 3.963 -15.916 1.00 90.19 320 SER A C 1
ATOM 2397 O O . SER A 1 320 ? 13.846 3.869 -14.938 1.00 90.19 320 SER A O 1
ATOM 2399 N N . MET A 1 321 ? 15.913 3.818 -15.816 1.00 94.25 321 MET A N 1
ATOM 2400 C CA . MET A 1 321 ? 16.593 3.585 -14.541 1.00 94.25 321 MET A CA 1
ATOM 2401 C C . MET A 1 321 ? 16.610 4.833 -13.661 1.00 94.25 321 MET A C 1
ATOM 2403 O O . MET A 1 321 ? 16.338 4.739 -12.464 1.00 94.25 321 MET A O 1
ATOM 2407 N N . SER A 1 322 ? 16.926 5.998 -14.232 1.00 91.38 322 SER A N 1
ATOM 2408 C CA . SER A 1 322 ? 16.927 7.256 -13.482 1.00 91.38 322 SER A CA 1
ATOM 2409 C C . SER A 1 322 ? 15.538 7.542 -12.903 1.00 91.38 322 SER A C 1
ATOM 2411 O O . SER A 1 322 ? 15.419 7.817 -11.711 1.00 91.38 322 SER A O 1
ATOM 2413 N N . MET A 1 323 ? 14.474 7.296 -13.676 1.00 91.31 323 MET A N 1
ATOM 2414 C CA . MET A 1 323 ? 13.093 7.363 -13.183 1.00 91.31 323 MET A CA 1
ATOM 2415 C C . MET A 1 323 ? 12.786 6.360 -12.058 1.00 91.31 323 MET A C 1
ATOM 2417 O O . MET A 1 323 ? 12.103 6.717 -11.095 1.00 91.31 323 MET A O 1
ATOM 2421 N N . ALA A 1 324 ? 13.269 5.115 -12.144 1.00 93.75 324 ALA A N 1
ATOM 2422 C CA . ALA A 1 324 ? 13.088 4.127 -11.077 1.00 93.75 324 ALA A CA 1
ATOM 2423 C C . ALA A 1 324 ? 13.816 4.542 -9.782 1.00 93.75 324 ALA A C 1
ATOM 2425 O O . ALA A 1 324 ? 13.264 4.411 -8.684 1.00 93.75 324 ALA A O 1
ATOM 2426 N N . LEU A 1 325 ? 15.025 5.105 -9.890 1.00 94.12 325 LEU A N 1
ATOM 2427 C CA . LEU A 1 325 ? 15.753 5.660 -8.746 1.00 94.12 325 LEU A CA 1
ATOM 2428 C C . LEU A 1 325 ? 15.039 6.872 -8.143 1.00 94.12 325 LEU A C 1
ATOM 2430 O O . LEU A 1 325 ? 14.873 6.927 -6.923 1.00 94.12 325 LEU A O 1
ATOM 2434 N N . ASP A 1 326 ? 14.554 7.799 -8.968 1.00 90.50 326 ASP A N 1
ATOM 2435 C CA . ASP A 1 326 ? 13.787 8.958 -8.506 1.00 90.50 326 ASP A CA 1
ATOM 2436 C C . ASP A 1 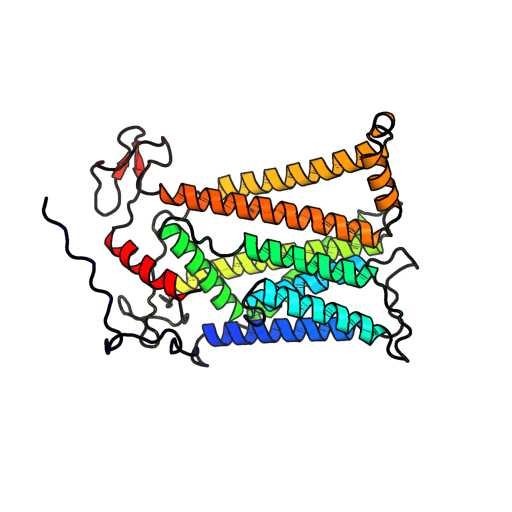326 ? 12.525 8.513 -7.757 1.00 90.50 326 ASP A C 1
ATOM 2438 O O . ASP A 1 326 ? 12.250 8.981 -6.646 1.00 90.50 326 ASP A O 1
ATOM 2442 N N . ALA A 1 327 ? 11.792 7.546 -8.320 1.00 92.69 327 ALA A N 1
ATOM 2443 C CA . ALA A 1 327 ? 10.619 6.946 -7.689 1.00 92.69 327 ALA A CA 1
ATOM 2444 C C . ALA A 1 327 ? 10.966 6.273 -6.352 1.00 92.69 327 ALA A C 1
ATOM 2446 O O . ALA A 1 327 ? 10.204 6.387 -5.387 1.00 92.69 327 ALA A O 1
ATOM 2447 N N . THR A 1 328 ? 12.130 5.628 -6.262 1.00 95.56 328 THR A N 1
ATOM 2448 C CA . THR A 1 328 ? 12.638 5.016 -5.026 1.00 95.56 328 THR A CA 1
ATOM 2449 C C . THR A 1 328 ? 12.910 6.070 -3.957 1.00 95.56 328 THR A C 1
ATOM 2451 O O . THR A 1 328 ? 12.399 5.973 -2.838 1.00 95.56 328 THR A O 1
ATOM 2454 N N . VAL A 1 329 ? 13.674 7.113 -4.294 1.00 92.75 329 VAL A N 1
ATOM 2455 C CA . VAL A 1 329 ? 14.045 8.192 -3.365 1.00 92.75 329 VAL A CA 1
ATOM 2456 C C . VAL A 1 329 ? 12.805 8.937 -2.874 1.00 92.75 329 VAL A C 1
ATOM 2458 O O . VAL A 1 329 ? 12.631 9.120 -1.662 1.00 92.75 329 VAL A O 1
ATOM 2461 N N . LEU A 1 330 ? 11.914 9.324 -3.791 1.00 89.88 330 LEU A N 1
ATOM 2462 C CA . LEU A 1 330 ? 10.653 9.989 -3.461 1.00 89.88 330 LEU A CA 1
ATOM 2463 C C . LEU A 1 330 ? 9.747 9.081 -2.629 1.00 89.88 330 LEU A C 1
ATOM 2465 O O . LEU A 1 330 ? 9.183 9.525 -1.623 1.00 89.88 330 LEU A O 1
ATOM 2469 N N . GLY A 1 331 ? 9.628 7.811 -3.014 1.00 93.56 331 GLY A N 1
ATOM 2470 C CA . GLY A 1 331 ? 8.785 6.826 -2.349 1.00 93.56 331 GLY A CA 1
ATOM 2471 C C . GLY A 1 331 ? 9.222 6.564 -0.909 1.00 93.56 331 GLY A C 1
ATOM 2472 O O . GLY A 1 331 ? 8.404 6.687 0.006 1.00 93.56 331 GLY A O 1
ATOM 2473 N N . ILE A 1 332 ? 10.506 6.273 -0.690 1.00 96.25 332 ILE A N 1
ATOM 2474 C CA . ILE A 1 332 ? 11.078 6.046 0.646 1.00 96.25 332 ILE A CA 1
ATOM 2475 C C . ILE A 1 332 ? 10.956 7.307 1.502 1.00 96.25 332 ILE A C 1
ATOM 2477 O O . ILE A 1 332 ? 10.466 7.236 2.630 1.00 96.25 332 ILE A O 1
ATOM 2481 N N . SER A 1 333 ? 11.343 8.472 0.980 1.00 92.56 333 SER A N 1
ATOM 2482 C CA . SER A 1 333 ? 11.299 9.717 1.756 1.00 92.56 333 SER A CA 1
ATOM 2483 C C . SER A 1 333 ? 9.870 10.082 2.161 1.00 92.56 333 SER A C 1
ATOM 2485 O O . SER A 1 333 ? 9.616 10.423 3.318 1.00 92.56 333 SER A O 1
ATOM 2487 N N . SER A 1 334 ? 8.913 9.924 1.243 1.00 89.94 334 SER A N 1
ATOM 2488 C CA . SER A 1 334 ? 7.490 10.134 1.527 1.00 89.94 334 SER A CA 1
ATOM 2489 C C . SER A 1 334 ? 6.980 9.167 2.593 1.00 89.94 334 SER A C 1
ATOM 2491 O O . SER A 1 334 ? 6.317 9.595 3.541 1.00 89.94 334 SER A O 1
ATOM 2493 N N . ALA A 1 335 ? 7.339 7.882 2.503 1.00 94.56 335 ALA A N 1
ATOM 2494 C CA . ALA A 1 335 ? 6.983 6.889 3.511 1.00 94.56 335 ALA A CA 1
ATOM 2495 C C . ALA A 1 335 ? 7.557 7.246 4.894 1.00 94.56 335 ALA A C 1
ATOM 2497 O O . ALA A 1 335 ? 6.845 7.172 5.896 1.00 94.56 335 ALA A O 1
ATOM 2498 N N . LEU A 1 336 ? 8.812 7.698 4.973 1.00 95.69 336 LEU A N 1
ATOM 2499 C CA . LEU A 1 336 ? 9.437 8.128 6.230 1.00 95.69 336 LEU A CA 1
ATOM 2500 C C . LEU A 1 336 ? 8.757 9.374 6.824 1.00 95.69 336 LEU A C 1
ATOM 2502 O O . LEU A 1 336 ? 8.511 9.424 8.036 1.00 95.69 336 LEU A O 1
ATOM 2506 N N . ILE A 1 337 ? 8.395 10.357 5.994 1.00 90.94 337 ILE A N 1
ATOM 2507 C CA . ILE A 1 337 ? 7.635 11.543 6.422 1.00 90.94 337 ILE A CA 1
ATOM 2508 C C . ILE A 1 337 ? 6.264 11.127 6.963 1.00 90.94 337 ILE A C 1
ATOM 2510 O O . ILE A 1 337 ? 5.897 11.514 8.073 1.00 90.94 337 ILE A O 1
ATOM 2514 N N . VAL A 1 338 ? 5.526 10.283 6.240 1.00 90.94 338 VAL A N 1
ATOM 2515 C CA . VAL A 1 338 ? 4.218 9.776 6.683 1.00 90.94 338 VAL A CA 1
ATOM 2516 C C . VAL A 1 338 ? 4.352 8.981 7.982 1.00 90.94 338 VAL A C 1
ATOM 2518 O O . VAL A 1 338 ? 3.603 9.218 8.930 1.00 90.94 338 VAL A O 1
ATOM 2521 N N . GLY A 1 339 ? 5.321 8.070 8.068 1.00 93.44 339 GLY A N 1
ATOM 2522 C CA . GLY A 1 339 ? 5.544 7.238 9.248 1.00 93.44 339 GLY A CA 1
ATOM 2523 C C . GLY A 1 339 ? 5.933 8.057 10.480 1.00 93.44 339 GLY A C 1
ATOM 2524 O O . GLY A 1 339 ? 5.395 7.834 11.567 1.00 93.44 339 GLY A O 1
ATOM 2525 N N . SER A 1 340 ? 6.826 9.037 10.325 1.00 92.62 340 SER A N 1
ATOM 2526 C CA . SER A 1 340 ? 7.216 9.942 11.414 1.00 92.62 340 SER A CA 1
ATOM 2527 C C . SER A 1 340 ? 6.060 10.840 11.854 1.00 92.62 340 SER A C 1
ATOM 2529 O O . SER A 1 340 ? 5.823 10.971 13.056 1.00 92.62 340 SER A O 1
ATOM 2531 N N . SER A 1 341 ? 5.290 11.376 10.903 1.00 89.00 341 SER A N 1
ATOM 2532 C CA . SER A 1 341 ? 4.067 12.132 11.164 1.00 89.00 341 SER A CA 1
ATOM 2533 C C . SER A 1 341 ? 3.088 11.282 11.984 1.00 89.00 341 SER A C 1
ATOM 2535 O O . SER A 1 341 ? 2.736 11.660 13.103 1.00 89.00 341 SER A O 1
ATOM 2537 N N . ARG A 1 342 ? 2.733 10.075 11.512 1.00 90.25 342 ARG A N 1
ATOM 2538 C CA . ARG A 1 342 ? 1.831 9.133 12.212 1.00 90.25 342 ARG A CA 1
ATOM 2539 C C . ARG A 1 342 ? 2.291 8.818 13.629 1.00 90.25 342 ARG A C 1
ATOM 2541 O O . ARG A 1 342 ? 1.474 8.838 14.546 1.00 90.25 342 ARG A O 1
ATOM 2548 N N . ARG A 1 343 ? 3.590 8.584 13.831 1.00 91.31 343 ARG A N 1
ATOM 2549 C CA . ARG A 1 343 ? 4.160 8.363 15.170 1.00 91.31 343 ARG A CA 1
ATOM 2550 C C . ARG A 1 343 ? 4.001 9.583 16.074 1.00 91.31 343 ARG A C 1
ATOM 2552 O O . ARG A 1 343 ? 3.630 9.412 17.230 1.00 91.31 343 ARG A O 1
ATOM 2559 N N . ARG A 1 344 ? 4.252 10.796 15.569 1.00 89.50 344 ARG A N 1
ATOM 2560 C CA . ARG A 1 344 ? 4.074 12.035 16.348 1.00 89.50 344 ARG A CA 1
ATOM 2561 C C . ARG A 1 344 ? 2.624 12.229 16.769 1.00 89.50 344 ARG A C 1
ATOM 2563 O O . ARG A 1 344 ? 2.389 12.567 17.920 1.00 89.50 344 ARG A O 1
ATOM 2570 N N . SER A 1 345 ? 1.666 11.956 15.889 1.00 85.50 345 SER A N 1
ATOM 2571 C CA . SER A 1 345 ? 0.249 12.078 16.253 1.00 85.50 345 SER A CA 1
ATOM 2572 C C . SER A 1 345 ? -0.242 10.972 17.163 1.00 85.50 345 SER A C 1
ATOM 2574 O O . SER A 1 345 ? -1.104 11.227 17.992 1.00 85.50 345 SER A O 1
ATOM 2576 N N . ALA A 1 346 ? 0.327 9.770 17.068 1.00 88.06 346 ALA A N 1
ATOM 2577 C CA . ALA A 1 346 ? 0.081 8.744 18.068 1.00 88.06 346 ALA A CA 1
ATOM 2578 C C . ALA A 1 346 ? 0.552 9.218 19.455 1.00 88.06 346 ALA A C 1
ATOM 2580 O O . ALA A 1 346 ? -0.226 9.154 20.397 1.00 88.06 346 ALA A O 1
ATOM 2581 N N . ILE A 1 347 ? 1.771 9.768 19.559 1.00 87.12 347 ILE A N 1
ATOM 2582 C CA . ILE A 1 347 ? 2.321 10.316 20.814 1.00 87.12 347 ILE A CA 1
ATOM 2583 C C . ILE A 1 347 ? 1.488 11.501 21.320 1.00 87.12 347 ILE A C 1
ATOM 2585 O O . ILE A 1 347 ? 1.135 11.537 22.490 1.00 87.12 347 ILE A O 1
ATOM 2589 N N . ALA A 1 348 ? 1.111 12.443 20.451 1.00 84.50 348 ALA A N 1
ATOM 2590 C CA . ALA A 1 348 ? 0.218 13.543 20.829 1.00 84.50 348 ALA A CA 1
ATOM 2591 C C . ALA A 1 348 ? -1.148 13.021 21.309 1.00 84.50 348 ALA A C 1
ATOM 2593 O O . ALA A 1 348 ? -1.734 13.567 22.237 1.00 84.50 348 ALA A O 1
ATOM 2594 N N . GLY A 1 349 ? -1.616 11.917 20.722 1.00 83.62 349 GLY A N 1
ATOM 2595 C CA . GLY A 1 349 ? -2.806 11.202 21.155 1.00 83.62 349 GLY A CA 1
ATOM 2596 C C . GLY A 1 349 ? -2.712 10.664 22.583 1.00 83.62 349 GLY A C 1
ATOM 2597 O O . GLY A 1 349 ? -3.737 10.580 23.240 1.00 83.62 349 GLY A O 1
ATOM 2598 N N . GLU A 1 350 ? -1.522 10.337 23.102 1.00 85.31 350 GLU A N 1
ATOM 2599 C CA . GLU A 1 350 ? -1.343 9.887 24.500 1.00 85.31 350 GLU A CA 1
ATOM 2600 C C . GLU A 1 350 ? -1.709 10.976 25.518 1.00 85.31 350 GLU A C 1
ATOM 2602 O O . GLU A 1 350 ? -2.009 10.659 26.665 1.00 85.31 350 GLU A O 1
ATOM 2607 N N . GLN A 1 351 ? -1.735 12.241 25.091 1.00 83.75 351 GLN A N 1
ATOM 2608 C CA . GLN A 1 351 ? -2.182 13.371 25.901 1.00 83.75 351 GLN A CA 1
ATOM 2609 C C . GLN A 1 351 ? -3.699 13.624 25.785 1.00 83.75 351 GLN A C 1
ATOM 2611 O O . GLN A 1 351 ? -4.222 14.462 26.520 1.00 83.75 351 GLN A O 1
ATOM 2616 N N . GLU A 1 352 ? -4.426 12.917 24.901 1.00 77.69 352 GLU A N 1
ATOM 2617 C CA . GLU A 1 352 ? -5.893 13.006 24.807 1.00 77.69 352 GLU A CA 1
ATOM 2618 C C . GLU A 1 352 ? -6.520 12.588 26.151 1.00 77.69 352 GLU A C 1
ATOM 2620 O O . GLU A 1 352 ? -6.278 11.492 26.651 1.00 77.69 352 GLU A O 1
ATOM 2625 N N . GLY A 1 353 ? -7.326 13.476 26.740 1.00 77.44 353 GLY A N 1
ATOM 2626 C CA . GLY A 1 353 ? -7.958 13.274 28.052 1.00 77.44 353 GLY A CA 1
ATOM 2627 C C . GLY A 1 353 ? -7.112 13.732 29.244 1.00 77.44 353 GLY A C 1
ATOM 2628 O O . GLY A 1 353 ? -7.661 13.907 30.327 1.00 77.44 353 GLY A O 1
ATOM 2629 N N . ILE A 1 354 ? -5.815 13.987 29.040 1.00 86.38 354 ILE A N 1
ATOM 2630 C CA . ILE A 1 354 ? 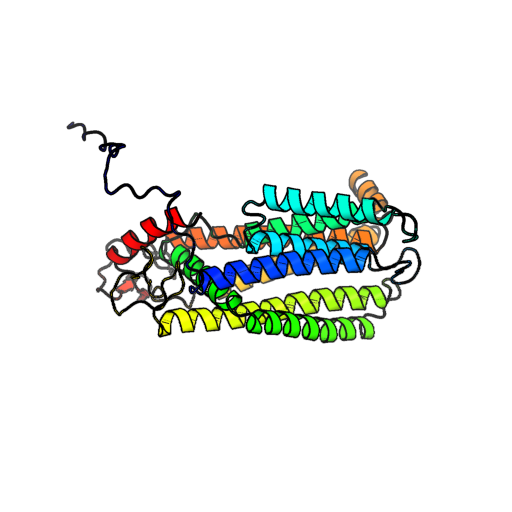-4.939 14.617 30.038 1.00 86.38 354 ILE A CA 1
ATOM 2631 C C . ILE A 1 354 ? -4.859 16.115 29.779 1.00 86.38 354 ILE A C 1
ATOM 2633 O O . ILE A 1 354 ? -5.022 16.889 30.702 1.00 86.38 354 ILE A O 1
ATOM 2637 N N . LEU A 1 355 ? -4.651 16.541 28.532 1.00 88.88 355 LEU A N 1
ATOM 2638 C CA . LEU A 1 355 ? -4.530 17.955 28.181 1.00 88.88 355 LEU A CA 1
ATOM 2639 C C . LEU A 1 355 ? -5.694 18.402 27.294 1.00 88.88 355 LEU A C 1
ATOM 2641 O O . LEU A 1 355 ? -6.172 17.666 26.424 1.00 88.88 355 LEU A O 1
ATOM 2645 N N . CYS A 1 356 ? -6.124 19.649 27.461 1.00 85.50 356 CYS A N 1
ATOM 2646 C CA . CYS A 1 356 ? -7.034 20.298 26.536 1.00 85.50 356 CYS A CA 1
ATOM 2647 C C . CYS A 1 356 ? -6.337 20.484 25.183 1.00 85.50 356 CYS A C 1
ATOM 2649 O O . CYS A 1 356 ? -5.341 21.194 25.085 1.00 85.50 356 CYS A O 1
ATOM 2651 N N . LEU A 1 357 ? -6.889 19.909 24.114 1.00 82.50 357 LEU A N 1
ATOM 2652 C CA . LEU A 1 357 ? -6.299 20.005 22.772 1.00 82.50 357 LEU A CA 1
ATOM 2653 C C . LEU A 1 357 ? -6.299 21.431 22.193 1.00 82.50 357 LEU A C 1
ATOM 2655 O O . LEU A 1 357 ? -5.584 21.688 21.227 1.00 82.50 357 LEU A O 1
ATOM 2659 N N . ALA A 1 358 ? -7.103 22.342 22.750 1.00 83.38 358 ALA A N 1
ATOM 2660 C CA . ALA A 1 358 ? -7.182 23.727 22.297 1.00 83.38 358 ALA A CA 1
ATOM 2661 C C . ALA A 1 358 ? -6.108 24.620 22.939 1.00 83.38 358 ALA A C 1
ATOM 2663 O O . ALA A 1 358 ? -5.420 25.344 22.224 1.00 83.38 358 ALA A O 1
ATOM 2664 N N . CYS A 1 359 ? -5.952 24.573 24.269 1.00 88.25 359 CYS A N 1
ATOM 2665 C CA . CYS A 1 359 ? -5.043 25.468 25.003 1.00 88.25 359 CYS A CA 1
ATOM 2666 C C . CYS A 1 359 ? -3.882 24.767 25.727 1.00 88.25 359 CYS A C 1
ATOM 2668 O O . CYS A 1 359 ? -3.012 25.447 26.259 1.00 88.25 359 CYS A O 1
ATOM 2670 N N . GLY A 1 360 ? -3.853 23.433 25.771 1.00 88.44 360 GLY A N 1
ATOM 2671 C CA . GLY A 1 360 ? -2.828 22.655 26.473 1.00 88.44 360 GLY A CA 1
ATOM 2672 C C . GLY A 1 360 ? -2.999 22.565 27.994 1.00 88.44 360 GLY A C 1
ATOM 2673 O O . GLY A 1 360 ? -2.126 22.005 28.646 1.00 88.44 360 GLY A O 1
ATOM 2674 N N . HIS A 1 361 ? -4.088 23.095 28.566 1.00 91.75 361 HIS A N 1
ATOM 2675 C CA . HIS A 1 361 ? -4.350 23.019 30.009 1.00 91.75 361 HIS A CA 1
ATOM 2676 C C . HIS A 1 361 ? -4.551 21.577 30.484 1.00 91.75 361 HIS A C 1
ATOM 2678 O O . HIS A 1 361 ? -5.229 20.803 29.808 1.00 91.75 361 HIS A O 1
ATOM 2684 N N . ASP A 1 362 ? -4.010 21.243 31.653 1.00 93.38 362 ASP A N 1
ATOM 2685 C CA . ASP A 1 362 ? -4.181 19.937 32.284 1.00 93.38 362 ASP A CA 1
ATOM 2686 C C . ASP A 1 362 ? -5.619 19.747 32.786 1.00 93.38 362 ASP A C 1
ATOM 2688 O O . ASP A 1 362 ? -6.137 20.513 33.590 1.00 93.38 362 ASP A O 1
ATOM 2692 N N . LEU A 1 363 ? -6.290 18.724 32.272 1.00 91.31 363 LEU A N 1
ATOM 2693 C CA . LEU A 1 363 ? -7.654 18.352 32.621 1.00 91.31 363 LEU A CA 1
ATOM 2694 C C . LEU A 1 363 ? -7.698 17.397 33.821 1.00 91.31 363 LEU A C 1
ATOM 2696 O O . LEU A 1 363 ? -8.795 17.096 34.307 1.00 91.31 363 LEU A O 1
ATOM 2700 N N . GLN A 1 364 ? -6.547 16.937 34.332 1.00 90.31 364 GLN A N 1
ATOM 2701 C CA . GLN A 1 364 ? -6.478 16.143 35.556 1.00 90.31 364 GLN A CA 1
ATOM 2702 C C . GLN A 1 364 ? -7.009 16.968 36.737 1.00 90.31 364 GLN A C 1
ATOM 2704 O O . GLN A 1 364 ? -6.423 17.958 37.158 1.00 90.31 364 GLN A O 1
ATOM 2709 N N . GLY A 1 365 ? -8.168 16.568 37.264 1.00 89.06 365 GLY A N 1
ATOM 2710 C CA . GLY A 1 365 ? -8.854 17.278 38.348 1.00 89.06 365 GLY A CA 1
ATOM 2711 C C . GLY A 1 365 ? -9.921 18.275 37.891 1.00 89.06 365 GLY A C 1
ATOM 2712 O O . GLY A 1 365 ? -10.636 18.814 38.735 1.00 89.06 365 GLY A O 1
ATOM 2713 N N . THR A 1 366 ? -10.110 18.476 36.581 1.00 91.38 366 THR A N 1
ATOM 2714 C CA . THR A 1 366 ? -11.265 19.237 36.087 1.00 91.38 366 THR A CA 1
ATOM 2715 C C . THR A 1 366 ? -12.546 18.431 36.351 1.00 91.38 366 THR A C 1
ATOM 2717 O O . THR A 1 366 ? -12.629 17.273 35.920 1.00 91.38 366 THR A O 1
ATOM 2720 N N . PRO A 1 367 ? -13.560 18.995 37.037 1.00 88.62 367 PRO A N 1
ATOM 2721 C CA . PRO A 1 367 ? -14.827 18.308 37.247 1.00 88.62 367 PRO A CA 1
ATOM 2722 C C . PRO A 1 367 ? -15.496 18.037 35.897 1.00 88.62 367 PRO A C 1
ATOM 2724 O O . PRO A 1 367 ? -15.694 18.938 35.083 1.00 88.62 367 PRO A O 1
ATOM 2727 N N . HIS A 1 368 ? -15.827 16.776 35.655 1.00 87.62 368 HIS A N 1
ATOM 2728 C CA . HIS A 1 368 ? -16.446 16.311 34.421 1.00 87.62 368 HIS A CA 1
ATOM 2729 C C . HIS A 1 368 ? -17.572 15.332 34.751 1.00 87.62 368 HIS A C 1
ATOM 2731 O O . HIS A 1 368 ? -17.519 14.607 35.747 1.00 87.62 368 HIS A O 1
ATOM 2737 N N . GLY A 1 369 ? -18.613 15.343 33.923 1.00 86.25 369 GLY A N 1
ATOM 2738 C CA . GLY A 1 369 ? -19.657 14.328 33.949 1.00 86.25 369 GLY 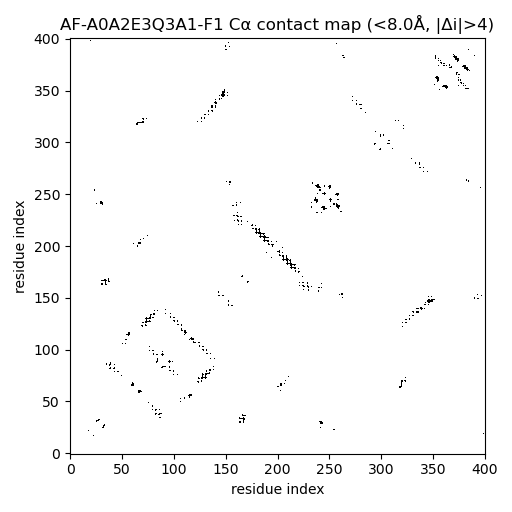A CA 1
ATOM 2739 C C . GLY A 1 369 ? -19.202 13.046 33.250 1.00 86.25 369 GLY A C 1
ATOM 2740 O O . GLY A 1 369 ? -18.114 12.980 32.678 1.00 86.25 369 GLY A O 1
ATOM 2741 N N . ALA A 1 370 ? -20.074 12.035 33.248 1.00 80.06 370 ALA A N 1
ATOM 2742 C CA . ALA A 1 370 ? -19.820 10.758 32.576 1.00 80.06 370 ALA A CA 1
ATOM 2743 C C . ALA A 1 370 ? -19.537 10.904 31.066 1.00 80.06 370 ALA A C 1
ATOM 2745 O O . ALA A 1 370 ? -18.821 10.082 30.503 1.00 80.06 370 ALA A O 1
ATOM 2746 N N . ASP A 1 371 ? -20.061 11.963 30.442 1.00 79.88 371 ASP A N 1
ATOM 2747 C CA . ASP A 1 371 ? -19.979 12.192 28.996 1.00 79.88 371 ASP A CA 1
ATOM 2748 C C . ASP A 1 371 ? -18.927 13.245 28.595 1.00 79.88 371 ASP A C 1
ATOM 2750 O O . ASP A 1 371 ? -18.684 13.452 27.405 1.00 79.88 371 ASP A O 1
ATOM 2754 N N . GLY A 1 372 ? -18.285 13.920 29.560 1.00 86.75 372 GLY A N 1
ATOM 2755 C CA . GLY A 1 372 ? -17.333 14.999 29.282 1.00 86.75 372 GLY A CA 1
ATOM 2756 C C . GLY A 1 372 ? -17.391 16.188 30.241 1.00 86.75 372 GLY A C 1
ATOM 2757 O O . GLY A 1 372 ? -18.073 16.163 31.266 1.00 86.75 372 GLY A O 1
ATOM 2758 N N . GLY A 1 373 ? -16.653 17.243 29.905 1.00 91.19 373 GLY A N 1
ATOM 2759 C CA . GLY A 1 373 ? -16.567 18.490 30.663 1.00 91.19 373 GLY A CA 1
ATOM 2760 C C . GLY A 1 373 ? -16.170 19.676 29.782 1.00 91.19 373 GLY A C 1
ATOM 2761 O O . GLY A 1 373 ? -16.009 19.541 28.571 1.00 91.19 373 GLY A O 1
ATOM 2762 N N . ARG A 1 374 ? -16.011 20.854 30.390 1.00 93.94 374 ARG A N 1
ATOM 2763 C CA . ARG A 1 374 ? -15.460 22.052 29.736 1.00 93.94 374 ARG A CA 1
ATOM 2764 C C . ARG A 1 374 ? -14.092 22.357 30.299 1.00 93.94 374 ARG A C 1
ATOM 2766 O O . ARG A 1 374 ? -13.907 22.313 31.512 1.00 93.94 374 ARG A O 1
ATOM 2773 N N . CYS A 1 375 ? -13.141 22.677 29.429 1.00 93.25 375 CYS A N 1
ATOM 2774 C CA . CYS A 1 375 ? -11.836 23.141 29.874 1.00 93.25 375 CYS A CA 1
ATOM 2775 C C . CYS A 1 375 ? -12.012 24.450 30.668 1.00 93.25 375 CYS A C 1
ATOM 2777 O O . CYS A 1 375 ? -12.608 25.384 30.127 1.00 93.25 375 CYS A O 1
ATOM 2779 N N . PRO A 1 376 ? -11.501 24.547 31.906 1.00 95.56 376 PRO A N 1
ATOM 2780 C CA . PRO A 1 376 ? -11.697 25.733 32.738 1.00 95.56 376 PRO A CA 1
ATOM 2781 C C . PRO A 1 376 ? -10.974 26.971 32.185 1.00 95.56 376 PRO A C 1
ATOM 2783 O O . PRO A 1 376 ? -11.439 28.082 32.405 1.00 95.56 376 PRO A O 1
ATOM 2786 N N . GLU A 1 377 ? -9.891 26.788 31.420 1.00 96.00 377 GLU A N 1
ATOM 2787 C CA . GLU A 1 377 ? -9.113 27.897 30.845 1.00 96.00 377 GLU A CA 1
ATOM 2788 C C . GLU A 1 377 ? -9.730 28.474 29.569 1.00 96.00 377 GLU A C 1
ATOM 2790 O O . GLU A 1 377 ? -9.892 29.681 29.433 1.00 96.00 377 GLU A O 1
ATOM 2795 N N . CYS A 1 378 ? -10.058 27.620 28.593 1.00 94.56 378 CYS A N 1
ATOM 2796 C CA . CYS A 1 378 ? -10.497 28.080 27.269 1.00 94.56 378 CYS A CA 1
ATOM 2797 C C . CYS A 1 378 ? -11.983 27.840 26.980 1.00 94.56 378 CYS A C 1
ATOM 2799 O O . CYS A 1 378 ? -12.455 28.181 25.898 1.00 94.56 378 CYS A O 1
ATOM 2801 N N . GLY A 1 379 ? -12.715 27.195 27.892 1.00 93.69 379 GLY A N 1
ATOM 2802 C CA . GLY A 1 379 ? -14.138 26.883 27.733 1.00 93.69 379 GLY A CA 1
ATOM 2803 C C . GLY A 1 379 ? -14.465 25.822 26.677 1.00 93.69 379 GLY A C 1
ATOM 2804 O O . GLY A 1 379 ? -15.640 25.527 26.473 1.00 93.69 379 GLY A O 1
ATOM 2805 N N . THR A 1 380 ? -13.463 25.238 26.009 1.00 91.25 380 THR A N 1
ATOM 2806 C CA . THR A 1 380 ? -13.681 24.209 24.980 1.00 91.25 380 THR A CA 1
ATOM 2807 C C . THR A 1 380 ? -14.231 22.932 25.617 1.00 91.25 380 THR A C 1
ATOM 2809 O O . THR A 1 380 ? -13.660 22.426 26.586 1.00 91.25 380 THR A O 1
ATOM 2812 N N . ASP A 1 381 ? -15.330 22.411 25.067 1.00 88.56 381 ASP A N 1
ATOM 2813 C CA . ASP A 1 381 ? -15.915 21.132 25.472 1.00 88.56 381 ASP A CA 1
ATOM 2814 C C . ASP A 1 381 ? -14.945 19.974 25.159 1.00 88.56 381 ASP A C 1
ATOM 2816 O O . ASP A 1 381 ? -14.339 19.917 24.085 1.00 88.56 381 ASP A O 1
ATOM 2820 N N . PHE A 1 382 ? -14.812 19.028 26.086 1.00 85.44 382 PHE A N 1
ATOM 2821 C CA . PHE A 1 382 ? -14.060 17.790 25.904 1.00 85.44 382 PHE A CA 1
ATOM 2822 C C . PHE A 1 382 ? -14.892 16.588 26.351 1.00 85.44 382 PHE A C 1
ATOM 2824 O O . PHE A 1 382 ? -15.672 16.667 27.294 1.00 85.44 382 PHE A O 1
ATOM 2831 N N . THR A 1 383 ? -14.697 15.445 25.700 1.00 82.00 383 THR A N 1
ATOM 2832 C CA . THR A 1 383 ? -15.301 14.164 26.088 1.00 82.00 383 THR A CA 1
ATOM 2833 C C . THR A 1 383 ? -14.224 13.280 26.703 1.00 82.00 383 THR A C 1
ATOM 2835 O O . THR A 1 383 ? -13.192 13.067 26.064 1.00 82.00 383 THR A O 1
ATOM 2838 N N . MET A 1 384 ? -14.442 12.754 27.911 1.00 77.38 384 MET A N 1
ATOM 2839 C CA . MET A 1 384 ? -13.562 11.722 28.470 1.00 77.38 384 MET A CA 1
ATOM 2840 C C . MET A 1 384 ? -14.116 10.344 28.149 1.00 77.38 384 MET A C 1
ATOM 2842 O O . MET A 1 384 ? -15.303 10.080 28.322 1.00 77.38 384 MET A O 1
ATOM 2846 N N . GLU A 1 385 ? -13.247 9.449 27.692 1.00 70.75 385 GLU A N 1
ATOM 2847 C CA . GLU A 1 385 ? -13.612 8.049 27.546 1.00 70.75 385 GLU A CA 1
ATOM 2848 C C . GLU A 1 385 ? -13.558 7.390 28.937 1.00 70.75 385 GLU A C 1
ATOM 2850 O O . GLU A 1 385 ? -12.537 7.504 29.622 1.00 70.75 385 GLU A O 1
ATOM 2855 N N . PRO A 1 386 ? -14.631 6.727 29.405 1.00 68.81 386 PRO A N 1
ATOM 2856 C CA . PRO A 1 386 ? -14.653 6.167 30.749 1.00 68.81 386 PRO A CA 1
ATOM 2857 C C . PRO A 1 386 ? -13.538 5.127 30.919 1.00 68.81 386 PRO A C 1
ATOM 2859 O O . PRO A 1 386 ? -13.383 4.221 30.097 1.00 68.81 386 PRO A O 1
ATOM 2862 N N . ALA A 1 387 ? -12.788 5.219 32.023 1.00 64.69 387 ALA A N 1
ATOM 2863 C CA . ALA A 1 387 ? -11.589 4.410 32.280 1.00 64.69 387 ALA A CA 1
ATOM 2864 C C . ALA A 1 387 ? -11.806 2.887 32.128 1.00 64.69 387 ALA A C 1
ATOM 2866 O O . ALA A 1 387 ? -10.897 2.156 31.731 1.00 64.69 387 ALA A O 1
ATOM 2867 N N . ARG A 1 388 ? -13.030 2.396 32.379 1.00 62.00 388 ARG A N 1
ATOM 2868 C CA . ARG A 1 388 ? -13.395 0.974 32.228 1.00 62.00 388 ARG A CA 1
ATOM 2869 C C . ARG A 1 388 ? -13.338 0.471 30.782 1.00 62.00 388 ARG A C 1
ATOM 2871 O O . ARG A 1 388 ? -13.029 -0.699 30.573 1.00 62.00 388 ARG A O 1
ATOM 2878 N N . THR A 1 389 ? -13.580 1.324 29.788 1.00 62.69 389 THR A N 1
ATOM 2879 C CA . THR A 1 389 ? -13.494 0.939 28.368 1.00 62.69 389 THR A CA 1
ATOM 2880 C C . THR A 1 389 ? -12.039 0.716 27.949 1.00 62.69 389 THR A C 1
ATOM 2882 O O . THR A 1 389 ? -11.753 -0.149 27.124 1.00 62.69 389 THR A O 1
ATOM 2885 N N . MET A 1 390 ? -11.097 1.438 28.567 1.00 57.72 390 MET A N 1
ATOM 2886 C CA . MET A 1 390 ? -9.680 1.394 28.196 1.00 57.72 390 MET A CA 1
ATOM 2887 C C . MET A 1 390 ? -8.954 0.128 28.660 1.00 57.72 390 MET A C 1
ATOM 2889 O O . MET A 1 390 ? -8.131 -0.401 27.909 1.00 57.72 390 MET A O 1
ATOM 2893 N N . ALA A 1 391 ? -9.295 -0.406 29.839 1.00 60.16 391 ALA A N 1
ATOM 2894 C CA . ALA A 1 391 ? -8.714 -1.654 30.348 1.00 60.16 391 ALA A CA 1
ATOM 2895 C C . ALA A 1 391 ? -8.950 -2.832 29.386 1.00 60.16 391 ALA A C 1
ATOM 2897 O O . ALA A 1 391 ? -8.094 -3.696 29.201 1.00 60.16 391 ALA A O 1
ATOM 2898 N N . GLY A 1 392 ? -10.098 -2.829 28.705 1.00 60.00 392 GLY A N 1
ATOM 2899 C CA . GLY A 1 392 ? -10.457 -3.871 27.762 1.00 60.00 392 GLY A CA 1
ATOM 2900 C C . GLY A 1 392 ? -9.702 -3.845 26.428 1.00 60.00 392 GLY A C 1
ATOM 2901 O O . GLY A 1 392 ? -9.546 -4.892 25.794 1.00 60.00 392 GLY A O 1
ATOM 2902 N N . THR A 1 393 ? -9.251 -2.669 25.995 1.00 59.69 393 THR A N 1
ATOM 2903 C CA . THR A 1 393 ? -8.555 -2.475 24.714 1.00 59.69 393 THR A CA 1
ATOM 2904 C C . THR A 1 393 ? -7.085 -2.880 24.811 1.00 59.69 393 THR A C 1
ATOM 2906 O O . THR A 1 393 ? -6.536 -3.422 23.852 1.00 59.69 393 THR A O 1
ATOM 2909 N N . ALA A 1 394 ? -6.455 -2.657 25.972 1.00 59.47 394 ALA A N 1
ATOM 2910 C CA . ALA A 1 394 ? -5.062 -3.030 26.220 1.00 59.47 394 ALA A CA 1
ATOM 2911 C C . ALA A 1 394 ? -4.845 -4.549 26.078 1.00 59.47 394 ALA A C 1
ATOM 2913 O O . ALA A 1 394 ? -3.974 -4.968 25.322 1.00 59.47 394 ALA A O 1
ATOM 2914 N N . ALA A 1 395 ? -5.721 -5.357 26.686 1.00 60.09 395 ALA A N 1
ATOM 2915 C CA . ALA A 1 395 ? -5.629 -6.819 26.655 1.00 60.09 395 ALA A CA 1
ATOM 2916 C C . ALA A 1 395 ? -5.829 -7.439 25.254 1.00 60.09 395 ALA A C 1
ATOM 2918 O O . ALA A 1 395 ? -5.298 -8.505 24.963 1.00 60.09 395 ALA A O 1
ATOM 2919 N N . GLN A 1 396 ? -6.586 -6.791 24.358 1.00 57.50 396 GLN A N 1
ATOM 2920 C CA . GLN A 1 396 ? -6.775 -7.285 22.983 1.00 57.50 396 GLN A CA 1
ATOM 2921 C C . GLN A 1 396 ? -5.647 -6.881 22.031 1.00 57.50 396 GLN A C 1
ATOM 2923 O O . GLN A 1 396 ? -5.391 -7.593 21.062 1.00 57.50 396 GLN A O 1
ATOM 2928 N N . GLY A 1 397 ? -4.985 -5.749 22.286 1.00 51.25 397 GLY A N 1
ATOM 2929 C CA . GLY A 1 397 ? -3.901 -5.256 21.439 1.00 51.25 397 GLY A CA 1
ATOM 2930 C C . GLY A 1 397 ? -2.634 -6.109 21.509 1.00 51.25 397 GLY A C 1
ATOM 2931 O O . GLY A 1 397 ? -1.937 -6.222 20.507 1.00 51.25 397 GLY A O 1
ATOM 2932 N N . GLU A 1 398 ? -2.357 -6.736 22.653 1.00 51.56 398 GLU A N 1
ATOM 2933 C CA . GLU A 1 398 ? -1.176 -7.595 22.837 1.00 51.56 398 GLU A CA 1
ATOM 2934 C C . GLU A 1 398 ? -1.266 -8.925 22.068 1.00 51.56 398 GLU A C 1
ATOM 2936 O O . GLU A 1 398 ? -0.238 -9.520 21.766 1.00 51.56 398 GLU A O 1
ATOM 2941 N N . ASN A 1 399 ? -2.473 -9.343 21.670 1.00 44.41 399 ASN A N 1
ATOM 2942 C CA . ASN A 1 399 ? -2.723 -10.610 20.969 1.00 44.41 399 ASN A CA 1
ATOM 2943 C C . ASN A 1 399 ? -2.857 -10.469 19.437 1.00 44.41 399 ASN A C 1
ATOM 2945 O O . ASN A 1 399 ? -3.246 -11.426 18.769 1.00 44.41 399 ASN A O 1
ATOM 2949 N N . ALA A 1 400 ? -2.628 -9.275 18.874 1.00 42.91 400 ALA A N 1
ATOM 2950 C CA . ALA A 1 400 ? -2.853 -8.981 17.451 1.00 42.91 400 ALA A CA 1
ATOM 2951 C C . ALA A 1 400 ? -1.571 -8.891 16.590 1.00 42.91 400 ALA A C 1
ATOM 2953 O O . ALA A 1 400 ? -1.691 -8.700 15.374 1.00 42.91 400 ALA A O 1
ATOM 2954 N N . ASP A 1 401 ? -0.389 -9.016 17.205 1.00 39.47 401 ASP A N 1
ATOM 2955 C CA . ASP A 1 401 ? 0.920 -9.164 16.538 1.00 39.47 401 ASP A CA 1
ATOM 2956 C C . ASP A 1 401 ? 1.196 -10.648 16.212 1.00 39.47 401 ASP A C 1
ATOM 2958 O O . ASP A 1 401 ? 1.848 -10.911 15.168 1.00 39.47 401 ASP A O 1
#

Secondary structure (DSSP, 8-state):
--PPPPP-PPPTT-TT---GGGS----TTSHHHHHHHHHHHHHHHHHHHHHHHHTSTT---SSTTT-SHHHHHHHHHHHHHHHHHHTTTT-SHHHHHHHHHHHHHHHHHHHTSTTS-----HHHHHHHHHHHHHHHHHHHHHSPPSSS-HHHHHHHHHHHHHHHHHHTSHHHHHHHHHHHHHHHHHHHHHHHHHT--SSS-HHHHHHHHHHHHHHHHHHHHHHHHHHHHHHHHHHTTB-TTT--B--TTPPPTTSS----PPPTTTTSSHHHHHHHHHHHHHHHHHHHHHHHHHHHTTGGGG--HHHHHHHHHHHTS-HHHHHHHHHHHHHHHHHHHHHHHHHHHHHHHTTBTTB-TTT--B-TT---BTTBEE-TTT--EE-PPPHHHHHHHHHHHTT--

Solvent-accessible surface area (backbone atoms only — not comparable to full-atom values): 21642 Å² total; per-residue (Å²): 136,83,81,77,78,79,80,80,73,80,63,93,80,48,92,82,65,76,55,78,90,70,67,61,81,63,49,85,89,28,45,43,30,35,14,46,50,46,32,37,51,50,31,52,50,51,52,51,52,49,56,55,62,70,59,46,60,71,74,70,62,67,59,92,77,62,26,45,56,29,40,50,36,14,50,50,32,16,50,48,33,44,31,27,43,71,26,58,78,12,75,43,68,68,54,22,49,50,54,48,47,52,46,41,56,48,51,44,59,58,31,48,42,91,83,33,78,48,72,70,53,74,66,42,50,49,22,24,48,42,16,29,53,26,29,46,39,38,52,62,34,68,44,84,64,95,59,40,24,64,63,56,46,48,51,48,52,46,50,51,35,9,41,39,54,37,45,32,38,72,67,48,52,50,50,31,51,51,37,13,52,53,23,14,52,55,34,9,51,47,29,33,67,73,39,73,43,97,86,47,56,45,67,38,34,21,51,55,20,19,54,52,19,18,52,54,30,25,50,51,44,48,54,52,42,24,56,52,31,38,56,48,37,62,76,50,35,22,14,60,71,49,56,46,68,32,60,91,95,43,65,30,96,87,46,100,37,42,54,74,79,80,62,88,80,84,77,71,76,59,60,67,51,52,49,52,51,50,50,51,47,51,52,50,53,51,48,53,51,50,52,51,53,42,54,71,71,52,66,48,82,80,48,57,78,64,59,54,52,50,50,56,54,52,71,68,44,48,66,26,50,47,51,34,50,50,51,30,53,54,42,36,51,43,19,50,52,48,24,51,50,53,52,51,51,24,53,58,38,56,39,61,72,41,33,38,91,86,81,63,49,72,40,77,85,57,81,58,58,87,74,21,36,56,40,89,88,78,61,51,77,47,65,48,80,59,71,75,63,49,63,61,50,57,70,56,58,76,75,73,123

Mean predicted aligned error: 6.87 Å

Foldseek 3Di:
DDDDDDPDDPDPPDPPPDDLVPQDDQDCPFLLVLLLVLLVVVLVVLLVVVLVVLQAAPDDADDVLQHLLLVCLLQSLLVNLLSCCSSCVQVDLVSSLVVQLVSLVVSLVCCPPPPSPDHRDVLSSVSSSLSNVLSSLLCLLLDQDPFFALLSNVVSLLLVLLLSSLSSDVVSVVVLQVQLQVQLVVQLVVQLVVVPDPVHDSSNSSRVRSSVRSVVRSVVSSVVSSVVSSVVCQVQQAFSPRRHRDDVPDARPRGNTGRDDNDPPPPDPVPVLVVVLVVVLVVVLVVVVVVVVCLVVCVCVVPDPVSVVVVVVLVPDRPSSNVSVSCSVSSNVSSVSSSVSSNVVRNVNNCQVQADPPPRDGCVVPDADQQWDADPPPRDTHGDDPPVSSVVSVVVSVSPD

Radius of gyration: 25.53 Å; Cα contacts (8 Å, |Δi|>4): 481; chains: 1; bounding box: 60×53×84 Å